Protein AF-A0A661UZ99-F1 (afdb_monomer_lite)

Secondary structure (DSSP, 8-state):
-HHHHHHHHHHTT-S-HHHHHHHHH-HHHHHHHHHHHTSTTHHHHHHHHHH-HHHHHHHHHHHH-HHHHHHHHHHHHHHHHHHHHHTTSS-HHHHHHGGG-HHHHHHHHHHTTS-HHHHHHHH-HHHHHHHHHHHHHHHHHHHH-HHHHHHHHHHHHHHHHHTTSS-HHHHHHHHHHTT-HHHHHHHHHHHHHHHHTTHHHHHHHHHHHHHHHH-TTS-HHHHHHHHHHHHHHHHH-SS-HHHHHHHHHHHHHHHHHT-STTTHHHHHHTT-TTTTTSHHHHHHHHH-HHHHHHHHHHHHHHHHHHSTT--STT-HHHHHHHIIIIIHHHHHHHHHHHHHHHHHTSPB--THHHHHHHHHHHHHHHHHHHHHHHHSS---TTTTHHHHHHHHHHHHHHHHHH-BT--HHHHHHHHHHHHHHHHHHHHHHHHHTT--S-HHHHHHHHHHHHHHHHHHHHHHHHHHSPPGGG--

Foldseek 3Di:
DLLVVLVVCVVVVLADPVLSVVCVVDVVVSVVLVVLCVPPPRSSVVSSCVGPPVVVVLVVCLVPPVVSVLVVLLVVQLVVLVVLVVLVQDDPVLSVVRSVDSVSSVVLVVLVVAARQVSNCVHPPVSVVVLVCCLQVVLVCLLPDLVSVLVVVVVLLVVCVVVVVADPVLSVVCNVCSPPPVVSVLSNLLSLLSVLLCVQVVVLQVVLVCQLVVCPVDDNVVSNVVSVVSNVVSVPDQFGPSLVVQLVVLVVVCVVVVDCPLCVQQNVLSRGNPCNSCSSLVSCCVVSVSVSSSCLSSCLQCVLVSPSRHPDGPDPVSVVSCCVNPVVVVVLVVLLVLVLVQLQVWDFDPVCLVVLLVVLLCVLLVVQVVCCVVPVDGDDCVVVVVSLQPSLLVSLQVLLVPRRSDDLVVSLVSSLVSQLSSLVSSLVSVVVSDDDDDSVVVSVVSSVSSSVSSNVSNVVNSSPPDDPVVPD

pLDDT: mean 79.58, std 12.26, range [35.31, 94.94]

Structure (mmCIF, N/CA/C/O backbone):
data_AF-A0A661UZ99-F1
#
_entry.id   AF-A0A661UZ99-F1
#
loop_
_atom_site.group_PDB
_atom_site.id
_atom_site.type_symbol
_atom_site.label_atom_id
_atom_site.label_alt_id
_atom_site.label_comp_id
_atom_site.label_asym_id
_atom_site.label_entity_id
_atom_site.label_seq_id
_atom_site.pdbx_PDB_ins_code
_atom_site.Cartn_x
_atom_site.Cartn_y
_atom_site.Cartn_z
_atom_site.occupancy
_atom_site.B_iso_or_equiv
_atom_site.auth_seq_id
_atom_site.auth_comp_id
_atom_site.auth_asym_id
_atom_site.auth_atom_id
_atom_site.pdbx_PDB_model_num
ATOM 1 N N . MET A 1 1 ? 0.084 38.543 28.902 1.00 70.50 1 MET A N 1
ATOM 2 C CA . MET A 1 1 ? 0.290 37.122 28.524 1.00 70.50 1 MET A CA 1
ATOM 3 C C . MET A 1 1 ? -0.061 36.143 29.649 1.00 70.50 1 MET A C 1
ATOM 5 O O . MET A 1 1 ? -0.971 35.350 29.453 1.00 70.50 1 MET A O 1
ATOM 9 N N . LEU A 1 2 ? 0.569 36.207 30.832 1.00 81.00 2 LEU A N 1
ATOM 10 C CA . LEU A 1 2 ? 0.333 35.236 31.923 1.00 81.00 2 LEU A CA 1
ATOM 11 C C . LEU A 1 2 ? -1.114 35.201 32.457 1.00 81.00 2 LEU A C 1
ATOM 13 O O . LEU A 1 2 ? -1.660 34.124 32.670 1.00 81.00 2 LEU A O 1
ATOM 17 N N . SER A 1 3 ? -1.768 36.355 32.613 1.00 81.56 3 SER A N 1
ATOM 18 C CA . SER A 1 3 ? -3.185 36.430 33.014 1.00 81.56 3 SER A CA 1
ATOM 19 C C . SER A 1 3 ? -4.114 35.747 32.004 1.00 81.56 3 SER A C 1
ATOM 21 O O . SER A 1 3 ? -4.977 34.965 32.389 1.00 81.56 3 SER A O 1
ATOM 23 N N . SER A 1 4 ? -3.876 35.968 30.707 1.00 86.00 4 SER A N 1
ATOM 24 C CA . SER A 1 4 ? -4.612 35.315 29.618 1.00 86.00 4 SER A CA 1
ATOM 25 C C . SER A 1 4 ? -4.428 33.795 29.618 1.00 86.00 4 SER A C 1
ATOM 27 O O . SER A 1 4 ? -5.379 33.071 29.326 1.00 86.00 4 SER A O 1
ATOM 29 N N . ALA A 1 5 ? -3.233 33.297 29.960 1.00 85.31 5 ALA A N 1
ATOM 30 C CA . ALA A 1 5 ? -2.976 31.862 30.072 1.00 85.31 5 ALA A CA 1
ATOM 31 C C . ALA A 1 5 ? -3.784 31.230 31.217 1.00 85.31 5 ALA A C 1
ATOM 33 O O . ALA A 1 5 ? -4.422 30.199 31.016 1.00 85.31 5 ALA A O 1
ATOM 34 N N . VAL A 1 6 ? -3.838 31.887 32.383 1.00 86.81 6 VAL A N 1
ATOM 35 C CA . VAL A 1 6 ? -4.644 31.434 33.532 1.00 86.81 6 VAL A CA 1
ATOM 36 C C . VAL A 1 6 ? -6.132 31.381 33.177 1.00 86.81 6 VAL A C 1
ATOM 38 O O . VAL A 1 6 ? -6.788 30.372 33.448 1.00 86.81 6 VAL A O 1
ATOM 41 N N . THR A 1 7 ? -6.660 32.409 32.504 1.00 87.38 7 THR A N 1
ATOM 42 C CA . THR A 1 7 ? -8.048 32.406 32.014 1.00 87.38 7 THR A CA 1
ATOM 43 C C . THR A 1 7 ? -8.284 31.265 31.021 1.00 87.38 7 THR A C 1
ATOM 45 O O . THR A 1 7 ? -9.257 30.520 31.152 1.00 87.38 7 THR A O 1
ATOM 48 N N . GLY A 1 8 ? -7.360 31.044 30.081 1.00 88.06 8 GLY A N 1
ATOM 49 C CA . GLY A 1 8 ? -7.425 29.924 29.139 1.00 88.06 8 GLY A CA 1
ATOM 50 C C . GLY A 1 8 ? -7.423 28.552 29.825 1.00 88.06 8 GLY A C 1
ATOM 51 O O . GLY A 1 8 ? -8.161 27.650 29.419 1.00 88.06 8 GLY A O 1
ATOM 52 N N . TRP A 1 9 ? -6.650 28.383 30.901 1.00 90.81 9 TRP A N 1
ATOM 53 C CA . TRP A 1 9 ? -6.647 27.152 31.694 1.00 90.81 9 TRP A CA 1
ATOM 54 C C . TRP A 1 9 ? -7.968 26.921 32.428 1.00 90.81 9 TRP A C 1
ATOM 56 O O . TRP A 1 9 ? -8.408 25.774 32.521 1.00 90.81 9 TRP A O 1
ATOM 66 N N . LYS A 1 10 ? -8.627 27.977 32.916 1.00 90.00 10 LYS A N 1
ATOM 67 C CA . LYS A 1 10 ? -9.955 27.874 33.539 1.00 90.00 10 LYS A CA 1
ATOM 68 C C . LYS A 1 10 ? -11.018 27.461 32.526 1.00 90.00 10 LYS A C 1
ATOM 70 O O . LYS A 1 10 ? -11.754 26.515 32.785 1.00 90.00 10 LYS A O 1
ATOM 75 N N . VAL A 1 11 ? -11.063 28.119 31.364 1.00 89.44 11 VAL A N 1
ATOM 76 C CA . VAL A 1 11 ? -12.037 27.812 30.297 1.00 89.44 11 VAL A CA 1
ATOM 77 C C . VAL A 1 11 ? -11.906 26.356 29.838 1.00 89.44 11 VAL A C 1
ATOM 79 O O . VAL A 1 11 ? -12.902 25.674 29.632 1.00 89.44 11 VAL A O 1
ATOM 82 N N . ARG A 1 12 ? -10.676 25.831 29.771 1.00 86.44 12 ARG A N 1
ATOM 83 C CA . ARG A 1 12 ? -10.394 24.421 29.442 1.00 86.44 12 ARG A CA 1
ATOM 84 C C . ARG A 1 12 ? -10.560 23.450 30.623 1.00 86.44 12 ARG A C 1
ATOM 86 O O . ARG A 1 12 ? -10.171 22.288 30.514 1.00 86.44 12 ARG A O 1
ATOM 93 N N . ASN A 1 13 ? -11.095 23.913 31.754 1.00 88.81 13 ASN A N 1
ATOM 94 C CA . ASN A 1 13 ? -11.312 23.141 32.981 1.00 88.81 13 ASN A CA 1
ATOM 95 C C . ASN A 1 13 ? -10.037 22.453 33.529 1.00 88.81 13 ASN A C 1
ATOM 97 O O . ASN A 1 13 ? -10.071 21.344 34.077 1.00 88.81 13 ASN A O 1
ATOM 101 N N . LEU A 1 14 ? -8.878 23.100 33.358 1.00 87.62 14 LEU A N 1
ATOM 102 C CA . LEU A 1 14 ? -7.594 22.632 33.889 1.00 87.62 14 LEU A CA 1
ATOM 103 C C . LEU A 1 14 ? -7.368 23.108 35.328 1.00 87.62 14 LEU A C 1
ATOM 105 O O . LEU A 1 14 ? -6.741 22.406 36.108 1.00 87.62 14 LEU A O 1
ATOM 109 N N . ILE A 1 15 ? -7.895 24.267 35.718 1.00 90.62 15 ILE A N 1
ATOM 110 C CA . ILE A 1 15 ? -7.717 24.814 37.071 1.00 90.62 15 ILE A CA 1
ATOM 111 C C . ILE A 1 15 ? -9.062 25.107 37.736 1.00 90.62 15 ILE A C 1
ATOM 113 O O . ILE A 1 15 ? -10.038 25.431 37.067 1.00 90.62 15 ILE A O 1
ATOM 117 N N . SER A 1 16 ? -9.115 25.000 39.066 1.00 87.81 16 SER A N 1
ATOM 118 C CA . SER A 1 16 ? -10.299 25.387 39.844 1.00 87.81 16 SER A CA 1
ATOM 119 C C . SER A 1 16 ? -10.378 26.903 40.043 1.00 87.81 16 SER A C 1
ATOM 121 O O . SER A 1 16 ? -9.349 27.579 40.050 1.00 87.81 16 SER A O 1
ATOM 123 N N . GLN A 1 17 ? -11.573 27.433 40.312 1.00 86.81 17 GLN A N 1
ATOM 124 C CA . GLN A 1 17 ? -11.784 28.866 40.564 1.00 86.81 17 GLN A CA 1
ATOM 125 C C . GLN A 1 17 ? -10.959 29.395 41.752 1.00 86.81 17 GLN A C 1
ATOM 127 O O . GLN A 1 17 ? -10.409 30.489 41.703 1.00 86.81 17 GLN A O 1
ATOM 132 N N . LYS A 1 18 ? -10.770 28.588 42.806 1.00 86.75 18 LYS A N 1
ATOM 133 C CA . LYS A 1 18 ? -9.888 28.952 43.933 1.00 86.75 18 LYS A CA 1
ATOM 134 C C . LYS A 1 18 ? -8.410 29.008 43.527 1.00 86.75 18 LYS A C 1
ATOM 136 O O . LYS A 1 18 ? -7.648 29.793 44.085 1.00 86.75 18 LYS A O 1
ATOM 141 N N . THR A 1 19 ? -7.995 28.168 42.580 1.00 86.31 19 THR A N 1
ATOM 142 C CA . THR A 1 19 ? -6.617 28.140 42.071 1.00 86.31 19 THR A CA 1
ATOM 143 C C . THR A 1 19 ? -6.353 29.300 41.117 1.00 86.31 19 THR A C 1
ATOM 145 O O . THR A 1 19 ? -5.281 29.888 41.177 1.00 86.31 19 THR A O 1
ATOM 148 N N . GLU A 1 20 ? -7.327 29.665 40.284 1.00 88.38 20 GLU A N 1
ATOM 149 C CA . GLU A 1 20 ? -7.264 30.843 39.412 1.00 88.38 20 GLU A CA 1
ATOM 150 C C . GLU A 1 20 ? -6.910 32.102 40.210 1.00 88.38 20 GLU A C 1
ATOM 152 O O . GLU A 1 20 ? -5.924 32.761 39.895 1.00 88.38 20 GLU A O 1
ATOM 157 N N . VAL A 1 21 ? -7.636 32.372 41.301 1.00 87.75 21 VAL A N 1
ATOM 158 C CA . VAL A 1 21 ? -7.382 33.540 42.162 1.00 87.75 21 VAL A CA 1
ATOM 159 C C . VAL A 1 21 ? -5.967 33.508 42.759 1.00 87.75 21 VAL A C 1
ATOM 161 O O . VAL A 1 21 ? -5.315 34.544 42.874 1.00 87.75 21 VAL A O 1
ATOM 164 N N . LYS A 1 22 ? -5.445 32.323 43.109 1.00 87.00 22 LYS A N 1
ATOM 165 C CA . LYS A 1 22 ? -4.069 32.171 43.618 1.00 87.00 22 LYS A CA 1
ATOM 166 C C . LYS A 1 22 ? -3.010 32.409 42.536 1.00 87.00 22 LYS A C 1
ATOM 168 O O . LYS A 1 22 ? -2.012 33.069 42.808 1.00 87.00 22 LYS A O 1
ATOM 173 N N . LEU A 1 23 ? -3.228 31.903 41.323 1.00 87.19 23 LEU A N 1
ATOM 174 C CA . LEU A 1 23 ? -2.311 32.060 40.188 1.00 87.19 23 LEU A CA 1
ATOM 175 C C . LEU A 1 23 ? -2.316 33.491 39.634 1.00 87.19 23 LEU A C 1
ATOM 177 O O . LEU A 1 23 ? -1.277 34.001 39.222 1.00 87.19 23 LEU A O 1
ATOM 181 N N . GLN A 1 24 ? -3.451 34.186 39.699 1.00 86.31 24 GLN A N 1
ATOM 182 C CA . GLN A 1 24 ? -3.521 35.611 39.370 1.00 86.31 24 GLN A CA 1
ATOM 183 C C . GLN A 1 24 ? -2.713 36.472 40.353 1.00 86.31 24 GLN A C 1
ATOM 185 O O . GLN A 1 24 ? -2.106 37.457 39.936 1.00 86.31 24 GLN A O 1
ATOM 190 N N . LYS A 1 25 ? -2.652 36.082 41.635 1.00 87.94 25 LYS A N 1
ATOM 191 C CA . LYS A 1 25 ? -1.857 36.776 42.662 1.00 87.94 25 LYS A CA 1
ATOM 192 C C . LYS A 1 25 ? -0.364 36.434 42.610 1.00 87.94 25 LYS A C 1
ATOM 194 O O . LYS A 1 25 ? 0.459 37.305 42.866 1.00 87.94 25 LYS A O 1
ATOM 199 N N . ASN A 1 26 ? 0.006 35.197 42.270 1.00 87.31 26 ASN A N 1
ATOM 200 C CA . ASN A 1 26 ? 1.404 34.757 42.254 1.00 87.31 26 ASN A CA 1
ATOM 201 C C . ASN A 1 26 ? 1.951 34.615 40.823 1.00 87.31 26 ASN A C 1
ATOM 203 O O . ASN A 1 26 ? 1.807 33.573 40.179 1.00 87.31 26 ASN A O 1
ATOM 207 N N . ARG A 1 27 ? 2.621 35.669 40.336 1.00 85.19 27 ARG A N 1
ATOM 208 C CA . ARG A 1 27 ? 3.176 35.719 38.971 1.00 85.19 27 ARG A CA 1
ATOM 209 C C . ARG A 1 27 ? 4.301 34.709 38.728 1.00 85.19 27 ARG A C 1
ATOM 211 O O . ARG A 1 27 ? 4.412 34.211 37.612 1.00 85.19 27 ARG A O 1
ATOM 218 N N . PHE A 1 28 ? 5.083 34.375 39.754 1.00 88.75 28 PHE A N 1
ATOM 219 C CA . PHE A 1 28 ? 6.212 33.450 39.633 1.00 88.75 28 PHE A CA 1
ATOM 220 C C . PHE A 1 28 ? 5.746 32.014 39.357 1.00 88.75 28 PHE A C 1
ATOM 222 O O . PHE A 1 28 ? 6.180 31.390 38.393 1.00 88.75 28 PHE A O 1
ATOM 229 N N . ILE A 1 29 ? 4.785 31.509 40.139 1.00 85.12 29 ILE A N 1
ATOM 230 C CA . ILE A 1 29 ? 4.219 30.161 39.934 1.00 85.12 29 ILE A CA 1
ATOM 231 C C . ILE A 1 29 ? 3.503 30.070 38.580 1.00 85.12 29 ILE A C 1
ATOM 233 O O . ILE A 1 29 ? 3.612 29.069 37.872 1.00 85.12 29 ILE A O 1
ATOM 237 N N . THR A 1 30 ? 2.791 31.129 38.197 1.00 87.50 30 THR A N 1
ATOM 238 C CA . THR A 1 30 ? 2.090 31.192 36.910 1.00 87.50 30 THR A CA 1
ATOM 239 C C . THR A 1 30 ? 3.050 31.157 35.726 1.00 87.50 30 THR A C 1
ATOM 241 O O . THR A 1 30 ? 2.741 30.514 34.726 1.00 87.50 30 THR A O 1
ATOM 244 N N . PHE A 1 31 ? 4.222 31.784 35.841 1.00 90.44 31 PHE A N 1
ATOM 245 C CA . PHE A 1 31 ? 5.262 31.720 34.816 1.00 90.44 31 PHE A CA 1
ATOM 246 C C . PHE A 1 31 ? 5.809 30.295 34.634 1.00 90.44 31 PHE A C 1
ATOM 248 O O . PHE A 1 31 ? 5.882 29.806 33.510 1.00 90.44 31 PHE A O 1
ATOM 255 N N . TRP A 1 32 ? 6.081 29.572 35.723 1.00 89.31 32 TRP A N 1
ATOM 256 C CA . TRP A 1 32 ? 6.526 28.175 35.636 1.00 89.31 32 TRP A CA 1
ATOM 257 C C . TRP A 1 32 ? 5.472 27.240 35.039 1.00 89.31 32 TRP A C 1
ATOM 259 O O . TRP A 1 32 ? 5.778 26.435 34.160 1.00 89.31 32 TRP A O 1
ATOM 269 N N . LEU A 1 33 ? 4.209 27.371 35.455 1.00 86.69 33 LEU A N 1
ATOM 270 C CA . LEU A 1 33 ? 3.113 26.601 34.854 1.00 86.69 33 LEU A CA 1
ATOM 271 C C . LEU A 1 33 ? 2.898 26.962 33.381 1.00 86.69 33 LEU A C 1
ATOM 273 O O . LEU A 1 33 ? 2.509 26.102 32.591 1.00 86.69 33 LEU A O 1
ATOM 277 N N . PHE A 1 34 ? 3.181 28.208 32.997 1.00 87.81 34 PHE A N 1
ATOM 278 C CA . PHE A 1 34 ? 3.159 28.635 31.606 1.00 87.81 34 PHE A CA 1
ATOM 279 C C . PHE A 1 34 ? 4.234 27.926 30.781 1.00 87.81 34 PHE A C 1
ATOM 281 O O . PHE A 1 34 ? 3.893 27.369 29.739 1.00 87.81 34 PHE A O 1
ATOM 288 N N . LEU A 1 35 ? 5.472 27.830 31.272 1.00 88.75 35 LEU A N 1
ATOM 289 C CA . LEU A 1 35 ? 6.529 27.062 30.602 1.00 88.75 35 LEU A CA 1
ATOM 290 C C . LEU A 1 35 ? 6.157 25.580 30.455 1.00 88.75 35 LEU A C 1
ATOM 292 O O . LEU A 1 35 ? 6.279 25.013 29.372 1.00 88.75 35 LEU A O 1
ATOM 296 N N . ILE A 1 36 ? 5.604 24.969 31.506 1.00 86.81 36 ILE A N 1
ATOM 297 C CA . ILE A 1 36 ? 5.134 23.575 31.465 1.00 86.81 36 ILE A CA 1
ATOM 298 C C . ILE A 1 36 ? 3.998 23.397 30.446 1.00 86.81 36 ILE A C 1
ATOM 300 O O . ILE A 1 36 ? 3.910 22.357 29.795 1.00 86.81 36 ILE A O 1
ATOM 304 N N . SER A 1 37 ? 3.141 24.408 30.264 1.00 84.56 37 SER A N 1
ATOM 305 C CA . SER A 1 37 ? 2.013 24.356 29.323 1.00 84.56 37 SER A CA 1
ATOM 306 C C . SER A 1 37 ? 2.428 24.240 27.854 1.00 84.56 37 SER A C 1
ATOM 308 O O . SER A 1 37 ? 1.618 23.790 27.041 1.00 84.56 37 SER A O 1
ATOM 310 N N . ILE A 1 38 ? 3.670 24.620 27.529 1.00 86.50 38 ILE A N 1
ATOM 311 C CA . ILE A 1 38 ? 4.230 24.565 26.173 1.00 86.50 38 ILE A CA 1
ATOM 312 C C . ILE A 1 38 ? 4.495 23.112 25.755 1.00 86.50 38 ILE A C 1
ATOM 314 O O . ILE A 1 38 ? 4.394 22.795 24.572 1.00 86.50 38 ILE A O 1
ATOM 318 N N . ILE A 1 39 ? 4.759 22.210 26.709 1.00 85.81 39 ILE A N 1
ATOM 319 C CA . ILE A 1 39 ? 5.004 20.794 26.421 1.00 85.81 39 ILE A CA 1
ATOM 320 C C . ILE A 1 39 ? 3.706 20.154 25.896 1.00 85.81 39 ILE A C 1
ATOM 322 O O . ILE A 1 39 ? 2.719 20.062 26.645 1.00 85.81 39 ILE A O 1
ATOM 326 N N . PRO A 1 40 ? 3.678 19.675 24.635 1.00 75.69 40 PRO A N 1
ATOM 327 C CA . PRO A 1 40 ? 2.490 19.070 24.052 1.00 75.69 40 PRO A CA 1
ATOM 328 C C . PRO A 1 40 ? 2.015 17.876 24.881 1.00 75.69 40 PRO A C 1
ATOM 330 O O . PRO A 1 40 ? 2.817 17.082 25.365 1.00 75.69 40 PRO A O 1
ATOM 333 N N . ILE A 1 41 ? 0.691 17.737 25.018 1.00 77.00 41 ILE A N 1
ATOM 334 C CA . ILE A 1 41 ? 0.004 16.635 25.717 1.00 77.00 41 ILE A CA 1
ATOM 335 C C . ILE A 1 41 ? 0.243 16.651 27.238 1.00 77.00 41 ILE A C 1
ATOM 337 O O . ILE A 1 41 ? -0.703 16.891 27.988 1.00 77.00 41 ILE A O 1
ATOM 341 N N . ILE A 1 42 ? 1.483 16.476 27.698 1.00 84.06 42 ILE A N 1
ATOM 342 C CA . ILE A 1 42 ? 1.864 16.314 29.110 1.00 84.06 42 ILE A CA 1
ATOM 343 C C . ILE A 1 42 ? 1.619 17.592 29.918 1.00 84.06 42 ILE A C 1
ATOM 345 O O . ILE A 1 42 ? 1.075 17.527 31.024 1.00 84.06 42 ILE A O 1
ATOM 349 N N . GLY A 1 43 ? 1.936 18.762 29.353 1.00 85.19 43 GLY A N 1
ATOM 350 C CA . GLY A 1 43 ? 1.809 20.042 30.052 1.00 85.19 43 GLY A CA 1
ATOM 351 C C . GLY A 1 43 ? 0.398 20.294 30.587 1.00 85.19 43 GLY A C 1
ATOM 352 O O . GLY A 1 43 ? 0.212 20.721 31.728 1.00 85.19 43 GLY A O 1
ATOM 353 N N . LYS A 1 44 ? -0.625 19.927 29.803 1.00 86.19 44 LYS A N 1
ATOM 354 C CA . LYS A 1 44 ? -2.040 20.066 30.188 1.00 86.19 44 LYS A CA 1
ATOM 355 C C . LYS A 1 44 ? -2.399 19.188 31.389 1.00 86.19 44 LYS A C 1
ATOM 357 O O . LYS A 1 44 ? -3.145 19.638 32.258 1.00 86.19 44 LYS A O 1
ATOM 362 N N . TYR A 1 45 ? -1.875 17.963 31.456 1.00 86.69 45 TYR A N 1
ATOM 363 C CA . TYR A 1 45 ? -2.131 17.050 32.573 1.00 86.69 45 TYR A CA 1
ATOM 364 C C . TYR A 1 45 ? -1.442 17.510 33.854 1.00 86.69 45 TYR A C 1
ATOM 366 O O . TYR A 1 45 ? -2.070 17.463 34.908 1.00 86.69 45 TYR A O 1
ATOM 374 N N . ILE A 1 46 ? -0.211 18.027 33.773 1.00 86.12 46 ILE A N 1
ATOM 375 C CA . ILE A 1 46 ? 0.504 18.564 34.942 1.00 86.12 46 ILE A CA 1
ATOM 376 C C . ILE A 1 46 ? -0.242 19.771 35.519 1.00 86.12 46 ILE A C 1
ATOM 378 O O . ILE A 1 46 ? -0.499 19.829 36.721 1.00 86.12 46 ILE A O 1
ATOM 382 N N . ILE A 1 47 ? -0.680 20.705 34.667 1.00 88.06 47 ILE A N 1
ATOM 383 C CA . ILE A 1 47 ? -1.469 21.866 35.109 1.00 88.06 47 ILE A CA 1
ATOM 384 C C . ILE A 1 47 ? -2.785 21.412 35.738 1.00 88.06 47 ILE A C 1
ATOM 386 O O . ILE A 1 47 ? -3.176 21.935 36.783 1.00 88.06 47 ILE A O 1
ATOM 390 N N . LYS A 1 48 ? -3.447 20.409 35.147 1.00 89.12 48 LYS A N 1
ATOM 391 C CA . LYS A 1 48 ? -4.693 19.855 35.684 1.00 89.12 48 LYS A CA 1
ATOM 392 C C . LYS A 1 48 ? -4.498 19.167 37.030 1.00 89.12 48 LYS A C 1
ATOM 394 O O . LYS A 1 48 ? -5.296 19.382 37.944 1.00 89.12 48 LYS A O 1
ATOM 399 N N . PHE A 1 49 ? -3.415 18.410 37.177 1.00 86.75 49 PHE A N 1
ATOM 400 C CA . PHE A 1 49 ? -3.019 17.788 38.433 1.00 86.75 49 PHE A CA 1
ATOM 401 C C . PHE A 1 49 ? -2.777 18.858 39.503 1.00 86.75 49 PHE A C 1
ATOM 403 O O . PHE A 1 49 ? -3.424 18.849 40.545 1.00 86.75 49 PHE A O 1
ATOM 410 N N . CYS A 1 50 ? -1.930 19.853 39.246 1.00 85.00 50 CYS A N 1
ATOM 411 C CA . CYS A 1 50 ? -1.612 20.888 40.232 1.00 85.00 50 CYS A CA 1
ATOM 412 C C . CYS A 1 50 ? -2.817 21.790 40.554 1.00 85.00 50 CYS A C 1
ATOM 414 O O . CYS A 1 50 ? -3.040 22.167 41.710 1.00 85.00 50 CYS A O 1
ATOM 416 N N . GLY A 1 51 ? -3.616 22.129 39.541 1.00 83.94 51 GLY A N 1
ATOM 417 C CA . GLY A 1 51 ? -4.583 23.213 39.622 1.00 83.94 51 GLY A CA 1
ATOM 418 C C . GLY A 1 51 ? -6.034 22.814 39.872 1.00 83.94 51 GLY A C 1
ATOM 419 O O . GLY A 1 51 ? -6.810 23.659 40.334 1.00 83.94 51 GLY A O 1
ATOM 420 N N . ASN A 1 52 ? -6.421 21.557 39.645 1.00 90.06 52 ASN A N 1
ATOM 421 C CA . ASN A 1 52 ? -7.788 21.086 39.856 1.00 90.06 52 ASN A CA 1
ATOM 422 C C . ASN A 1 52 ? -7.858 20.120 41.051 1.00 90.06 52 ASN A C 1
ATOM 424 O O . ASN A 1 52 ? -7.480 18.950 40.977 1.00 90.06 52 ASN A O 1
ATOM 428 N N . ARG A 1 53 ? -8.348 20.627 42.192 1.00 86.94 53 ARG A N 1
ATOM 429 C CA . ARG A 1 53 ? -8.483 19.833 43.424 1.00 86.94 53 ARG A CA 1
ATOM 430 C C . ARG A 1 53 ? -9.466 18.677 43.246 1.00 86.94 53 ARG A C 1
ATOM 432 O O . ARG A 1 53 ? -9.144 17.565 43.643 1.00 86.94 53 ARG A O 1
ATOM 439 N N . SER A 1 54 ? -10.619 18.926 42.626 1.00 87.00 54 SER A N 1
ATOM 440 C CA . SER A 1 54 ? -11.645 17.904 42.396 1.00 87.00 54 SER A CA 1
ATOM 441 C C . SER A 1 54 ? -11.113 16.764 41.533 1.00 87.00 54 SER A C 1
ATOM 443 O O . SER A 1 54 ? -11.334 15.600 41.855 1.00 87.00 54 SER A O 1
ATOM 445 N N . TRP A 1 55 ? -10.343 17.096 40.492 1.00 87.81 55 TRP A N 1
ATOM 446 C CA . TRP A 1 55 ? -9.683 16.112 39.636 1.00 87.81 55 TRP A CA 1
ATOM 447 C C . TRP A 1 55 ? -8.694 15.260 40.441 1.00 87.81 55 TRP A C 1
ATOM 449 O O . TRP A 1 55 ? -8.832 14.043 40.467 1.00 87.81 55 TRP A O 1
ATOM 459 N N . ARG A 1 56 ? -7.774 15.864 41.207 1.00 89.88 56 ARG A N 1
ATOM 460 C CA . ARG A 1 56 ? -6.857 15.097 42.075 1.00 89.88 56 ARG A CA 1
ATOM 461 C C . ARG A 1 56 ? -7.596 14.183 43.039 1.00 89.88 56 ARG A C 1
ATOM 463 O O . ARG A 1 56 ? -7.274 13.007 43.137 1.00 89.88 56 ARG A O 1
ATOM 470 N N . THR A 1 57 ? -8.592 14.711 43.746 1.00 88.25 57 THR A N 1
ATOM 471 C CA . THR A 1 57 ? -9.368 13.925 44.707 1.00 88.25 57 THR A CA 1
ATOM 472 C C . THR A 1 57 ? -10.083 12.755 44.032 1.00 88.25 57 THR A C 1
ATOM 474 O O . THR A 1 57 ? -10.141 11.686 44.627 1.00 88.25 57 THR A O 1
ATOM 477 N N . HIS A 1 58 ? -10.581 12.921 42.803 1.00 89.19 58 HIS A N 1
ATOM 478 C CA . HIS A 1 58 ? -11.185 11.839 42.026 1.00 89.19 58 HIS A CA 1
ATOM 479 C C . HIS A 1 58 ? -10.182 10.711 41.731 1.00 89.19 58 HIS A C 1
ATOM 481 O O . HIS A 1 58 ? -10.445 9.566 42.095 1.00 89.19 58 HIS A O 1
ATOM 487 N N . TYR A 1 59 ? -9.014 11.029 41.162 1.00 88.25 59 TYR A N 1
ATOM 488 C CA . TYR A 1 59 ? -8.005 10.016 40.822 1.00 88.25 59 TYR A CA 1
ATOM 489 C C . TYR A 1 59 ? -7.365 9.381 42.059 1.00 88.25 59 TYR A C 1
ATOM 491 O O . TYR A 1 59 ? -7.188 8.169 42.091 1.00 88.25 59 TYR A O 1
ATOM 499 N N . PHE A 1 60 ? -7.092 10.150 43.118 1.00 90.38 60 PHE A N 1
ATOM 500 C CA . PHE A 1 60 ? -6.615 9.567 44.373 1.00 90.38 60 PHE A CA 1
ATOM 501 C C . PHE A 1 60 ? -7.662 8.627 44.981 1.00 90.38 60 PHE A C 1
ATOM 503 O O . PHE A 1 60 ? -7.309 7.518 45.363 1.00 90.38 60 PHE A O 1
ATOM 510 N N . LYS A 1 61 ? -8.952 9.004 45.003 1.00 91.75 61 LYS A N 1
ATOM 511 C CA . LYS A 1 61 ? -10.037 8.124 45.486 1.00 91.75 61 LYS A CA 1
ATOM 512 C C . LYS A 1 61 ? -10.117 6.803 44.728 1.00 91.75 61 LYS A C 1
ATOM 514 O O . LYS A 1 61 ? -10.460 5.795 45.335 1.00 91.75 61 LYS A O 1
ATOM 519 N N . MET A 1 62 ? -9.802 6.792 43.434 1.00 90.44 62 MET A N 1
ATOM 520 C CA . MET A 1 62 ? -9.747 5.558 42.648 1.00 90.44 62 MET A CA 1
ATOM 521 C C . MET A 1 62 ? -8.638 4.601 43.105 1.00 90.44 62 MET A C 1
ATOM 523 O O . MET A 1 62 ? -8.815 3.398 42.969 1.00 90.44 62 MET A O 1
ATOM 527 N N . LEU A 1 63 ? -7.529 5.107 43.655 1.00 90.25 63 LEU A N 1
ATOM 528 C CA . LEU A 1 63 ? -6.399 4.273 44.080 1.00 90.25 63 LEU A CA 1
ATOM 529 C C . LEU A 1 63 ? -6.652 3.550 45.408 1.00 90.25 63 LEU A C 1
ATOM 531 O O . LEU A 1 63 ? -6.214 2.418 45.567 1.00 90.25 63 LEU A O 1
ATOM 535 N N . TYR A 1 64 ? -7.350 4.183 46.358 1.00 91.81 64 TYR A N 1
ATOM 536 C CA . TYR A 1 64 ? -7.536 3.619 47.704 1.00 91.81 64 TYR A CA 1
ATOM 537 C C . TYR A 1 64 ? -8.958 3.127 48.010 1.00 91.81 64 TYR A C 1
ATOM 539 O O . TYR A 1 64 ? -9.155 2.429 48.999 1.00 91.81 64 TYR A O 1
ATOM 547 N N . ASN A 1 65 ? -9.973 3.475 47.207 1.00 94.06 65 ASN A N 1
ATOM 548 C CA . ASN A 1 65 ? -11.351 3.026 47.425 1.00 94.06 65 ASN A CA 1
ATOM 549 C C . ASN A 1 65 ? -11.847 2.163 46.258 1.00 94.06 65 ASN A C 1
ATOM 551 O O . ASN A 1 65 ? -12.336 2.670 45.247 1.00 94.06 65 ASN A O 1
ATOM 555 N N . TRP A 1 66 ? -11.806 0.843 46.451 1.00 90.12 66 TRP A N 1
ATOM 556 C CA . TRP A 1 66 ? -12.250 -0.149 45.468 1.00 90.12 66 TRP A CA 1
ATOM 557 C C . TRP A 1 66 ? -13.702 0.031 45.010 1.00 90.12 66 TRP A C 1
ATOM 559 O O . TRP A 1 66 ? -13.991 -0.082 43.819 1.00 90.12 66 TRP A O 1
ATOM 569 N N . LYS A 1 67 ? -14.625 0.377 45.919 1.00 93.06 67 LYS A N 1
ATOM 570 C CA . LYS A 1 67 ? -16.033 0.633 45.559 1.00 93.06 67 LYS A CA 1
ATOM 571 C C . LYS A 1 67 ? -16.156 1.861 44.656 1.00 93.06 67 LYS A C 1
ATOM 573 O O . LYS A 1 67 ? -16.962 1.872 43.727 1.00 93.06 67 LYS A O 1
ATOM 578 N N . TYR A 1 68 ? -15.353 2.894 44.916 1.00 91.94 68 TYR A N 1
ATOM 579 C CA . TYR A 1 68 ? -15.306 4.091 44.079 1.00 91.94 68 TYR A CA 1
ATOM 580 C C . TYR A 1 68 ? -14.691 3.798 42.708 1.00 91.94 68 TYR A C 1
ATOM 582 O O . TYR A 1 68 ? -15.249 4.214 41.695 1.00 91.94 68 TYR A O 1
ATOM 590 N N . LEU A 1 69 ? -13.595 3.035 42.664 1.00 91.06 69 LEU A N 1
ATOM 591 C CA . LEU A 1 69 ? -12.972 2.585 41.420 1.00 91.06 69 LEU A CA 1
ATOM 592 C C . LEU A 1 69 ? -13.964 1.804 40.549 1.00 91.06 69 LEU A C 1
ATOM 594 O O . LEU A 1 69 ? -14.156 2.157 39.389 1.00 91.06 69 LEU A O 1
ATOM 598 N N . ALA A 1 70 ? -14.655 0.811 41.118 1.00 89.44 70 ALA A N 1
ATOM 599 C CA . ALA A 1 70 ? -15.640 0.005 40.400 1.00 89.44 70 ALA A CA 1
ATOM 600 C C . ALA A 1 70 ? -16.782 0.859 39.818 1.00 89.44 70 ALA A C 1
ATOM 602 O O . ALA A 1 70 ? -17.169 0.682 38.662 1.00 89.44 70 ALA A O 1
ATOM 603 N N . ARG A 1 71 ? -17.289 1.838 40.582 1.00 91.31 71 ARG A N 1
ATOM 604 C CA . ARG A 1 71 ? -18.307 2.786 40.097 1.00 91.31 71 ARG A CA 1
ATOM 605 C C . ARG A 1 71 ? -17.791 3.662 38.957 1.00 91.31 71 ARG A C 1
ATOM 607 O O . ARG A 1 71 ? -18.515 3.863 37.986 1.00 91.31 71 ARG A O 1
ATOM 614 N N . THR A 1 72 ? -16.562 4.163 39.063 1.00 92.06 72 THR A N 1
ATOM 615 C CA . THR A 1 72 ? -15.945 5.000 38.025 1.00 92.06 72 THR A CA 1
ATOM 616 C C . THR A 1 72 ? -15.685 4.208 36.747 1.00 92.06 72 THR A C 1
ATOM 618 O O . THR A 1 72 ? -16.005 4.690 35.664 1.00 92.06 72 THR A O 1
ATOM 621 N N . ILE A 1 73 ? -15.180 2.975 36.855 1.00 90.81 73 ILE A N 1
ATOM 622 C CA . ILE A 1 73 ? -15.000 2.073 35.710 1.00 90.81 73 ILE A CA 1
ATOM 623 C C . ILE A 1 73 ? -16.348 1.798 35.041 1.00 90.81 73 ILE A C 1
ATOM 625 O O . ILE A 1 73 ? -16.457 1.933 33.827 1.00 90.81 73 ILE A O 1
ATOM 629 N N . LYS A 1 74 ? -17.395 1.495 35.819 1.00 92.44 74 LYS A N 1
ATOM 630 C CA . LYS A 1 74 ? -18.746 1.277 35.286 1.00 92.44 74 LYS A CA 1
ATOM 631 C C . LYS A 1 74 ? -19.271 2.509 34.541 1.00 92.44 74 LYS A C 1
ATOM 633 O O . LYS A 1 74 ? -19.756 2.381 33.421 1.00 92.44 74 LYS A O 1
ATOM 638 N N . ALA A 1 75 ? -19.114 3.704 35.109 1.00 92.19 75 ALA A N 1
ATOM 639 C CA . ALA A 1 75 ? -19.508 4.949 34.449 1.00 92.19 75 ALA A CA 1
ATOM 640 C C . ALA A 1 75 ? -18.718 5.195 33.150 1.00 92.19 75 ALA A C 1
ATOM 642 O O . ALA A 1 75 ? -19.314 5.458 32.109 1.00 92.19 75 ALA A O 1
ATOM 643 N N . SER A 1 76 ? -17.393 5.028 33.184 1.00 91.56 76 SER A N 1
ATOM 644 C CA . SER A 1 76 ? -16.530 5.195 32.009 1.00 91.56 76 SER A CA 1
ATOM 645 C C . SER A 1 76 ? -16.833 4.167 30.915 1.00 91.56 76 SER A C 1
ATOM 647 O O . SER A 1 76 ? -16.830 4.503 29.731 1.00 91.56 76 SER A O 1
ATOM 649 N N . SER A 1 77 ? -17.155 2.928 31.298 1.00 93.94 77 SER A N 1
ATOM 650 C CA . SER A 1 77 ? -17.559 1.883 30.357 1.00 93.94 77 SER A CA 1
ATOM 651 C C . SER A 1 77 ? -18.886 2.200 29.665 1.00 93.94 77 SER A C 1
ATOM 653 O O . SER A 1 77 ? -18.988 1.997 28.459 1.00 93.94 77 SER A O 1
ATOM 655 N N . ALA A 1 78 ? -19.861 2.775 30.380 1.00 93.75 78 ALA A N 1
ATOM 656 C CA . ALA A 1 78 ? -21.120 3.239 29.799 1.00 93.75 78 ALA A CA 1
ATOM 657 C C . ALA A 1 78 ? -20.909 4.407 28.828 1.00 93.75 78 ALA A C 1
ATOM 659 O O . ALA A 1 78 ? -21.412 4.373 27.708 1.00 93.75 78 ALA A O 1
ATOM 660 N N . GLU A 1 79 ? -20.110 5.403 29.214 1.00 94.62 79 GLU A N 1
ATOM 661 C CA . GLU A 1 79 ? -19.783 6.541 28.349 1.00 94.62 79 GLU A CA 1
ATOM 662 C C . GLU A 1 79 ? -19.078 6.092 27.059 1.00 94.62 79 GLU A C 1
ATOM 664 O O . GLU A 1 79 ? -19.457 6.495 25.957 1.00 94.62 79 GLU A O 1
ATOM 669 N N . LYS A 1 80 ? -18.080 5.205 27.172 1.00 93.25 80 LYS A N 1
ATOM 670 C CA . LYS A 1 80 ? -17.386 4.656 26.001 1.00 93.25 80 LYS A CA 1
ATOM 671 C C . LYS A 1 80 ? -18.294 3.794 25.135 1.00 93.25 80 LYS A C 1
ATOM 673 O O . LYS A 1 80 ? -18.220 3.928 23.919 1.00 93.25 80 LYS A O 1
ATOM 678 N N . ALA A 1 81 ? -19.157 2.968 25.725 1.00 93.25 81 ALA A N 1
ATOM 679 C CA . ALA A 1 81 ? -20.126 2.177 24.973 1.00 93.25 81 ALA A CA 1
ATOM 680 C C . ALA A 1 81 ? -21.060 3.072 24.141 1.00 93.25 81 ALA A C 1
ATOM 682 O O . ALA A 1 81 ? -21.245 2.811 22.957 1.00 93.25 81 ALA A O 1
ATOM 683 N N . ILE A 1 82 ? -21.557 4.180 24.705 1.00 93.19 82 ILE A N 1
ATOM 684 C CA . ILE A 1 82 ? -22.374 5.160 23.968 1.00 93.19 82 ILE A CA 1
ATOM 685 C C . ILE A 1 82 ? -21.585 5.769 22.802 1.00 93.19 82 ILE A C 1
ATOM 687 O O . ILE A 1 82 ? -22.098 5.866 21.688 1.00 93.19 82 ILE A O 1
ATOM 691 N N . ASN A 1 83 ? -20.330 6.164 23.031 1.00 91.88 83 ASN A N 1
ATOM 692 C CA . ASN A 1 83 ? -19.490 6.732 21.975 1.00 91.88 83 ASN A CA 1
ATOM 693 C C . ASN A 1 83 ? -19.189 5.717 20.864 1.00 91.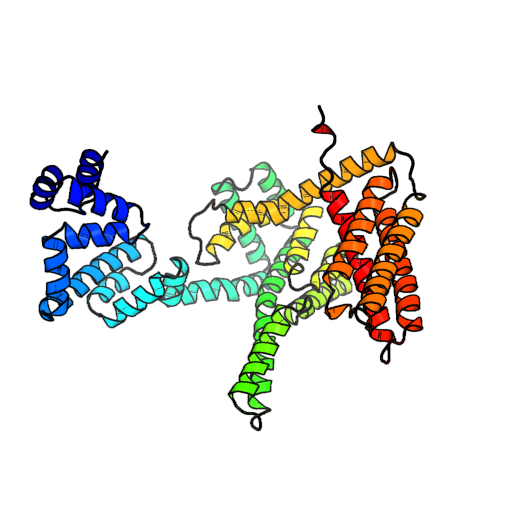88 83 ASN A C 1
ATOM 695 O O . ASN A 1 83 ? -19.227 6.068 19.689 1.00 91.88 83 ASN A O 1
ATOM 699 N N . TRP A 1 84 ? -18.919 4.461 21.219 1.00 91.69 84 TRP A N 1
ATOM 700 C CA . TRP A 1 84 ? -18.704 3.389 20.251 1.00 91.69 84 TRP A CA 1
ATOM 701 C C . TRP A 1 84 ? -19.965 3.071 19.453 1.00 91.69 84 TRP A C 1
ATOM 703 O O . TRP A 1 84 ? -19.860 2.847 18.251 1.00 91.69 84 TRP A O 1
ATOM 713 N N . LEU A 1 85 ? -21.139 3.107 20.084 1.00 90.62 85 LEU A N 1
ATOM 714 C CA . LEU A 1 85 ? -22.412 2.925 19.395 1.00 90.62 85 LEU A CA 1
ATOM 715 C C . LEU A 1 85 ? -22.662 4.050 18.381 1.00 90.62 85 LEU A C 1
ATOM 717 O O . LEU A 1 85 ? -22.971 3.784 17.226 1.00 90.62 85 LEU A O 1
ATOM 721 N N . ARG A 1 86 ? -22.433 5.310 18.776 1.00 88.19 86 ARG A N 1
ATOM 722 C CA . ARG A 1 86 ? -22.561 6.477 17.881 1.00 88.19 86 ARG A CA 1
ATOM 723 C C . ARG A 1 86 ? -21.607 6.438 16.687 1.00 88.19 86 ARG A C 1
ATOM 725 O O . ARG A 1 86 ? -21.922 6.992 15.644 1.00 88.19 86 ARG A O 1
ATOM 732 N N . GLN A 1 87 ? -20.446 5.811 16.850 1.00 83.94 87 GLN A N 1
ATOM 733 C CA . GLN A 1 87 ? -19.451 5.618 15.790 1.00 83.94 87 GLN A CA 1
ATOM 734 C C . GLN A 1 87 ? -19.698 4.348 14.957 1.00 83.94 87 GLN A C 1
ATOM 736 O O . GLN A 1 87 ? -18.814 3.942 14.208 1.00 83.94 87 GLN A O 1
ATOM 741 N N . ASP A 1 88 ? -20.846 3.688 15.138 1.00 85.44 88 ASP A N 1
ATOM 742 C CA . ASP A 1 88 ? -21.200 2.412 14.511 1.00 85.44 88 ASP A CA 1
ATOM 743 C C . ASP A 1 88 ? -20.133 1.312 14.702 1.00 85.44 88 ASP A C 1
ATOM 745 O O . ASP A 1 88 ? -19.883 0.489 13.827 1.00 85.44 88 ASP A O 1
ATOM 749 N N . ARG A 1 89 ? -19.456 1.283 15.858 1.00 85.75 89 ARG A N 1
ATOM 750 C CA . ARG A 1 89 ? -18.409 0.284 16.161 1.00 85.75 89 ARG A CA 1
ATOM 751 C C . ARG A 1 89 ? -18.955 -1.000 16.771 1.00 85.75 89 ARG A C 1
ATOM 753 O O . ARG A 1 89 ? -18.333 -2.052 16.656 1.00 85.75 89 ARG A O 1
ATOM 760 N N . ILE A 1 90 ? -20.072 -0.899 17.481 1.00 90.12 90 ILE A N 1
ATOM 761 C CA . ILE A 1 90 ? -20.688 -1.982 18.255 1.00 90.12 90 ILE A CA 1
ATOM 762 C C . ILE A 1 90 ? -22.196 -2.007 17.995 1.00 90.12 90 ILE A C 1
ATOM 764 O O . ILE A 1 90 ? -22.748 -1.003 17.556 1.00 90.12 90 ILE A O 1
ATOM 768 N N . SER A 1 91 ? -22.859 -3.138 18.252 1.00 88.06 91 SER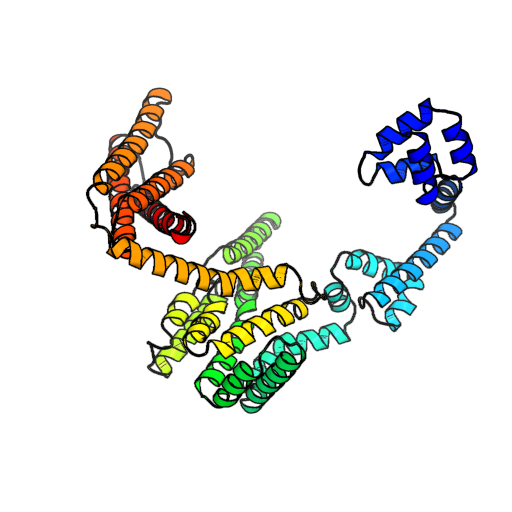 A N 1
ATOM 769 C CA . SER A 1 91 ? -24.324 -3.228 18.160 1.00 88.06 91 SER A CA 1
ATOM 770 C C . SER A 1 91 ? -25.017 -2.703 19.421 1.00 88.06 91 SER A C 1
ATOM 772 O O . SER A 1 91 ? -24.382 -2.550 20.470 1.00 88.06 91 SER A O 1
ATOM 774 N N . ASP A 1 92 ? -26.329 -2.478 19.329 1.00 89.62 92 ASP A N 1
ATOM 775 C CA . ASP A 1 92 ? -27.164 -2.041 20.452 1.00 89.62 92 ASP A CA 1
ATOM 776 C C . ASP A 1 92 ? -27.091 -3.020 21.635 1.00 89.62 92 ASP A C 1
ATOM 778 O O . ASP A 1 92 ? -26.940 -2.610 22.790 1.00 89.62 92 ASP A O 1
ATOM 782 N N . GLU A 1 93 ? -27.095 -4.331 21.367 1.00 89.06 93 GLU A N 1
ATOM 783 C CA . GLU A 1 93 ? -27.003 -5.354 22.415 1.00 89.06 93 GLU A CA 1
ATOM 784 C C . GLU A 1 93 ? -25.641 -5.309 23.120 1.00 89.06 93 GLU A C 1
ATOM 786 O O . GLU A 1 93 ? -25.558 -5.400 24.349 1.00 89.06 93 GLU A O 1
ATOM 791 N N . ALA A 1 94 ? -24.563 -5.115 22.352 1.00 87.25 94 ALA A N 1
ATOM 792 C CA . ALA A 1 94 ? -23.215 -4.982 22.892 1.00 87.25 94 ALA A CA 1
ATOM 793 C C . ALA A 1 94 ? -23.073 -3.706 23.737 1.00 87.25 94 ALA A C 1
ATOM 795 O O . ALA A 1 94 ? -22.458 -3.744 24.805 1.00 87.25 94 ALA A O 1
ATOM 796 N N . ALA A 1 95 ? -23.692 -2.595 23.325 1.00 91.06 95 ALA A N 1
ATOM 797 C CA . ALA A 1 95 ? -23.679 -1.345 24.082 1.00 91.06 95 ALA A CA 1
ATOM 798 C C . ALA A 1 95 ? -24.330 -1.487 25.470 1.00 91.06 95 ALA A C 1
ATOM 800 O O . ALA A 1 95 ? -23.849 -0.896 26.438 1.00 91.06 95 ALA A O 1
ATOM 801 N N . LEU A 1 96 ? -25.369 -2.322 25.598 1.00 92.44 96 LEU A N 1
ATOM 802 C CA . LEU A 1 96 ? -26.012 -2.636 26.881 1.00 92.44 96 LEU A CA 1
ATOM 803 C C . LEU A 1 96 ? -25.223 -3.650 27.728 1.00 92.44 96 LEU A C 1
ATOM 805 O O . LEU A 1 96 ? -25.334 -3.645 28.960 1.00 92.44 96 LEU A O 1
ATOM 809 N N . ALA A 1 97 ? -24.444 -4.531 27.095 1.00 91.44 97 ALA A N 1
ATOM 810 C CA . ALA A 1 97 ? -23.667 -5.573 27.766 1.00 91.44 97 ALA A CA 1
ATOM 811 C C . ALA A 1 97 ? -22.314 -5.073 28.308 1.00 91.44 97 ALA A C 1
ATOM 813 O O . ALA A 1 97 ? -21.921 -5.449 29.416 1.00 91.44 97 ALA A O 1
ATOM 814 N N . ILE A 1 98 ? -21.619 -4.195 27.574 1.00 92.44 98 ILE A N 1
ATOM 815 C CA . ILE A 1 98 ? -20.285 -3.668 27.929 1.00 92.44 98 ILE A CA 1
ATOM 816 C C . ILE A 1 98 ? -20.231 -3.073 29.343 1.00 92.44 98 ILE A C 1
ATOM 818 O O . ILE A 1 98 ? -19.331 -3.444 30.097 1.00 92.44 98 ILE A O 1
ATOM 822 N N . PRO A 1 99 ? -21.186 -2.236 29.786 1.00 92.00 99 PRO A N 1
ATOM 823 C CA . PRO A 1 99 ? -21.107 -1.632 31.114 1.00 92.00 99 PRO A CA 1
ATOM 824 C C . PRO A 1 99 ? -21.373 -2.607 32.266 1.00 92.00 99 PRO A C 1
ATOM 826 O O . PRO A 1 99 ? -21.179 -2.264 33.434 1.00 92.00 99 PRO A O 1
ATOM 829 N N . LYS A 1 100 ? -21.855 -3.818 31.958 1.00 91.19 100 LYS A N 1
ATOM 830 C CA . LYS A 1 100 ? -22.138 -4.871 32.940 1.00 91.19 100 LYS A CA 1
ATOM 831 C C . LYS A 1 100 ? -20.925 -5.769 33.197 1.00 91.19 100 LYS A C 1
ATOM 833 O O . LYS A 1 100 ? -20.876 -6.398 34.248 1.00 91.19 100 LYS A O 1
ATOM 838 N N . SER A 1 101 ? -19.949 -5.813 32.283 1.00 90.69 101 SER A N 1
ATOM 839 C CA . SER A 1 101 ? -18.775 -6.689 32.376 1.00 90.69 101 SER A CA 1
ATOM 840 C C . SER A 1 101 ? -17.474 -5.928 32.136 1.00 90.69 101 SER A C 1
ATOM 842 O O . SER A 1 101 ? -17.219 -5.416 31.046 1.00 90.69 101 SER A O 1
ATOM 844 N N . PHE A 1 102 ? -16.602 -5.916 33.147 1.00 88.12 102 PHE A N 1
ATOM 845 C CA . PHE A 1 102 ? -15.281 -5.294 33.046 1.00 88.12 102 PHE A CA 1
ATOM 846 C C . PHE A 1 102 ? -14.412 -5.931 31.954 1.00 88.12 102 PHE A C 1
ATOM 848 O O . PHE A 1 102 ? -13.745 -5.221 31.204 1.00 88.12 102 PHE A O 1
ATOM 855 N N . PHE A 1 103 ? -14.452 -7.260 31.827 1.00 89.81 103 PHE A N 1
ATOM 856 C CA . PHE A 1 103 ? -13.684 -7.980 30.811 1.00 89.81 103 PHE A CA 1
ATOM 857 C C . PHE A 1 103 ? -14.146 -7.630 29.397 1.00 89.81 103 PHE A C 1
ATOM 859 O O . PHE A 1 103 ? -13.315 -7.361 28.532 1.00 89.81 103 PHE A O 1
ATOM 866 N N . LEU A 1 104 ? -15.464 -7.557 29.174 1.00 88.44 104 LEU A N 1
ATOM 867 C CA . LEU A 1 104 ? -16.012 -7.159 27.877 1.00 88.44 104 LEU A CA 1
ATOM 868 C C . LEU A 1 104 ? -15.590 -5.722 27.536 1.00 88.44 104 LEU A C 1
ATOM 870 O O . LEU A 1 104 ? -15.127 -5.451 26.430 1.00 88.44 104 LEU A O 1
ATOM 874 N N . PHE A 1 105 ? -15.665 -4.813 28.513 1.00 92.25 105 PHE A N 1
ATOM 875 C CA . PHE A 1 105 ? -15.172 -3.449 28.355 1.00 92.25 105 PHE A CA 1
ATOM 876 C C . PHE A 1 105 ? -13.686 -3.395 27.977 1.00 92.25 105 PHE A C 1
ATOM 878 O O . PHE A 1 105 ? -13.330 -2.654 27.063 1.00 92.25 105 PHE A O 1
ATOM 885 N N . LEU A 1 106 ? -12.829 -4.188 28.626 1.00 90.94 106 LEU A N 1
ATOM 886 C CA . LEU A 1 106 ? -11.393 -4.211 28.343 1.00 90.94 106 LEU A CA 1
ATOM 887 C C . LEU A 1 106 ? -11.092 -4.705 26.920 1.00 90.94 106 LEU A C 1
ATOM 889 O O . LEU A 1 106 ? -10.289 -4.088 26.222 1.00 90.94 106 LEU A O 1
ATOM 893 N N . ILE A 1 107 ? -11.775 -5.761 26.465 1.00 90.56 107 ILE A N 1
ATOM 894 C CA . ILE A 1 107 ? -11.637 -6.282 25.096 1.00 90.56 107 ILE A CA 1
ATOM 895 C C . ILE A 1 107 ? -12.003 -5.195 24.079 1.00 90.56 107 ILE A C 1
ATOM 897 O O . ILE A 1 107 ? -11.208 -4.883 23.192 1.00 90.56 107 ILE A O 1
ATOM 901 N N . HIS A 1 108 ? -13.167 -4.555 24.233 1.00 91.56 108 HIS A N 1
ATOM 902 C CA . HIS A 1 108 ? -13.571 -3.473 23.331 1.00 91.56 108 HIS A CA 1
ATOM 903 C C . HIS A 1 108 ? -12.662 -2.243 23.439 1.00 91.56 108 HIS A C 1
ATOM 905 O O . HIS A 1 108 ? -12.465 -1.553 22.443 1.00 91.56 108 HIS A O 1
ATOM 911 N N . LEU A 1 109 ? -12.076 -1.975 24.610 1.00 91.94 109 LEU A N 1
ATOM 912 C CA . LEU A 1 109 ? -11.129 -0.881 24.801 1.00 91.94 109 LEU A CA 1
ATOM 913 C C . LEU A 1 109 ? -9.832 -1.119 24.022 1.00 91.94 109 LEU A C 1
ATOM 915 O O . LEU A 1 109 ? -9.378 -0.208 23.335 1.00 91.94 109 LEU A O 1
ATOM 919 N N . ILE A 1 110 ? -9.272 -2.328 24.077 1.00 90.00 110 ILE A N 1
ATOM 920 C CA . ILE A 1 110 ? -8.080 -2.698 23.300 1.00 90.00 110 ILE A CA 1
ATOM 921 C C . ILE A 1 110 ? -8.397 -2.631 21.801 1.00 90.00 110 ILE A C 1
ATOM 923 O O . ILE A 1 110 ? -7.670 -2.000 21.036 1.00 90.00 110 ILE A O 1
ATOM 927 N N . LEU A 1 111 ? -9.536 -3.192 21.388 1.00 88.00 111 LEU A N 1
ATOM 928 C CA . LEU A 1 111 ? -9.980 -3.160 19.995 1.00 88.00 111 LEU A CA 1
ATOM 929 C C . LEU A 1 111 ? -10.369 -1.755 19.515 1.00 88.00 111 LEU A C 1
ATOM 931 O O . LEU A 1 111 ? -10.405 -1.527 18.313 1.00 88.00 111 LEU A O 1
ATOM 935 N N . SER A 1 112 ? -10.605 -0.788 20.409 1.00 86.19 112 SER A N 1
ATOM 936 C CA . SER A 1 112 ? -10.953 0.583 20.011 1.00 86.19 112 SER A CA 1
ATOM 937 C C . SER A 1 112 ? -9.804 1.355 19.355 1.00 86.19 112 SER A C 1
ATOM 939 O O . SER A 1 112 ? -10.052 2.378 18.715 1.00 86.19 112 SER A O 1
ATOM 941 N N . ILE A 1 113 ? -8.568 0.852 19.468 1.00 86.06 113 ILE A N 1
ATOM 942 C CA . ILE A 1 113 ? -7.417 1.328 18.686 1.00 86.06 113 ILE A CA 1
ATOM 943 C C . ILE A 1 113 ? -7.650 1.061 17.197 1.00 86.06 113 ILE A C 1
ATOM 945 O O . ILE A 1 113 ? -7.209 1.836 16.348 1.00 86.06 113 ILE A O 1
ATOM 949 N N . LEU A 1 114 ? -8.371 -0.018 16.877 1.00 80.50 114 LEU A N 1
ATOM 950 C CA . LEU A 1 114 ? -8.738 -0.309 15.510 1.00 80.50 114 LEU A CA 1
ATOM 951 C C . LEU A 1 114 ? -9.749 0.733 15.000 1.00 80.50 114 LEU A C 1
ATOM 953 O O . LEU A 1 114 ? -10.595 1.242 15.748 1.00 80.50 114 LEU A O 1
ATOM 957 N N . PRO A 1 115 ? -9.694 1.017 13.698 1.00 79.25 115 PRO A N 1
ATOM 958 C CA . PRO A 1 115 ? -10.732 1.730 12.974 1.00 79.25 115 PRO A CA 1
ATOM 959 C C . PRO A 1 115 ? -12.128 1.129 13.172 1.00 79.25 115 PRO A C 1
ATOM 961 O O . PRO A 1 115 ? -12.273 -0.066 13.440 1.00 79.25 115 PRO A O 1
ATOM 964 N N . ALA A 1 116 ? -13.166 1.953 13.011 1.00 78.44 116 ALA A N 1
ATOM 965 C CA . ALA A 1 116 ? -14.520 1.612 13.439 1.00 78.44 116 ALA A CA 1
ATOM 966 C C . ALA A 1 116 ? -15.079 0.332 12.798 1.00 78.44 116 ALA A C 1
ATOM 968 O O . ALA A 1 116 ? -15.607 -0.535 13.497 1.00 78.44 116 ALA A O 1
ATOM 969 N N . GLY A 1 117 ? -14.893 0.160 11.489 1.00 74.69 117 GLY A N 1
ATOM 970 C CA . GLY A 1 117 ? -15.358 -1.035 10.798 1.00 74.69 117 GLY A CA 1
ATOM 971 C C . GLY A 1 117 ? -14.570 -2.290 11.179 1.00 74.69 117 GLY A C 1
ATOM 972 O O . GLY A 1 117 ? -15.163 -3.365 11.222 1.00 74.69 117 GLY A O 1
ATOM 973 N N . LEU A 1 118 ? -13.267 -2.189 11.484 1.00 76.56 118 LEU A N 1
ATOM 974 C CA . LEU A 1 118 ? -12.457 -3.341 11.914 1.00 76.56 118 LEU A CA 1
ATOM 975 C C . LEU A 1 118 ? -12.843 -3.765 13.326 1.00 76.56 118 LEU A C 1
ATOM 977 O O . LEU A 1 118 ? -12.965 -4.956 13.610 1.00 76.56 118 LEU A O 1
ATOM 981 N N . HIS A 1 119 ? -13.105 -2.785 14.190 1.00 82.62 119 HIS A N 1
ATOM 982 C CA . HIS A 1 119 ? -13.648 -3.035 15.517 1.00 82.62 119 HIS A CA 1
ATOM 983 C C . HIS A 1 119 ? -14.984 -3.786 15.419 1.00 82.62 119 HIS A C 1
ATOM 985 O O . HIS A 1 119 ? -15.133 -4.837 16.046 1.00 82.62 119 HIS A O 1
ATOM 991 N N . LYS A 1 120 ? -15.909 -3.336 14.560 1.00 83.56 120 LYS A N 1
ATOM 992 C CA . LYS A 1 120 ? -17.193 -4.017 14.308 1.00 83.56 120 LYS A CA 1
ATOM 993 C C . LYS A 1 120 ? -17.018 -5.403 13.682 1.00 83.56 120 LYS A C 1
ATOM 995 O O . LYS A 1 120 ? -17.722 -6.337 14.051 1.00 83.56 120 LYS A O 1
ATOM 1000 N N . PHE A 1 121 ? -16.063 -5.552 12.766 1.00 80.94 121 PHE A N 1
ATOM 1001 C CA . PHE A 1 121 ? -15.757 -6.812 12.085 1.00 80.94 121 PHE A CA 1
ATOM 1002 C C . PHE A 1 121 ? -15.295 -7.907 13.043 1.00 80.94 121 PHE A C 1
ATOM 1004 O O . PHE A 1 121 ? -15.733 -9.043 12.915 1.00 80.94 121 PHE A O 1
ATOM 1011 N N . VAL A 1 122 ? -14.454 -7.570 14.021 1.00 83.00 122 VAL A N 1
ATOM 1012 C CA . VAL A 1 122 ? -13.961 -8.545 15.005 1.00 83.00 122 VAL A CA 1
ATOM 1013 C C . VAL A 1 122 ? -14.995 -8.820 16.100 1.00 83.00 122 VAL A C 1
ATOM 1015 O O . VAL A 1 122 ? -15.064 -9.930 16.618 1.00 83.00 122 VAL A O 1
ATOM 1018 N N . THR A 1 123 ? -15.807 -7.824 16.465 1.00 83.81 123 THR A N 1
ATOM 1019 C CA . THR A 1 123 ? -16.704 -7.929 17.629 1.00 83.81 123 THR A CA 1
ATOM 1020 C C . THR A 1 123 ? -18.105 -8.439 17.305 1.00 83.81 123 THR A C 1
ATOM 1022 O O . THR A 1 123 ? -18.736 -9.041 18.170 1.00 83.81 123 THR A O 1
ATOM 1025 N N . ASN A 1 124 ? -18.606 -8.241 16.083 1.00 84.44 124 ASN A N 1
ATOM 1026 C CA . ASN A 1 124 ? -19.943 -8.676 15.687 1.00 84.44 124 ASN A CA 1
ATOM 1027 C C . ASN A 1 124 ? -19.874 -9.838 14.688 1.00 84.44 124 ASN A C 1
ATOM 1029 O O . ASN A 1 124 ? -19.594 -9.652 13.503 1.00 84.44 124 ASN A O 1
ATOM 1033 N N . PHE A 1 125 ? -20.211 -11.042 15.156 1.00 79.12 125 PHE A N 1
ATOM 1034 C CA . PHE A 1 125 ? -20.166 -12.263 14.347 1.00 79.12 125 PHE A CA 1
ATOM 1035 C C . PHE A 1 125 ? -21.136 -12.254 13.152 1.00 79.12 125 PHE A C 1
ATOM 1037 O O . PHE A 1 125 ? -20.810 -12.762 12.079 1.00 79.12 125 PHE A O 1
ATOM 1044 N N . SER A 1 126 ? -22.320 -11.650 13.297 1.00 82.19 126 SER A N 1
ATOM 1045 C CA . SER A 1 126 ? -23.288 -11.537 12.194 1.00 82.19 126 SER A CA 1
ATOM 1046 C C . SER A 1 126 ? -22.743 -10.637 11.083 1.00 82.19 126 SER A C 1
ATOM 1048 O O . SER A 1 126 ? -22.802 -10.983 9.900 1.00 82.19 126 SER A O 1
ATOM 1050 N N . TYR A 1 127 ? -22.129 -9.514 11.465 1.00 78.81 127 TYR A N 1
ATOM 1051 C CA . TYR A 1 127 ? -21.456 -8.614 10.533 1.00 78.81 127 TYR A CA 1
ATOM 1052 C C . TYR A 1 127 ? -20.233 -9.277 9.882 1.00 78.81 127 TYR A C 1
ATOM 1054 O O . TYR A 1 127 ? -20.088 -9.213 8.660 1.00 78.81 127 TYR A O 1
ATOM 1062 N N . PHE A 1 128 ? -19.414 -9.987 10.664 1.00 78.62 128 PHE A N 1
ATOM 1063 C CA . PHE A 1 128 ? -18.291 -10.791 10.177 1.00 78.62 128 PHE A CA 1
ATOM 1064 C C . PHE A 1 128 ? -18.734 -11.787 9.101 1.00 78.62 128 PHE A C 1
ATOM 1066 O O . PHE A 1 128 ? -18.221 -11.753 7.984 1.00 78.62 128 PHE A O 1
ATOM 1073 N N . LYS A 1 129 ? -19.745 -12.621 9.389 1.00 79.06 129 LYS A N 1
ATOM 1074 C CA . LYS A 1 129 ? -20.250 -13.640 8.457 1.00 79.06 129 LYS A CA 1
ATOM 1075 C C . LYS A 1 129 ? -20.788 -13.018 7.170 1.00 79.06 129 LYS A C 1
ATOM 1077 O O . LYS A 1 129 ? -20.465 -13.504 6.090 1.00 79.06 129 LYS A O 1
ATOM 1082 N N . LYS A 1 130 ? -21.569 -11.934 7.264 1.00 79.00 130 LYS A N 1
ATOM 1083 C CA . LYS A 1 130 ? -22.099 -11.217 6.089 1.00 79.00 130 LYS A CA 1
ATOM 1084 C C . LYS A 1 130 ? -20.979 -10.655 5.213 1.00 79.00 130 LYS A C 1
ATOM 1086 O O . LYS A 1 130 ? -21.019 -10.816 3.997 1.00 79.00 130 LYS A O 1
ATOM 1091 N N . ARG A 1 131 ? -19.965 -10.028 5.817 1.00 71.62 131 ARG A N 1
ATOM 1092 C CA . ARG A 1 131 ? -18.819 -9.469 5.083 1.00 71.62 131 ARG A CA 1
ATOM 1093 C C . ARG A 1 131 ? -17.940 -10.556 4.473 1.00 71.62 131 ARG A C 1
ATOM 1095 O O . ARG A 1 131 ? -17.532 -10.417 3.328 1.00 71.62 131 ARG A O 1
ATOM 1102 N N . LEU A 1 132 ? -17.700 -11.651 5.188 1.00 70.75 132 LEU A N 1
ATOM 1103 C CA . LEU A 1 132 ? -16.916 -12.778 4.686 1.00 70.75 132 LEU A CA 1
ATOM 1104 C C . LEU A 1 132 ? -17.638 -13.474 3.523 1.00 70.75 132 LEU A C 1
ATOM 1106 O O . LEU A 1 132 ? -17.035 -13.728 2.485 1.00 70.75 132 LEU A O 1
ATOM 1110 N N . TRP A 1 133 ? -18.953 -13.676 3.639 1.00 72.19 133 TRP A N 1
ATOM 1111 C CA . TRP A 1 133 ? -19.786 -14.156 2.536 1.00 72.19 133 TRP A CA 1
ATOM 1112 C C . TRP A 1 133 ? -19.693 -13.226 1.318 1.00 72.19 133 TRP A C 1
ATOM 1114 O O . TRP A 1 133 ? -19.429 -13.677 0.209 1.00 72.19 133 TRP A O 1
ATOM 1124 N N . PHE A 1 134 ? -19.807 -11.914 1.525 1.00 67.56 134 PHE A N 1
ATOM 1125 C CA . PHE A 1 134 ? -19.690 -10.933 0.447 1.00 67.56 134 PHE A CA 1
ATOM 1126 C C . PHE A 1 134 ? -18.313 -10.946 -0.237 1.00 67.56 134 PHE A C 1
ATOM 1128 O O . PHE A 1 134 ? -18.243 -10.875 -1.459 1.00 67.56 134 PHE A O 1
ATOM 1135 N N . ILE A 1 135 ? -17.222 -11.058 0.526 1.00 63.22 135 ILE A N 1
ATOM 1136 C CA . ILE A 1 135 ? -15.851 -11.041 -0.009 1.00 63.22 135 ILE A CA 1
ATOM 1137 C C . ILE A 1 135 ? -15.520 -12.337 -0.759 1.00 63.22 135 ILE A C 1
ATOM 1139 O O . ILE A 1 135 ? -14.870 -12.278 -1.797 1.00 63.22 135 ILE A O 1
ATOM 1143 N N . PHE A 1 136 ? -15.951 -13.500 -0.260 1.00 60.50 136 PHE A N 1
ATOM 1144 C CA . PHE A 1 136 ? -15.531 -14.795 -0.811 1.00 60.50 136 PHE A CA 1
ATOM 1145 C C . PHE A 1 136 ? -16.549 -15.436 -1.760 1.00 60.50 136 PHE A C 1
ATOM 1147 O O . PHE A 1 136 ? -16.158 -16.025 -2.765 1.00 60.50 136 PHE A O 1
ATOM 1154 N N . ILE A 1 137 ? -17.849 -15.324 -1.478 1.00 64.69 137 ILE A N 1
ATOM 1155 C CA . ILE A 1 137 ? -18.894 -16.034 -2.234 1.00 64.69 137 ILE A CA 1
ATOM 1156 C C . ILE A 1 137 ? -19.397 -15.195 -3.408 1.00 64.69 137 ILE A C 1
ATOM 1158 O O . ILE A 1 137 ? -19.636 -15.740 -4.485 1.00 64.69 137 ILE A O 1
ATOM 1162 N N . ARG A 1 138 ? -19.476 -13.868 -3.262 1.00 66.75 138 ARG A N 1
ATOM 1163 C CA . ARG A 1 138 ? -19.926 -12.989 -4.353 1.00 66.75 138 ARG A CA 1
ATOM 1164 C C . ARG A 1 138 ? -19.021 -13.063 -5.594 1.00 66.75 138 ARG A C 1
ATOM 1166 O O . ARG A 1 138 ? -19.573 -13.209 -6.682 1.00 66.75 138 ARG A O 1
ATOM 1173 N N . PRO A 1 139 ? -17.671 -13.041 -5.500 1.00 63.03 139 PRO A N 1
ATOM 1174 C CA . PRO A 1 139 ? -16.815 -13.208 -6.680 1.00 63.03 139 PRO A CA 1
ATOM 1175 C C . PRO A 1 139 ? -16.985 -14.573 -7.351 1.00 63.03 139 PRO A C 1
ATOM 1177 O O . PRO A 1 139 ? -16.940 -14.667 -8.574 1.00 63.03 139 PRO A O 1
ATOM 1180 N N . PHE A 1 140 ? -17.224 -15.626 -6.564 1.00 65.25 140 PHE A N 1
ATOM 1181 C CA . PHE A 1 140 ? -17.498 -16.959 -7.092 1.00 65.25 140 PHE A CA 1
ATOM 1182 C C . PHE A 1 140 ? -18.817 -16.982 -7.877 1.00 65.25 140 PHE A C 1
ATOM 1184 O O . PHE A 1 140 ? -18.838 -17.410 -9.025 1.00 65.25 140 PHE A O 1
ATOM 1191 N N . GLN A 1 141 ? -19.900 -16.433 -7.320 1.00 68.31 141 GLN A N 1
ATOM 1192 C CA . GLN A 1 141 ? -21.188 -16.313 -8.017 1.00 68.31 141 GLN A CA 1
ATOM 1193 C C . GLN A 1 141 ? -21.075 -15.461 -9.288 1.00 68.31 141 GLN A C 1
ATOM 1195 O O . GLN A 1 141 ? -21.542 -15.872 -10.347 1.00 68.31 141 GLN A O 1
ATOM 1200 N N . LEU A 1 142 ? -20.365 -14.330 -9.213 1.00 66.62 142 LEU A N 1
ATOM 1201 C CA . LEU A 1 142 ? -20.072 -13.477 -10.365 1.00 66.62 142 LEU A CA 1
ATOM 1202 C C . LEU A 1 142 ? -19.273 -14.214 -11.448 1.00 66.62 142 LEU A C 1
ATOM 1204 O O . LEU A 1 142 ? -19.442 -13.927 -12.627 1.00 66.62 142 LEU A O 1
ATOM 1208 N N . TYR A 1 143 ? -18.416 -15.176 -11.107 1.00 64.31 143 TYR A N 1
ATOM 1209 C CA . TYR A 1 143 ? -17.685 -15.955 -12.110 1.00 64.31 143 TYR A CA 1
ATOM 1210 C C . TYR A 1 143 ? -18.603 -16.899 -12.910 1.00 64.31 143 TYR A C 1
ATOM 1212 O O . TYR A 1 143 ? -18.428 -17.033 -14.126 1.00 64.31 143 TYR A O 1
ATOM 1220 N N . PHE A 1 144 ? -19.584 -17.528 -12.255 1.00 67.25 144 PHE A N 1
ATOM 1221 C CA . PHE A 1 144 ? -20.443 -18.548 -12.871 1.00 67.25 144 PHE A CA 1
ATOM 1222 C C . PHE A 1 144 ? -21.724 -17.991 -13.506 1.00 67.25 144 PHE A C 1
ATOM 1224 O O . PHE A 1 144 ? -22.129 -18.494 -14.550 1.00 67.25 144 PHE A O 1
ATOM 1231 N N . ASP A 1 145 ? -22.316 -16.930 -12.957 1.00 73.81 145 ASP A N 1
ATOM 1232 C CA . ASP A 1 145 ? -23.611 -16.408 -13.407 1.00 73.81 145 ASP A CA 1
ATOM 1233 C C . ASP A 1 145 ? -23.456 -15.132 -14.258 1.00 73.81 145 ASP A C 1
ATOM 1235 O O . ASP A 1 145 ? -22.982 -14.093 -13.793 1.00 73.81 145 ASP A O 1
ATOM 1239 N N . SER A 1 146 ? -23.833 -15.211 -15.539 1.00 72.81 146 SER A N 1
ATOM 1240 C CA . SER A 1 146 ? -23.790 -14.073 -16.468 1.00 72.81 146 SER A CA 1
ATOM 1241 C C . SER A 1 146 ? -24.862 -13.026 -16.222 1.00 72.81 146 SER A C 1
ATOM 1243 O O . SER A 1 146 ? -24.598 -11.843 -16.443 1.00 72.81 146 SER A O 1
ATOM 1245 N N . GLN A 1 147 ? -26.043 -13.444 -15.777 1.00 77.25 147 GLN A N 1
ATOM 1246 C CA . GLN A 1 147 ? -27.145 -12.533 -15.514 1.00 77.25 147 GLN A CA 1
ATOM 1247 C C . GLN A 1 147 ? -26.841 -11.720 -14.256 1.00 77.25 147 GLN A C 1
ATOM 1249 O O . GLN A 1 147 ? -26.874 -10.494 -14.293 1.00 77.25 147 GLN A O 1
ATOM 1254 N N . LEU A 1 148 ? -26.357 -12.385 -13.205 1.00 75.38 148 LEU A N 1
ATOM 1255 C CA . LEU A 1 148 ? -25.942 -11.738 -11.961 1.00 75.38 148 LEU A CA 1
ATOM 1256 C C . LEU A 1 148 ? -24.787 -10.744 -12.164 1.00 75.38 148 LEU A C 1
ATOM 1258 O O . LEU A 1 148 ? -24.760 -9.708 -11.508 1.00 75.38 148 LEU A O 1
ATOM 1262 N N . ARG A 1 149 ? -23.855 -10.990 -13.099 1.00 73.88 149 ARG A N 1
ATOM 1263 C CA . ARG A 1 149 ? -22.826 -9.996 -13.476 1.00 73.88 149 ARG A CA 1
ATOM 1264 C C . ARG A 1 149 ? -23.413 -8.750 -14.123 1.00 73.88 149 ARG A C 1
ATOM 1266 O O . ARG A 1 149 ? -22.952 -7.646 -13.839 1.00 73.88 149 ARG A O 1
ATOM 1273 N N . LYS A 1 150 ? -24.370 -8.937 -15.032 1.00 75.75 150 LYS A N 1
ATOM 1274 C CA . LYS A 1 150 ? -25.025 -7.837 -15.738 1.00 75.75 150 LYS A CA 1
ATOM 1275 C C . LYS A 1 150 ? -25.847 -7.000 -14.765 1.00 75.75 150 LYS A C 1
ATOM 1277 O O . LYS A 1 150 ? -25.678 -5.786 -14.736 1.00 75.75 150 LYS A O 1
ATOM 1282 N N . ASP A 1 151 ? -26.649 -7.655 -13.935 1.00 79.19 151 ASP A N 1
ATOM 1283 C CA . ASP A 1 151 ? -27.475 -7.002 -12.921 1.00 79.19 151 ASP A CA 1
ATOM 1284 C C . ASP A 1 151 ? -26.599 -6.286 -11.890 1.00 79.19 151 ASP A C 1
ATOM 1286 O O . ASP A 1 151 ? -26.850 -5.132 -11.558 1.00 79.19 151 ASP A O 1
ATOM 1290 N N . TRP A 1 152 ? -25.488 -6.906 -11.480 1.00 75.06 152 TRP A N 1
ATOM 1291 C CA . TRP A 1 152 ? -24.519 -6.263 -10.599 1.00 75.06 152 TRP A CA 1
ATOM 1292 C C . TRP A 1 152 ? -23.919 -4.990 -11.205 1.00 75.06 152 TRP A C 1
ATOM 1294 O O . TRP A 1 152 ? -23.829 -3.977 -10.515 1.00 75.06 152 TRP A O 1
ATOM 1304 N N . LEU A 1 153 ? -23.526 -5.016 -12.482 1.00 75.69 153 LEU A N 1
ATOM 1305 C CA . LEU A 1 153 ? -22.984 -3.840 -13.164 1.00 75.69 153 LEU A CA 1
ATOM 1306 C C . LEU A 1 153 ? -24.059 -2.757 -13.366 1.00 75.69 153 LEU A C 1
ATOM 1308 O O . LEU A 1 153 ? -23.762 -1.579 -13.202 1.00 75.69 153 LEU A O 1
ATOM 1312 N N . LEU A 1 154 ? -25.307 -3.137 -13.648 1.00 81.06 154 LEU A N 1
ATOM 1313 C CA . LEU A 1 154 ? -26.442 -2.211 -13.737 1.00 81.06 154 LEU A CA 1
ATOM 1314 C C . LEU A 1 154 ? -26.745 -1.532 -12.398 1.00 81.06 154 LEU A C 1
ATOM 1316 O O . LEU A 1 154 ? -26.947 -0.320 -12.355 1.00 81.06 154 LEU A O 1
ATOM 1320 N N . ASP A 1 155 ? -26.745 -2.287 -11.303 1.00 80.50 155 ASP A N 1
ATOM 1321 C CA . ASP A 1 155 ? -26.926 -1.735 -9.960 1.00 80.50 155 ASP A CA 1
ATOM 1322 C C . ASP A 1 155 ? -25.789 -0.781 -9.600 1.00 80.50 155 ASP A C 1
ATOM 1324 O O . ASP A 1 155 ? -26.022 0.298 -9.054 1.00 80.50 155 ASP A O 1
ATOM 1328 N N . MET A 1 156 ? -24.566 -1.135 -9.995 1.00 75.19 156 MET A N 1
ATOM 1329 C CA . MET A 1 156 ? -23.399 -0.286 -9.829 1.00 75.19 156 MET A CA 1
ATOM 1330 C C . MET A 1 156 ? -23.559 1.035 -10.586 1.00 75.19 156 MET A C 1
ATOM 1332 O O . MET A 1 156 ? -23.331 2.095 -10.011 1.00 75.19 156 MET A O 1
ATOM 1336 N N . LEU A 1 157 ? -24.002 0.994 -11.848 1.00 80.69 157 LEU A N 1
ATOM 1337 C CA . LEU A 1 157 ? -24.260 2.189 -12.659 1.00 80.69 157 LEU A CA 1
ATOM 1338 C C . LEU A 1 157 ? -25.348 3.072 -12.040 1.00 80.69 157 LEU A C 1
ATOM 1340 O O . LEU A 1 157 ? -25.160 4.283 -11.945 1.00 80.69 157 LEU A O 1
ATOM 1344 N N . LYS A 1 158 ? -26.448 2.483 -11.551 1.00 82.81 158 LYS A N 1
ATOM 1345 C CA . LYS A 1 158 ? -27.510 3.219 -10.840 1.00 82.81 158 LYS A CA 1
ATOM 1346 C C . LYS A 1 158 ? -26.974 3.917 -9.592 1.00 82.81 158 LYS A C 1
ATOM 1348 O O . LYS A 1 158 ? -27.288 5.080 -9.344 1.00 82.81 158 LYS A O 1
ATOM 1353 N N . GLU A 1 159 ? -26.155 3.222 -8.809 1.00 76.81 159 GLU A N 1
ATOM 1354 C CA . GLU A 1 159 ? -25.517 3.794 -7.627 1.00 76.81 159 GLU A CA 1
ATOM 1355 C C . GLU A 1 159 ? -24.508 4.892 -7.998 1.00 76.81 159 GLU A C 1
ATOM 1357 O O . GLU A 1 159 ? -24.474 5.939 -7.355 1.00 76.81 159 GLU A O 1
ATOM 1362 N N . GLY A 1 160 ? -23.744 4.694 -9.074 1.00 75.62 160 GLY A N 1
ATOM 1363 C CA . GLY A 1 160 ? -22.819 5.671 -9.644 1.00 75.62 160 GLY A CA 1
ATOM 1364 C C . GLY A 1 160 ? -23.502 6.964 -10.084 1.00 75.62 160 GLY A C 1
ATOM 1365 O O . GLY A 1 160 ? -23.022 8.043 -9.731 1.00 75.62 160 GLY A O 1
ATOM 1366 N N . LYS A 1 161 ? -24.649 6.855 -10.772 1.00 79.88 161 LYS A N 1
ATOM 1367 C CA . LYS A 1 161 ? -25.517 7.992 -11.129 1.00 79.88 161 LYS A CA 1
ATOM 1368 C C . LYS A 1 161 ? -26.001 8.719 -9.873 1.00 79.88 161 LYS A C 1
ATOM 1370 O O . LYS A 1 161 ? -25.834 9.928 -9.752 1.00 79.88 161 LYS A O 1
ATOM 1375 N N . LYS A 1 162 ? -26.517 7.978 -8.883 1.00 80.75 162 LYS A N 1
ATOM 1376 C CA . LYS A 1 162 ? -27.008 8.548 -7.613 1.00 80.75 162 LYS A CA 1
ATOM 1377 C C . LYS A 1 162 ? -25.917 9.281 -6.823 1.00 80.75 162 LYS A C 1
ATOM 1379 O O . LYS A 1 162 ? -26.208 10.270 -6.159 1.00 80.75 162 LYS A O 1
ATOM 1384 N N . LYS A 1 163 ? -24.679 8.785 -6.863 1.00 72.88 163 LYS A N 1
ATOM 1385 C CA . LYS A 1 163 ? -23.520 9.382 -6.180 1.00 72.88 163 LYS A CA 1
ATOM 1386 C C . LYS A 1 163 ? -22.819 10.469 -7.012 1.00 72.88 163 LYS A C 1
ATOM 1388 O O . LYS A 1 163 ? -21.794 10.971 -6.567 1.00 72.88 163 LYS A O 1
ATOM 1393 N N . HIS A 1 164 ? -23.333 10.823 -8.196 1.00 72.81 164 HIS A N 1
ATOM 1394 C CA . HIS A 1 164 ? -22.703 11.759 -9.140 1.00 72.81 164 HIS A CA 1
ATOM 1395 C C . HIS A 1 164 ? -21.244 11.405 -9.502 1.00 72.81 164 HIS A C 1
ATOM 1397 O O . HIS A 1 164 ? -20.442 12.277 -9.825 1.00 72.81 164 HIS A O 1
ATOM 1403 N N . ILE A 1 165 ? -20.895 10.113 -9.458 1.00 70.69 165 ILE A N 1
ATOM 1404 C CA . ILE A 1 165 ? -19.577 9.591 -9.870 1.00 70.69 165 ILE A CA 1
ATOM 1405 C C . ILE A 1 165 ? -19.527 9.412 -11.397 1.00 70.69 165 ILE A C 1
ATOM 1407 O O . ILE A 1 165 ? -18.453 9.382 -11.995 1.00 70.69 165 ILE A O 1
ATOM 1411 N N . LEU A 1 166 ? -20.696 9.282 -12.026 1.00 75.62 166 LEU A N 1
ATOM 1412 C CA . LEU A 1 166 ? -20.875 8.988 -13.441 1.00 75.62 166 LEU A CA 1
ATOM 1413 C C . LEU A 1 166 ? -21.803 10.033 -14.071 1.00 75.62 166 LEU A C 1
ATOM 1415 O O . LEU A 1 166 ? -22.860 10.310 -13.503 1.00 75.62 166 LEU A O 1
ATOM 1419 N N . SER A 1 167 ? -21.416 10.606 -15.217 1.00 79.62 167 SER A N 1
ATOM 1420 C CA . SER A 1 167 ? -22.313 11.453 -16.011 1.00 79.62 167 SER A CA 1
ATOM 1421 C C . SER A 1 167 ? -23.361 10.603 -16.724 1.00 79.62 167 SER A C 1
ATOM 1423 O O . SER A 1 167 ? -23.118 9.429 -17.016 1.00 79.62 167 SER A O 1
ATOM 1425 N N . ASP A 1 168 ? -24.515 11.194 -17.027 1.00 80.25 168 ASP A N 1
ATOM 1426 C CA . ASP A 1 168 ? -25.586 10.485 -17.731 1.00 80.25 168 ASP A CA 1
ATOM 1427 C C . ASP A 1 168 ? -25.117 9.991 -19.114 1.00 80.25 168 ASP A C 1
ATOM 1429 O O . ASP A 1 168 ? -25.336 8.825 -19.443 1.00 80.25 168 ASP A O 1
ATOM 1433 N N . ASP A 1 169 ? -24.327 10.799 -19.832 1.00 80.56 169 ASP A N 1
ATOM 1434 C CA . ASP A 1 169 ? -23.716 10.430 -21.119 1.00 80.56 169 ASP A CA 1
ATOM 1435 C C . ASP A 1 169 ? -22.769 9.217 -21.009 1.00 80.56 169 ASP A C 1
ATOM 1437 O O . ASP A 1 169 ? -22.865 8.266 -21.788 1.00 80.56 169 ASP A O 1
ATOM 1441 N N . ASP A 1 170 ? -21.849 9.210 -20.029 1.00 80.69 170 ASP A N 1
ATOM 1442 C CA . ASP A 1 170 ? -20.923 8.083 -19.833 1.00 80.69 170 ASP A CA 1
ATOM 1443 C C . ASP A 1 170 ? -21.702 6.822 -19.408 1.00 80.69 170 ASP A C 1
ATOM 1445 O O . ASP A 1 170 ? -21.307 5.703 -19.743 1.00 80.69 170 ASP A O 1
ATOM 1449 N N . ALA A 1 171 ? -22.823 6.977 -18.699 1.00 81.06 171 ALA A N 1
ATOM 1450 C CA . ALA A 1 171 ? -23.656 5.857 -18.297 1.00 81.06 171 ALA A CA 1
ATOM 1451 C C . ALA A 1 171 ? -24.424 5.225 -19.460 1.00 81.06 171 ALA A C 1
ATOM 1453 O O . ALA A 1 171 ? -24.453 3.999 -19.548 1.00 81.06 171 ALA A O 1
ATOM 1454 N N . GLU A 1 172 ? -24.997 6.022 -20.363 1.00 83.12 172 GLU A N 1
ATOM 1455 C CA . GLU A 1 172 ? -25.657 5.517 -21.573 1.00 83.12 172 GLU A CA 1
ATOM 1456 C C . GLU A 1 172 ? -24.671 4.768 -22.478 1.00 83.12 172 GLU A C 1
ATOM 1458 O O . GLU A 1 172 ? -24.975 3.682 -22.983 1.00 83.12 172 GLU A O 1
ATOM 1463 N N . ILE A 1 173 ? -23.441 5.281 -22.607 1.00 83.06 173 ILE A N 1
ATOM 1464 C CA . ILE A 1 173 ? -22.364 4.601 -23.338 1.00 83.06 173 ILE A CA 1
ATOM 1465 C C . ILE A 1 173 ? -22.075 3.232 -22.713 1.00 83.06 173 ILE A C 1
ATOM 1467 O O . ILE A 1 173 ? -22.023 2.231 -23.431 1.00 83.06 173 ILE A O 1
ATOM 1471 N N . ILE A 1 174 ? -21.922 3.152 -21.388 1.00 81.12 174 ILE A N 1
ATOM 1472 C CA . ILE A 1 174 ? -21.657 1.875 -20.713 1.00 81.12 174 ILE A CA 1
ATOM 1473 C C . ILE A 1 174 ? -22.859 0.929 -20.840 1.00 81.12 174 ILE A C 1
ATOM 1475 O O . ILE A 1 174 ? -22.669 -0.260 -21.106 1.00 81.12 174 ILE A O 1
ATOM 1479 N N . GLU A 1 175 ? -24.084 1.436 -20.686 1.00 82.19 175 GLU A N 1
ATOM 1480 C CA . GLU A 1 175 ? -25.311 0.645 -20.800 1.00 82.19 175 GLU A CA 1
ATOM 1481 C C . GLU A 1 175 ? -25.465 0.029 -22.198 1.00 82.19 175 GLU A C 1
ATOM 1483 O O . GLU A 1 175 ? -25.770 -1.160 -22.316 1.00 82.19 175 GLU A O 1
ATOM 1488 N N . SER A 1 176 ? -25.156 0.790 -23.253 1.00 82.81 176 SER A N 1
ATOM 1489 C CA . SER A 1 176 ? -25.194 0.303 -24.639 1.00 82.81 176 SER A CA 1
ATOM 1490 C C . SER A 1 176 ? -24.185 -0.824 -24.916 1.00 82.81 176 SER A C 1
ATOM 1492 O O . SER A 1 176 ? -24.433 -1.696 -25.750 1.00 82.81 176 SER A O 1
ATOM 1494 N N . GLN A 1 177 ? -23.077 -0.861 -24.169 1.00 81.81 177 GLN A N 1
ATOM 1495 C CA . GLN A 1 177 ? -21.978 -1.817 -24.343 1.00 81.81 177 GLN A CA 1
ATOM 1496 C C . GLN A 1 177 ? -22.072 -3.029 -23.397 1.00 81.81 177 GLN A C 1
ATOM 1498 O O . GLN A 1 177 ? -21.311 -3.984 -23.537 1.00 81.81 177 GLN A O 1
ATOM 1503 N N . LEU A 1 178 ? -23.022 -3.060 -22.454 1.00 73.75 178 LEU A N 1
ATOM 1504 C CA . LEU A 1 178 ? -23.150 -4.104 -21.418 1.00 73.75 178 LEU A CA 1
ATOM 1505 C C . LEU A 1 178 ? -23.224 -5.543 -21.946 1.00 73.75 178 LEU A C 1
ATOM 1507 O O . LEU A 1 178 ? -22.772 -6.483 -21.281 1.00 73.75 178 LEU A O 1
ATOM 1511 N N . ASN A 1 179 ? -23.830 -5.720 -23.120 1.00 70.69 179 ASN A N 1
ATOM 1512 C CA . ASN A 1 179 ? -23.998 -7.028 -23.749 1.00 70.69 179 ASN A CA 1
ATOM 1513 C C . ASN A 1 179 ? -22.756 -7.464 -24.540 1.00 70.69 179 ASN A C 1
ATOM 1515 O O . ASN A 1 179 ? -22.725 -8.584 -25.051 1.00 70.69 179 ASN A O 1
ATOM 1519 N N . GLU A 1 180 ? -21.726 -6.619 -24.647 1.00 78.19 180 GLU A N 1
ATOM 1520 C CA . GLU A 1 180 ? -20.518 -6.988 -25.365 1.00 78.19 180 GLU A CA 1
ATOM 1521 C C . GLU A 1 180 ? -19.785 -8.141 -24.656 1.00 78.19 180 GLU A C 1
ATOM 1523 O O . GLU A 1 180 ? -19.481 -8.061 -23.456 1.00 78.19 180 GLU A O 1
ATOM 1528 N N . PRO A 1 181 ? -19.405 -9.205 -25.393 1.00 75.38 181 PRO A N 1
ATOM 1529 C CA . PRO A 1 181 ? -18.732 -10.369 -24.818 1.00 75.38 181 PRO A CA 1
ATOM 1530 C C . PRO A 1 181 ? -17.458 -10.022 -24.041 1.00 75.38 181 PRO A C 1
ATOM 1532 O O . PRO A 1 181 ? -17.081 -10.723 -23.103 1.00 75.38 181 PRO A O 1
ATOM 1535 N N . PHE A 1 182 ? -16.778 -8.937 -24.414 1.00 71.62 182 PHE A N 1
ATOM 1536 C CA . PHE A 1 182 ? -15.535 -8.521 -23.776 1.00 71.62 182 PHE A CA 1
ATOM 1537 C C . PHE A 1 182 ? -15.737 -7.974 -22.353 1.00 71.62 182 PHE A C 1
ATOM 1539 O O . PHE A 1 182 ? -14.913 -8.253 -21.482 1.00 71.62 182 PHE A O 1
ATOM 1546 N N . ILE A 1 183 ? -16.842 -7.274 -22.076 1.00 71.88 183 ILE A N 1
ATOM 1547 C CA . ILE A 1 183 ? -17.149 -6.765 -20.728 1.00 71.88 183 ILE A CA 1
ATOM 1548 C C . ILE A 1 183 ? -17.445 -7.930 -19.778 1.00 71.88 183 ILE A C 1
ATOM 1550 O O . ILE A 1 183 ? -16.924 -7.984 -18.663 1.00 71.88 183 ILE A O 1
ATOM 1554 N N . GLN A 1 184 ? -18.181 -8.937 -20.249 1.00 72.94 184 GLN A N 1
ATOM 1555 C CA . GLN A 1 184 ? -18.438 -10.158 -19.482 1.00 72.94 184 GLN A CA 1
ATOM 1556 C C . GLN A 1 184 ? -17.143 -10.919 -19.154 1.00 72.94 184 GLN A C 1
ATOM 1558 O O . GLN A 1 184 ? -16.962 -11.397 -18.030 1.00 72.94 184 GLN A O 1
ATOM 1563 N N . LYS A 1 185 ? -16.204 -10.986 -20.107 1.00 75.12 185 LYS A N 1
ATOM 1564 C CA . LYS A 1 185 ? -14.867 -11.563 -19.888 1.00 75.12 185 LYS A CA 1
ATOM 1565 C C . LYS A 1 185 ? -14.060 -10.771 -18.864 1.00 75.12 185 LYS A C 1
ATOM 1567 O O . LYS A 1 185 ? -13.400 -11.377 -18.021 1.00 75.12 185 LYS A O 1
ATOM 1572 N N . TYR A 1 186 ? -14.121 -9.442 -18.917 1.00 72.75 186 TYR A N 1
ATOM 1573 C CA . TYR A 1 186 ? -13.446 -8.577 -17.955 1.00 72.75 186 TYR A CA 1
ATOM 1574 C C . TYR A 1 186 ? -13.938 -8.834 -16.529 1.00 72.75 186 TYR A C 1
ATOM 1576 O O . TYR A 1 186 ? -13.125 -9.122 -15.655 1.00 72.75 186 TYR A O 1
ATOM 1584 N N . LEU A 1 187 ? -15.255 -8.826 -16.309 1.00 69.94 187 LEU A N 1
ATOM 1585 C CA . LEU A 1 187 ? -15.849 -9.083 -14.992 1.00 69.94 187 LEU A CA 1
ATOM 1586 C C . LEU A 1 187 ? -15.482 -10.478 -14.458 1.00 69.94 187 LEU A C 1
ATOM 1588 O O . LEU A 1 187 ? -15.149 -10.635 -13.283 1.00 69.94 187 LEU A O 1
ATOM 1592 N N . LYS A 1 188 ? -15.459 -11.488 -15.336 1.00 72.38 188 LYS A N 1
ATOM 1593 C CA . LYS A 1 188 ? -15.006 -12.843 -14.998 1.00 72.38 188 LYS A CA 1
ATOM 1594 C C . LYS A 1 188 ? -13.528 -12.873 -14.601 1.00 72.38 188 LYS A C 1
ATOM 1596 O O . LYS A 1 188 ? -13.163 -13.505 -13.613 1.00 72.38 188 LYS A O 1
ATOM 1601 N N . SER A 1 189 ? -12.676 -12.190 -15.363 1.00 71.44 189 SER A N 1
ATOM 1602 C CA . SER A 1 189 ? -11.248 -12.093 -15.067 1.00 71.44 189 SER A CA 1
ATOM 1603 C C . SER A 1 189 ? -11.012 -11.380 -13.738 1.00 71.44 189 SER A C 1
ATOM 1605 O O . SER A 1 189 ? -10.278 -11.889 -12.897 1.00 71.44 189 SER A O 1
ATOM 1607 N N . LEU A 1 190 ? -11.706 -10.269 -13.490 1.00 70.12 190 LEU A N 1
ATOM 1608 C CA . LEU A 1 190 ? -11.647 -9.511 -12.243 1.00 70.12 190 LEU A CA 1
ATOM 1609 C C . LEU A 1 190 ? -11.953 -10.392 -11.022 1.00 70.12 190 LEU A C 1
ATOM 1611 O O . LEU A 1 190 ? -11.199 -10.374 -10.051 1.00 70.12 190 LEU A O 1
ATOM 1615 N N . ALA A 1 191 ? -12.992 -11.230 -11.106 1.00 68.81 191 ALA A N 1
ATOM 1616 C CA . ALA A 1 191 ? -13.325 -12.196 -10.061 1.00 68.81 191 ALA A CA 1
ATOM 1617 C C . ALA A 1 191 ? -12.184 -13.198 -9.805 1.00 68.81 191 ALA A C 1
ATOM 1619 O O . ALA A 1 191 ? -11.784 -13.391 -8.658 1.00 68.81 191 ALA A O 1
ATOM 1620 N N . VAL A 1 192 ? -11.600 -13.781 -10.860 1.00 71.12 192 VAL A N 1
ATOM 1621 C CA . VAL A 1 192 ? -10.436 -14.680 -10.732 1.00 71.12 192 VAL A CA 1
ATOM 1622 C C . VAL A 1 192 ? -9.261 -13.962 -10.071 1.00 71.12 192 VAL A C 1
ATOM 1624 O O . VAL A 1 192 ? -8.623 -14.520 -9.183 1.00 71.12 192 VAL A O 1
ATOM 1627 N N . HIS A 1 193 ? -8.999 -12.707 -10.437 1.00 69.69 193 HIS A N 1
ATOM 1628 C CA . HIS A 1 193 ? -7.888 -11.938 -9.879 1.00 69.69 193 HIS A CA 1
ATOM 1629 C C . HIS A 1 193 ? -8.060 -11.714 -8.375 1.00 69.69 193 HIS A C 1
ATOM 1631 O O . HIS A 1 193 ? -7.112 -11.950 -7.626 1.00 69.69 193 HIS A O 1
ATOM 1637 N N . VAL A 1 194 ? -9.266 -11.355 -7.926 1.00 69.00 194 VAL A N 1
ATOM 1638 C CA . VAL A 1 194 ? -9.597 -11.234 -6.497 1.00 69.00 194 VAL A CA 1
ATOM 1639 C C . VAL A 1 194 ? -9.394 -12.568 -5.770 1.00 69.00 194 VAL A C 1
ATOM 1641 O O . VAL A 1 194 ? -8.768 -12.595 -4.711 1.00 69.00 194 VAL A O 1
ATOM 1644 N N . LEU A 1 195 ? -9.827 -13.684 -6.366 1.00 69.31 195 LEU A N 1
ATOM 1645 C CA . LEU A 1 195 ? -9.634 -15.026 -5.801 1.00 69.31 195 LEU A CA 1
ATOM 1646 C C . LEU A 1 195 ? -8.155 -15.448 -5.741 1.00 69.31 195 LEU A C 1
ATOM 1648 O O . LEU A 1 195 ? -7.780 -16.232 -4.871 1.00 69.31 195 LEU A O 1
ATOM 1652 N N . THR A 1 196 ? -7.297 -14.910 -6.615 1.00 74.12 196 THR A N 1
ATOM 1653 C CA . THR A 1 196 ? -5.850 -15.189 -6.586 1.00 74.12 196 THR A CA 1
ATOM 1654 C C . THR A 1 196 ? -5.052 -14.368 -5.570 1.00 74.12 196 THR A C 1
ATOM 1656 O O . THR A 1 196 ? -3.928 -14.753 -5.241 1.00 74.12 196 THR A O 1
ATOM 1659 N N . LEU A 1 197 ? -5.609 -13.277 -5.026 1.00 70.75 197 LEU A N 1
ATOM 1660 C CA . LEU A 1 197 ? -4.931 -12.431 -4.030 1.00 70.75 197 LEU A CA 1
ATOM 1661 C C . LEU A 1 197 ? -4.436 -13.206 -2.789 1.00 70.75 197 LEU A C 1
ATOM 1663 O O . LEU A 1 197 ? -3.265 -13.041 -2.430 1.00 70.75 197 LEU A O 1
ATOM 1667 N N . PRO A 1 198 ? -5.246 -14.068 -2.136 1.00 75.44 198 PRO A N 1
ATOM 1668 C CA . PRO A 1 198 ? -4.805 -14.788 -0.942 1.00 75.44 198 PRO A CA 1
ATOM 1669 C C . PRO A 1 198 ? -3.856 -15.960 -1.233 1.00 75.44 198 PRO A C 1
ATOM 1671 O O . PRO A 1 198 ? -3.186 -16.415 -0.310 1.00 75.44 198 PRO A O 1
ATOM 1674 N N . ILE A 1 199 ? -3.751 -16.437 -2.483 1.00 81.75 199 ILE A N 1
ATOM 1675 C CA . ILE A 1 199 ? -2.980 -17.649 -2.831 1.00 81.75 199 ILE A CA 1
ATOM 1676 C C . ILE A 1 199 ? -1.529 -17.538 -2.362 1.00 81.75 199 ILE A C 1
ATOM 1678 O O . ILE A 1 199 ? -1.003 -18.467 -1.760 1.00 81.75 199 ILE A O 1
ATOM 1682 N N . THR A 1 200 ? -0.888 -16.388 -2.583 1.00 81.06 200 THR A N 1
ATOM 1683 C CA . THR A 1 200 ? 0.505 -16.174 -2.164 1.00 81.06 200 THR A CA 1
ATOM 1684 C C . THR A 1 200 ? 0.675 -16.313 -0.655 1.00 81.06 200 THR A C 1
ATOM 1686 O O . THR A 1 200 ? 1.649 -16.919 -0.227 1.00 81.06 200 THR A O 1
ATOM 1689 N N . GLN A 1 201 ? -0.273 -15.797 0.136 1.00 81.31 201 GLN A N 1
ATOM 1690 C CA . GLN A 1 201 ? -0.206 -15.866 1.598 1.00 81.31 201 GLN A CA 1
ATOM 1691 C C . GLN A 1 201 ? -0.447 -17.292 2.094 1.00 81.31 201 GLN A C 1
ATOM 1693 O O . GLN A 1 201 ? 0.273 -17.774 2.964 1.00 81.31 201 GLN A O 1
ATOM 1698 N N . ILE A 1 202 ? -1.416 -17.991 1.496 1.00 85.44 202 ILE A N 1
ATOM 1699 C CA . ILE A 1 202 ? -1.709 -19.391 1.816 1.00 85.44 202 ILE A CA 1
ATOM 1700 C C . ILE A 1 202 ? -0.484 -20.259 1.522 1.00 85.44 202 ILE A C 1
ATOM 1702 O O . ILE A 1 202 ? -0.053 -21.015 2.386 1.00 85.44 202 ILE A O 1
ATOM 1706 N N . VAL A 1 203 ? 0.120 -20.112 0.339 1.00 85.94 203 VAL A N 1
ATOM 1707 C CA . VAL A 1 203 ? 1.301 -20.889 -0.056 1.00 85.94 203 VAL A CA 1
ATOM 1708 C C . VAL A 1 203 ? 2.513 -20.534 0.804 1.00 85.94 203 VAL A C 1
ATOM 1710 O O . VAL A 1 203 ? 3.193 -21.440 1.274 1.00 85.94 203 VAL A O 1
ATOM 1713 N N . SER A 1 204 ? 2.775 -19.250 1.076 1.00 86.19 204 SER A N 1
ATOM 1714 C CA . SER A 1 204 ? 3.925 -18.861 1.903 1.00 86.19 204 SER A CA 1
ATOM 1715 C C . SER A 1 204 ? 3.803 -19.370 3.338 1.00 86.19 204 SER A C 1
ATOM 1717 O O . SER A 1 204 ? 4.786 -19.848 3.897 1.00 86.19 204 SER A O 1
ATOM 1719 N N . VAL A 1 205 ? 2.602 -19.299 3.926 1.00 88.31 205 VAL A N 1
ATOM 1720 C CA . VAL A 1 205 ? 2.348 -19.810 5.279 1.00 88.31 205 VAL A CA 1
ATOM 1721 C C . VAL A 1 205 ? 2.414 -21.332 5.293 1.00 88.31 205 VAL A C 1
ATOM 1723 O O . VAL A 1 205 ? 3.044 -21.885 6.185 1.00 88.31 205 VAL A O 1
ATOM 1726 N N . ALA A 1 206 ? 1.838 -22.014 4.300 1.00 88.94 206 ALA A N 1
ATOM 1727 C CA . ALA A 1 206 ? 1.903 -23.468 4.202 1.00 88.94 206 ALA A CA 1
ATOM 1728 C C . ALA A 1 206 ? 3.350 -23.966 4.078 1.00 88.94 206 ALA A C 1
ATOM 1730 O O . ALA A 1 206 ? 3.738 -24.865 4.813 1.00 88.94 206 ALA A O 1
ATOM 1731 N N . ILE A 1 207 ? 4.171 -23.353 3.218 1.00 89.50 207 ILE A N 1
ATOM 1732 C CA . ILE A 1 207 ? 5.589 -23.718 3.067 1.00 89.50 207 ILE A CA 1
ATOM 1733 C C . ILE A 1 207 ? 6.362 -23.435 4.358 1.00 89.50 207 ILE A C 1
ATOM 1735 O O . ILE A 1 207 ? 7.117 -24.293 4.806 1.00 89.50 207 ILE A O 1
ATOM 1739 N N . ALA A 1 208 ? 6.161 -22.269 4.980 1.00 88.69 208 ALA A N 1
ATOM 1740 C CA . ALA A 1 208 ? 6.802 -21.946 6.254 1.00 88.69 208 ALA A CA 1
ATOM 1741 C C . ALA A 1 208 ? 6.407 -22.941 7.358 1.00 88.69 208 ALA A C 1
ATOM 1743 O O . ALA A 1 208 ? 7.252 -23.376 8.135 1.00 88.69 208 ALA A O 1
ATOM 1744 N N . TRP A 1 209 ? 5.136 -23.342 7.400 1.00 89.00 209 TRP A N 1
ATOM 1745 C CA . TRP A 1 209 ? 4.614 -24.303 8.367 1.00 89.00 209 TRP A CA 1
ATOM 1746 C C . TRP A 1 209 ? 5.160 -25.714 8.137 1.00 89.00 209 TRP A C 1
ATOM 1748 O O . TRP A 1 209 ? 5.615 -26.355 9.081 1.00 89.00 209 TRP A O 1
ATOM 1758 N N . ILE A 1 210 ? 5.171 -26.177 6.882 1.00 90.06 210 ILE A N 1
ATOM 1759 C CA . ILE A 1 210 ? 5.784 -27.451 6.491 1.00 90.06 210 ILE A CA 1
ATOM 1760 C C . ILE A 1 210 ? 7.258 -27.446 6.894 1.00 90.06 210 ILE A C 1
ATOM 1762 O O . ILE A 1 210 ? 7.690 -28.374 7.563 1.00 90.06 210 ILE A O 1
ATOM 1766 N N . PHE A 1 211 ? 7.996 -26.376 6.590 1.00 89.31 211 PHE A N 1
ATOM 1767 C CA . PHE A 1 211 ? 9.410 -26.256 6.938 1.00 89.31 211 PHE A CA 1
ATOM 1768 C C . PHE A 1 211 ? 9.663 -26.386 8.447 1.00 89.31 211 PHE A C 1
ATOM 1770 O O . PHE A 1 211 ? 10.574 -27.105 8.852 1.00 89.31 211 PHE A O 1
ATOM 1777 N N . VAL A 1 212 ? 8.854 -25.720 9.280 1.00 87.56 212 VAL A N 1
ATOM 1778 C CA . VAL A 1 212 ? 8.975 -25.790 10.747 1.00 87.56 212 VAL A CA 1
ATOM 1779 C C . VAL A 1 212 ? 8.671 -27.196 11.274 1.00 87.56 212 VAL A C 1
ATOM 1781 O O . VAL A 1 212 ? 9.307 -27.629 12.231 1.00 87.56 212 VAL A O 1
ATOM 1784 N N . ILE A 1 213 ? 7.723 -27.914 10.662 1.00 89.00 213 ILE A N 1
ATOM 1785 C CA . ILE A 1 213 ? 7.358 -29.280 11.068 1.00 89.00 213 ILE A CA 1
ATOM 1786 C C . ILE A 1 213 ? 8.384 -30.313 10.601 1.00 89.00 213 ILE A C 1
ATOM 1788 O O . ILE A 1 213 ? 8.671 -31.246 11.344 1.00 89.00 213 ILE A O 1
ATOM 1792 N N . THR A 1 214 ? 8.923 -30.178 9.388 1.00 88.06 214 THR A N 1
ATOM 1793 C CA . THR A 1 214 ? 9.835 -31.174 8.805 1.00 88.06 214 THR A CA 1
ATOM 1794 C C . THR A 1 214 ? 11.260 -31.084 9.337 1.00 88.06 214 THR A C 1
ATOM 1796 O O . THR A 1 214 ? 12.030 -31.992 9.054 1.00 88.06 214 THR A O 1
ATOM 1799 N N . HIS A 1 215 ? 11.600 -30.033 10.092 1.00 84.50 215 HIS A N 1
ATOM 1800 C CA . HIS A 1 215 ? 12.924 -29.857 10.702 1.00 84.50 215 HIS A CA 1
ATOM 1801 C C . HIS A 1 215 ? 12.862 -29.782 12.241 1.00 84.50 215 HIS A C 1
ATOM 1803 O O . HIS A 1 215 ? 13.207 -28.747 12.832 1.00 84.50 215 HIS A O 1
ATOM 1809 N N . PRO A 1 216 ? 12.379 -30.841 12.923 1.00 79.88 216 PRO A N 1
ATOM 1810 C CA . PRO A 1 216 ? 12.297 -30.886 14.383 1.00 79.88 216 PRO A CA 1
ATOM 1811 C C . PRO A 1 216 ? 13.670 -30.904 15.077 1.00 79.88 216 PRO A C 1
ATOM 1813 O O . PRO A 1 216 ? 13.754 -30.592 16.263 1.00 79.88 216 PRO A O 1
ATOM 1816 N N . GLU A 1 217 ? 14.735 -31.260 14.359 1.00 84.12 217 GLU A N 1
ATOM 1817 C CA . GLU A 1 217 ? 16.118 -31.318 14.840 1.00 84.12 217 GLU A CA 1
ATOM 1818 C C . GLU A 1 217 ? 16.739 -29.940 15.114 1.00 84.12 217 GLU A C 1
ATOM 1820 O O . GLU A 1 217 ? 17.725 -29.839 15.845 1.00 84.12 217 GLU A O 1
ATOM 1825 N N . MET A 1 218 ? 16.165 -28.864 14.565 1.00 83.31 218 MET A N 1
ATOM 1826 C CA . MET A 1 218 ? 16.650 -27.506 14.794 1.00 83.31 218 MET A CA 1
ATOM 1827 C C . MET A 1 218 ? 16.056 -26.880 16.068 1.00 83.31 218 MET A C 1
ATOM 1829 O O . MET A 1 218 ? 14.875 -27.076 16.376 1.00 83.31 218 MET A O 1
ATOM 1833 N N . PRO A 1 219 ? 16.815 -26.027 16.785 1.00 89.25 219 PRO A N 1
ATOM 1834 C CA . PRO A 1 219 ? 16.272 -25.233 17.881 1.00 89.25 219 PRO A CA 1
ATOM 1835 C C . PRO A 1 219 ? 15.043 -24.428 17.435 1.00 89.25 219 PRO A C 1
ATOM 1837 O O . PRO A 1 219 ? 15.084 -23.725 16.423 1.00 89.25 219 PRO A O 1
ATOM 1840 N N . LYS A 1 220 ? 13.957 -24.471 18.222 1.00 84.44 220 LYS A N 1
ATOM 1841 C CA . LYS A 1 220 ? 12.665 -23.843 17.868 1.00 84.44 220 LYS A CA 1
ATOM 1842 C C . LYS A 1 220 ? 12.788 -22.361 17.501 1.00 84.44 220 LYS A C 1
ATOM 1844 O O . LYS A 1 220 ? 12.096 -21.892 16.608 1.00 84.44 220 LYS A O 1
ATOM 1849 N N . ALA A 1 221 ? 13.678 -21.616 18.152 1.00 84.69 221 ALA A N 1
ATOM 1850 C CA . ALA A 1 221 ? 13.903 -20.210 17.816 1.00 84.69 221 ALA A CA 1
ATOM 1851 C C . ALA A 1 221 ? 14.445 -20.026 16.383 1.00 84.69 221 ALA A C 1
ATOM 1853 O O . ALA A 1 221 ? 14.042 -19.099 15.682 1.00 84.69 221 ALA A O 1
ATOM 1854 N N . GLN A 1 222 ? 15.316 -20.929 15.929 1.00 85.69 222 GLN A N 1
ATOM 1855 C CA . GLN A 1 222 ? 15.925 -20.881 14.604 1.00 85.69 222 GLN A CA 1
ATOM 1856 C C . GLN A 1 222 ? 14.954 -21.352 13.515 1.00 85.69 222 GLN A C 1
ATOM 1858 O O . GLN A 1 222 ? 14.837 -20.688 12.487 1.00 85.69 222 GLN A O 1
ATOM 1863 N N . SER A 1 223 ? 14.201 -22.434 13.746 1.00 83.31 223 SER A N 1
ATOM 1864 C CA . SER A 1 223 ? 13.220 -22.933 12.770 1.00 83.31 223 SER A CA 1
ATOM 1865 C C . SER A 1 223 ? 12.079 -21.939 12.536 1.00 83.31 223 SER A C 1
ATOM 1867 O O . SER A 1 223 ? 11.738 -21.651 11.388 1.00 83.31 223 SER A O 1
ATOM 1869 N N . TRP A 1 224 ? 11.552 -21.323 13.600 1.00 86.69 224 TRP A N 1
ATOM 1870 C CA . TRP A 1 224 ? 10.572 -20.239 13.483 1.00 86.69 224 TRP A CA 1
ATOM 1871 C C . TRP A 1 224 ? 11.165 -18.982 12.837 1.00 86.69 224 TRP A C 1
ATOM 1873 O O . TRP A 1 224 ? 10.487 -18.341 12.036 1.00 86.69 224 TRP A O 1
ATOM 1883 N N . GLY A 1 225 ? 12.431 -18.655 13.120 1.00 86.69 225 GLY A N 1
ATOM 1884 C CA . GLY A 1 225 ? 13.142 -17.555 12.463 1.00 86.69 225 GLY A CA 1
ATOM 1885 C C . GLY A 1 225 ? 13.235 -17.739 10.945 1.00 86.69 225 GLY A C 1
ATOM 1886 O O . GLY A 1 225 ? 12.921 -16.820 10.189 1.00 86.69 225 GLY A O 1
ATOM 1887 N N . ILE A 1 226 ? 13.576 -18.947 10.489 1.00 84.69 226 ILE A N 1
ATOM 1888 C CA . ILE A 1 226 ? 13.601 -19.287 9.060 1.00 84.69 226 ILE A CA 1
ATOM 1889 C C . ILE A 1 226 ? 12.182 -19.296 8.477 1.00 84.69 226 ILE A C 1
ATOM 1891 O O . ILE A 1 226 ? 11.977 -18.763 7.391 1.00 84.69 226 ILE A O 1
ATOM 1895 N N . GLY A 1 227 ? 11.183 -19.809 9.203 1.00 86.25 227 GLY A N 1
ATOM 1896 C CA . GLY A 1 227 ? 9.777 -19.761 8.784 1.00 86.25 227 GLY A CA 1
ATOM 1897 C C . GLY A 1 227 ? 9.277 -18.332 8.531 1.00 86.25 227 GLY A C 1
ATOM 1898 O O . GLY A 1 227 ? 8.662 -18.055 7.500 1.00 86.25 227 GLY A O 1
ATOM 1899 N N . VAL A 1 228 ? 9.611 -17.389 9.418 1.00 86.75 228 VAL A N 1
ATOM 1900 C CA . VAL A 1 228 ? 9.342 -15.955 9.210 1.00 86.75 228 VAL A CA 1
ATOM 1901 C C . VAL A 1 228 ? 10.133 -15.414 8.015 1.00 86.75 228 VAL A C 1
ATOM 1903 O O . VAL A 1 228 ? 9.581 -14.665 7.207 1.00 86.75 228 VAL A O 1
ATOM 1906 N N . GLY A 1 229 ? 11.392 -15.831 7.855 1.00 85.06 229 GLY A N 1
ATOM 1907 C CA . GLY A 1 229 ? 12.226 -15.498 6.699 1.00 85.06 229 GLY A CA 1
ATOM 1908 C C . GLY A 1 229 ? 11.620 -15.943 5.363 1.00 85.06 229 GLY A C 1
ATOM 1909 O O . GLY A 1 229 ? 11.616 -15.169 4.410 1.00 85.06 229 GLY A O 1
ATOM 1910 N N . ILE A 1 230 ? 11.025 -17.139 5.302 1.00 85.75 230 ILE A N 1
ATOM 1911 C CA . ILE A 1 230 ? 10.308 -17.652 4.125 1.00 85.75 230 ILE A CA 1
ATOM 1912 C C . ILE A 1 230 ? 9.114 -16.749 3.799 1.00 85.75 230 ILE A C 1
ATOM 1914 O O . ILE A 1 230 ? 8.952 -16.330 2.652 1.00 85.75 230 ILE A O 1
ATOM 1918 N N . ILE A 1 231 ? 8.298 -16.393 4.796 1.00 86.00 231 ILE A N 1
ATOM 1919 C CA . ILE A 1 231 ? 7.158 -15.486 4.591 1.00 86.00 231 ILE A CA 1
ATOM 1920 C C . ILE A 1 231 ? 7.643 -14.131 4.060 1.00 86.00 231 ILE A C 1
ATOM 1922 O O . ILE A 1 231 ? 7.077 -13.620 3.091 1.00 86.00 231 ILE A O 1
ATOM 1926 N N . ALA A 1 232 ? 8.701 -13.568 4.651 1.00 82.06 232 ALA A N 1
ATOM 1927 C CA . ALA A 1 232 ? 9.291 -12.304 4.219 1.00 82.06 232 ALA A CA 1
ATOM 1928 C C . ALA A 1 232 ? 9.840 -12.378 2.784 1.00 82.06 232 ALA A C 1
ATOM 1930 O O . ALA A 1 232 ? 9.602 -11.466 1.992 1.00 82.06 232 ALA A O 1
ATOM 1931 N N . LEU A 1 233 ? 10.492 -13.484 2.412 1.00 82.69 233 LEU A N 1
ATOM 1932 C CA . LEU A 1 233 ? 10.998 -13.715 1.059 1.00 82.69 233 LEU A CA 1
ATOM 1933 C C . LEU A 1 233 ? 9.862 -13.658 0.032 1.00 82.69 233 LEU A C 1
ATOM 1935 O O . LEU A 1 233 ? 9.921 -12.862 -0.903 1.00 82.69 233 LEU A O 1
ATOM 1939 N N . PHE A 1 234 ? 8.779 -14.408 0.259 1.00 80.75 234 PHE A N 1
ATOM 1940 C CA . PHE A 1 234 ? 7.584 -14.357 -0.591 1.00 80.75 234 PHE A CA 1
ATOM 1941 C C . PHE A 1 234 ? 6.912 -12.977 -0.598 1.00 80.75 234 PHE A C 1
ATOM 1943 O O . PHE A 1 234 ? 6.166 -12.661 -1.534 1.00 80.75 234 PHE A O 1
ATOM 1950 N N . GLN A 1 235 ? 7.148 -12.136 0.421 1.00 75.00 235 GLN A N 1
ATOM 1951 C CA . GLN A 1 235 ? 6.681 -10.755 0.400 1.00 75.00 235 GLN A CA 1
ATOM 1952 C C . GLN A 1 235 ? 7.453 -9.874 -0.568 1.00 75.00 235 GLN A C 1
ATOM 1954 O O . GLN A 1 235 ? 6.790 -9.091 -1.243 1.00 75.00 235 GLN A O 1
ATOM 1959 N N . VAL A 1 236 ? 8.774 -10.035 -0.660 1.00 73.50 236 VAL A N 1
ATOM 1960 C CA . VAL A 1 236 ? 9.680 -9.188 -1.454 1.00 73.50 236 VAL A CA 1
ATOM 1961 C C . VAL A 1 236 ? 9.815 -9.666 -2.904 1.00 73.50 236 VAL A C 1
ATOM 1963 O O . VAL A 1 236 ? 10.078 -8.861 -3.797 1.00 73.50 236 VAL A O 1
ATOM 1966 N N . THR A 1 237 ? 9.609 -10.958 -3.178 1.00 75.12 237 THR A N 1
ATOM 1967 C CA . THR A 1 237 ? 9.763 -11.497 -4.534 1.00 75.12 237 THR A CA 1
ATOM 1968 C C . THR A 1 237 ? 8.737 -10.896 -5.511 1.00 75.12 237 THR A C 1
ATOM 1970 O O . THR A 1 237 ? 7.528 -10.932 -5.246 1.00 75.12 237 THR A O 1
ATOM 1973 N N . PRO A 1 238 ? 9.179 -10.391 -6.682 1.00 69.25 238 PRO A N 1
ATOM 1974 C CA . PRO A 1 238 ? 8.295 -9.758 -7.665 1.00 69.25 238 PRO A CA 1
ATOM 1975 C C . PRO A 1 238 ? 7.358 -10.759 -8.354 1.00 69.25 238 PRO A C 1
ATOM 1977 O O . PRO A 1 238 ? 6.300 -10.370 -8.849 1.00 69.25 238 PRO A O 1
ATOM 1980 N N . ILE A 1 239 ? 7.727 -12.041 -8.360 1.00 76.62 239 ILE A N 1
ATOM 1981 C CA . ILE A 1 239 ? 6.919 -13.163 -8.836 1.00 76.62 239 ILE A CA 1
ATOM 1982 C C . ILE A 1 239 ? 6.518 -13.985 -7.610 1.00 76.62 239 ILE A C 1
ATOM 1984 O O . ILE A 1 239 ? 7.332 -14.240 -6.727 1.00 76.62 239 ILE A O 1
ATOM 1988 N N . SER A 1 240 ? 5.249 -14.368 -7.533 1.00 80.44 240 SER A N 1
ATOM 1989 C CA . SER A 1 240 ? 4.660 -15.090 -6.405 1.00 80.44 240 SER A CA 1
ATOM 1990 C C . SER A 1 240 ? 3.701 -16.174 -6.897 1.00 80.44 240 SER A C 1
ATOM 1992 O O . SER A 1 240 ? 3.221 -16.083 -8.027 1.00 80.44 240 SER A O 1
ATOM 1994 N N . PRO A 1 241 ? 3.348 -17.164 -6.062 1.00 80.69 241 PRO A N 1
ATOM 1995 C CA . PRO A 1 241 ? 2.399 -18.212 -6.437 1.00 80.69 241 PRO A CA 1
ATOM 1996 C C . PRO A 1 241 ? 1.063 -17.672 -6.967 1.00 80.69 241 PRO A C 1
ATOM 1998 O O . PRO A 1 241 ? 0.557 -18.154 -7.978 1.00 80.69 241 PRO A O 1
ATOM 2001 N N . GLY A 1 242 ? 0.521 -16.613 -6.353 1.00 77.75 242 GLY A N 1
ATOM 2002 C CA . GLY A 1 242 ? -0.695 -15.960 -6.842 1.00 77.75 242 GLY A CA 1
ATOM 2003 C C . GLY A 1 242 ? -0.503 -15.255 -8.189 1.00 77.75 242 GLY A C 1
ATOM 2004 O O . GLY A 1 242 ? -1.376 -15.334 -9.052 1.00 77.75 242 GLY A O 1
ATOM 2005 N N . SER A 1 243 ? 0.649 -14.609 -8.414 1.00 76.75 243 SER A N 1
ATOM 2006 C CA . SER A 1 243 ? 0.932 -13.963 -9.703 1.00 76.75 243 SER A CA 1
ATOM 2007 C C . SER A 1 243 ? 1.200 -14.970 -10.820 1.00 76.75 243 SER A C 1
ATOM 2009 O O . SER A 1 243 ? 0.817 -14.716 -11.957 1.00 76.75 243 SER A O 1
ATOM 2011 N N . LEU A 1 244 ? 1.768 -16.135 -10.499 1.00 83.94 244 LEU A N 1
ATOM 2012 C CA . LEU A 1 244 ? 1.892 -17.263 -11.421 1.00 83.94 244 LEU A CA 1
ATOM 2013 C C . LEU A 1 244 ? 0.521 -17.833 -11.792 1.00 83.94 244 LEU A C 1
ATOM 2015 O O . LEU A 1 244 ? 0.221 -17.933 -12.977 1.00 83.94 244 LEU A O 1
ATOM 2019 N N . ALA A 1 245 ? -0.335 -18.138 -10.810 1.00 82.06 245 ALA A N 1
ATOM 2020 C CA . ALA A 1 245 ? -1.681 -18.661 -11.061 1.00 82.06 245 ALA A CA 1
ATOM 2021 C C . ALA A 1 245 ? -2.499 -17.722 -11.963 1.00 82.06 245 ALA A C 1
ATOM 2023 O O . ALA A 1 245 ? -3.114 -18.150 -12.940 1.00 82.06 245 ALA A O 1
ATOM 2024 N N . ARG A 1 246 ? -2.441 -16.417 -11.681 1.00 80.19 246 ARG A N 1
ATOM 2025 C CA . ARG A 1 246 ? -3.065 -15.386 -12.509 1.00 80.19 246 ARG A CA 1
ATOM 2026 C C . ARG A 1 246 ? -2.438 -15.303 -13.903 1.00 80.19 246 ARG A C 1
ATOM 2028 O O . ARG A 1 246 ? -3.173 -15.320 -14.882 1.00 80.19 246 ARG A O 1
ATOM 2035 N N . GLY A 1 247 ? -1.112 -15.202 -14.013 1.00 81.94 247 GLY A N 1
ATOM 2036 C CA . GLY A 1 247 ? -0.416 -15.107 -15.301 1.00 81.94 247 GLY A CA 1
ATOM 2037 C C . GLY A 1 247 ? -0.703 -16.306 -16.208 1.00 81.94 247 GLY A C 1
ATOM 2038 O O . GLY A 1 247 ? -1.013 -16.130 -17.384 1.00 81.94 247 GLY A O 1
ATOM 2039 N N . LEU A 1 248 ? -0.721 -17.516 -15.640 1.00 85.50 248 LEU A N 1
ATOM 2040 C CA . LEU A 1 248 ? -1.109 -18.745 -16.335 1.00 85.50 248 LEU A CA 1
ATOM 2041 C C . LEU A 1 248 ? -2.578 -18.731 -16.769 1.00 85.50 248 LEU A C 1
ATOM 2043 O O . LEU A 1 248 ? -2.884 -19.170 -17.874 1.00 85.50 248 LEU A O 1
ATOM 2047 N N . TYR A 1 249 ? -3.484 -18.187 -15.953 1.00 84.50 249 TYR A N 1
ATOM 2048 C CA . TYR A 1 249 ? -4.882 -18.006 -16.349 1.00 84.50 249 TYR A CA 1
ATOM 2049 C C . TYR A 1 249 ? -5.024 -17.053 -17.546 1.00 84.50 249 TYR A C 1
ATOM 2051 O O . TYR A 1 249 ? -5.765 -17.350 -18.483 1.00 84.50 249 TYR A O 1
ATOM 2059 N N . VAL A 1 250 ? -4.286 -15.937 -17.562 1.00 81.31 250 VAL A N 1
ATOM 2060 C CA . VAL A 1 250 ? -4.271 -15.026 -18.721 1.00 81.31 250 VAL A CA 1
ATOM 2061 C C . VAL A 1 250 ? -3.712 -15.721 -19.951 1.00 81.31 250 VAL A C 1
ATOM 2063 O O . VAL A 1 250 ? -4.313 -15.640 -21.017 1.00 81.31 250 VAL A O 1
ATOM 2066 N N . LEU A 1 251 ? -2.601 -16.442 -19.801 1.00 84.75 251 LEU A N 1
ATOM 2067 C CA . LEU A 1 251 ? -1.994 -17.198 -20.891 1.00 84.75 251 LEU A CA 1
ATOM 2068 C C . LEU A 1 251 ? -2.965 -18.245 -21.459 1.00 84.75 251 LEU A C 1
ATOM 2070 O O . LEU A 1 251 ? -3.104 -18.355 -22.674 1.00 84.75 251 LEU A O 1
ATOM 2074 N N . TYR A 1 252 ? -3.695 -18.952 -20.593 1.00 86.19 252 TYR A N 1
ATOM 2075 C CA . TYR A 1 252 ? -4.761 -19.869 -20.996 1.00 86.19 252 TYR A CA 1
ATOM 2076 C C . TYR A 1 252 ? -5.845 -19.162 -21.819 1.00 86.19 252 TYR A C 1
ATOM 2078 O O . TYR A 1 252 ? -6.250 -19.689 -22.854 1.00 86.19 252 TYR A O 1
ATOM 2086 N N . LEU A 1 253 ? -6.292 -17.968 -21.407 1.00 82.88 253 LEU A N 1
ATOM 2087 C CA . LEU A 1 253 ? -7.266 -17.188 -22.177 1.00 82.88 253 LEU A CA 1
ATOM 2088 C C . LEU A 1 253 ? -6.719 -16.802 -23.556 1.00 82.88 253 LEU A C 1
ATOM 2090 O O . LEU A 1 253 ? -7.419 -16.979 -24.548 1.00 82.88 253 LEU A O 1
ATOM 2094 N N . VAL A 1 254 ? -5.464 -16.356 -23.637 1.00 83.75 254 VAL A N 1
ATOM 2095 C CA . VAL A 1 254 ? -4.818 -16.004 -24.914 1.00 83.75 254 VAL A CA 1
ATOM 2096 C C . VAL A 1 254 ? -4.757 -17.199 -25.860 1.00 83.75 254 VAL A C 1
ATOM 2098 O O . VAL A 1 254 ? -5.100 -17.073 -27.035 1.00 83.75 254 VAL A O 1
ATOM 2101 N N . ILE A 1 255 ? -4.353 -18.365 -25.351 1.00 85.31 255 ILE A N 1
ATOM 2102 C CA . ILE A 1 255 ? -4.244 -19.595 -26.145 1.00 85.31 255 ILE A CA 1
ATOM 2103 C C . ILE A 1 255 ? -5.628 -20.063 -26.602 1.00 85.31 255 ILE A C 1
ATOM 2105 O O . ILE A 1 255 ? -5.820 -20.379 -27.776 1.00 85.31 255 ILE A O 1
ATOM 2109 N N . LYS A 1 256 ? -6.604 -20.085 -25.689 1.00 85.00 256 LYS A N 1
ATOM 2110 C CA . LYS A 1 256 ? -7.968 -20.535 -25.978 1.00 85.00 256 LYS A CA 1
ATOM 2111 C C . LYS A 1 256 ? -8.670 -19.640 -26.996 1.00 85.00 256 LYS A C 1
ATOM 2113 O O . LYS A 1 256 ? -9.382 -20.146 -27.856 1.00 85.00 256 LYS A O 1
ATOM 2118 N N . GLU A 1 257 ? -8.495 -18.329 -26.882 1.00 79.62 257 GLU A N 1
ATOM 2119 C CA . GLU A 1 257 ? -9.182 -17.351 -27.730 1.00 79.62 257 GLU A CA 1
ATOM 2120 C C . GLU A 1 257 ? -8.409 -17.015 -29.010 1.00 79.62 257 GLU A C 1
ATOM 2122 O O . GLU A 1 257 ? -8.962 -16.372 -29.898 1.00 79.62 257 GLU A O 1
ATOM 2127 N N . ARG A 1 258 ? -7.152 -17.468 -29.127 1.00 79.50 258 ARG A N 1
ATOM 2128 C CA . ARG A 1 258 ? -6.247 -17.165 -30.250 1.00 79.50 258 ARG A CA 1
ATOM 2129 C C . ARG A 1 258 ? -6.105 -15.660 -30.517 1.00 79.50 258 ARG A C 1
ATOM 2131 O O . ARG A 1 258 ? -5.897 -15.240 -31.652 1.00 79.50 258 ARG A O 1
ATOM 2138 N N . ASP A 1 259 ? -6.182 -14.851 -29.463 1.00 76.31 259 ASP A N 1
ATOM 2139 C CA . ASP A 1 259 ? -6.136 -13.393 -29.540 1.00 76.31 259 ASP A CA 1
ATOM 2140 C C . ASP A 1 259 ? -5.000 -12.853 -28.670 1.00 76.31 259 ASP A C 1
ATOM 2142 O O . ASP A 1 259 ? -5.135 -12.658 -27.467 1.00 76.31 259 ASP A O 1
ATOM 2146 N N . PHE A 1 260 ? -3.840 -12.618 -29.278 1.00 74.38 260 PHE A N 1
ATOM 2147 C CA . PHE A 1 260 ? -2.703 -12.029 -28.569 1.00 74.38 260 PHE A CA 1
ATOM 2148 C C . PHE A 1 260 ? -2.808 -10.501 -28.477 1.00 74.38 260 PHE A C 1
ATOM 2150 O O . PHE A 1 260 ? -2.346 -9.890 -27.513 1.00 74.38 260 PHE A O 1
ATOM 2157 N N . LYS A 1 261 ? -3.429 -9.863 -29.477 1.00 72.75 261 LYS A N 1
ATOM 2158 C CA . LYS A 1 261 ? -3.451 -8.401 -29.608 1.00 72.75 261 LYS A CA 1
ATOM 2159 C C . LYS A 1 261 ? -4.235 -7.766 -28.469 1.00 72.75 261 LYS A C 1
ATOM 2161 O O . LYS A 1 261 ? -3.783 -6.771 -27.908 1.00 72.75 261 LYS A O 1
ATOM 2166 N N . ASN A 1 262 ? -5.363 -8.368 -28.101 1.00 68.38 262 ASN A N 1
ATOM 2167 C CA . ASN A 1 262 ? -6.179 -7.840 -27.023 1.00 68.38 262 ASN A CA 1
ATOM 2168 C C . ASN A 1 262 ? -5.607 -8.140 -25.636 1.00 68.38 262 ASN A C 1
ATOM 2170 O O . ASN A 1 262 ? -5.955 -7.405 -24.729 1.00 68.38 262 ASN A O 1
ATOM 2174 N N . TYR A 1 263 ? -4.707 -9.114 -25.456 1.00 71.62 263 TYR A N 1
ATOM 2175 C CA . TYR A 1 263 ? -4.187 -9.525 -24.139 1.00 71.62 263 TYR A CA 1
ATOM 2176 C C . TYR A 1 263 ? -2.695 -9.250 -23.909 1.00 71.62 263 TYR A C 1
ATOM 2178 O O . TYR A 1 263 ? -2.180 -9.583 -22.845 1.00 71.62 263 TYR A O 1
ATOM 2186 N N . ASN A 1 264 ? -1.996 -8.630 -24.864 1.00 77.06 264 ASN A N 1
ATOM 2187 C CA . ASN A 1 264 ? -0.552 -8.378 -24.807 1.00 77.06 264 ASN A CA 1
ATOM 2188 C C . ASN A 1 264 ? -0.112 -7.793 -23.447 1.00 77.06 264 ASN A C 1
ATOM 2190 O O . ASN A 1 264 ? 0.709 -8.381 -22.746 1.00 77.06 264 ASN A O 1
ATOM 2194 N N . ILE A 1 265 ? -0.744 -6.697 -23.015 1.00 69.81 265 ILE A N 1
ATOM 2195 C CA . ILE A 1 265 ? -0.427 -6.041 -21.737 1.00 69.81 265 ILE A CA 1
ATOM 2196 C C . ILE A 1 265 ? -0.680 -6.986 -20.548 1.00 69.81 265 ILE A C 1
ATOM 2198 O O . ILE A 1 265 ? 0.140 -7.060 -19.630 1.00 69.81 265 ILE A O 1
ATOM 2202 N N . ALA A 1 266 ? -1.786 -7.739 -20.571 1.00 73.06 266 ALA A N 1
ATOM 2203 C CA . ALA A 1 266 ? -2.149 -8.653 -19.494 1.00 73.06 266 ALA A CA 1
ATOM 2204 C C . ALA A 1 266 ? -1.237 -9.877 -19.379 1.00 73.06 266 ALA A C 1
ATOM 2206 O O . ALA A 1 266 ? -0.977 -10.321 -18.261 1.00 73.06 266 ALA A O 1
ATOM 2207 N N . VAL A 1 267 ? -0.713 -10.392 -20.493 1.00 78.56 267 VAL A N 1
ATOM 2208 C CA . VAL A 1 267 ? 0.227 -11.523 -20.494 1.00 78.56 267 VAL A CA 1
ATOM 2209 C C . VAL A 1 267 ? 1.528 -11.143 -19.795 1.00 78.56 267 VAL A C 1
ATOM 2211 O O . VAL A 1 267 ? 2.013 -11.906 -18.967 1.00 78.56 267 VAL A O 1
ATOM 2214 N N . PHE A 1 268 ? 2.070 -9.953 -20.062 1.00 76.94 268 PHE A N 1
ATOM 2215 C CA . PHE A 1 268 ? 3.330 -9.526 -19.450 1.00 76.94 268 PHE A CA 1
ATOM 2216 C C . PHE A 1 268 ? 3.152 -9.050 -18.006 1.00 76.94 268 PHE A C 1
ATOM 2218 O O . PHE A 1 268 ? 3.908 -9.453 -17.123 1.00 76.94 268 PHE A O 1
ATOM 2225 N N . LEU A 1 269 ? 2.133 -8.231 -17.729 1.00 77.19 269 LEU A N 1
ATOM 2226 C CA . LEU A 1 269 ? 1.900 -7.715 -16.377 1.00 77.19 269 LEU A CA 1
ATOM 2227 C C . LEU A 1 269 ? 1.334 -8.780 -15.427 1.00 77.19 269 LEU A C 1
ATOM 2229 O O . LEU A 1 269 ? 1.580 -8.711 -14.222 1.00 77.19 269 LEU A O 1
ATOM 2233 N N . GLY A 1 270 ? 0.625 -9.788 -15.944 1.00 73.69 270 GLY A N 1
ATOM 2234 C CA . GLY A 1 270 ? -0.029 -10.839 -15.163 1.00 73.69 270 GLY A CA 1
ATOM 2235 C C . GLY A 1 270 ? 0.913 -11.623 -14.245 1.00 73.69 270 GLY A C 1
ATOM 2236 O O . GLY A 1 270 ? 0.481 -12.056 -13.179 1.00 73.69 270 GLY A O 1
ATOM 2237 N N . PHE A 1 271 ? 2.204 -11.723 -14.563 1.00 78.44 271 PHE A N 1
ATOM 2238 C CA . PHE A 1 271 ? 3.191 -12.424 -13.729 1.00 78.44 271 PHE A CA 1
ATOM 2239 C C . PHE A 1 271 ? 3.762 -11.584 -12.576 1.00 78.44 271 PHE A C 1
ATOM 2241 O O . PHE A 1 271 ? 4.317 -12.147 -11.630 1.00 78.44 271 PHE A O 1
ATOM 2248 N N . PHE A 1 272 ? 3.569 -10.260 -12.580 1.00 74.94 272 PHE A N 1
ATOM 2249 C CA . PHE A 1 272 ? 4.102 -9.365 -11.548 1.00 74.94 272 PHE A CA 1
ATOM 2250 C C . PHE A 1 272 ? 3.158 -9.243 -10.353 1.00 74.94 272 PHE A C 1
ATOM 2252 O O . PHE A 1 272 ? 2.034 -8.756 -10.481 1.00 74.94 272 PHE A O 1
ATOM 2259 N N . LYS A 1 273 ? 3.613 -9.626 -9.158 1.00 67.62 273 LYS A N 1
ATOM 2260 C CA . LYS A 1 273 ? 2.838 -9.617 -7.907 1.00 67.62 273 LYS A CA 1
ATOM 2261 C C . LYS A 1 273 ? 2.119 -8.287 -7.646 1.00 67.62 273 LYS A C 1
ATOM 2263 O O . LYS A 1 273 ? 0.909 -8.288 -7.434 1.00 67.62 273 LYS A O 1
ATOM 2268 N N . TYR A 1 274 ? 2.843 -7.170 -7.720 1.00 61.53 274 TYR A N 1
ATOM 2269 C CA . TYR A 1 274 ? 2.350 -5.855 -7.285 1.00 61.53 274 TYR A CA 1
ATOM 2270 C C . TYR A 1 274 ? 1.538 -5.073 -8.313 1.00 61.53 274 TYR A C 1
ATOM 2272 O O . TYR A 1 274 ? 0.830 -4.152 -7.931 1.00 61.53 274 TYR A O 1
ATOM 2280 N N . ILE A 1 275 ? 1.662 -5.385 -9.603 1.00 63.12 275 ILE A N 1
ATOM 2281 C CA . ILE A 1 275 ? 1.033 -4.584 -10.670 1.00 63.12 275 ILE A CA 1
ATOM 2282 C C . ILE A 1 275 ? 0.077 -5.441 -11.501 1.00 63.12 275 ILE A C 1
ATOM 2284 O O . ILE A 1 275 ? -0.879 -4.930 -12.073 1.00 63.12 275 ILE A O 1
ATOM 2288 N N . GLY A 1 276 ? 0.246 -6.764 -11.524 1.00 60.72 276 GLY A N 1
ATOM 2289 C CA . GLY A 1 276 ? -0.531 -7.616 -12.417 1.00 60.72 276 GLY A CA 1
ATOM 2290 C C . GLY A 1 276 ? -2.028 -7.699 -12.120 1.00 60.72 276 GLY A C 1
ATOM 2291 O O . GLY A 1 276 ? -2.769 -8.182 -12.966 1.00 60.72 276 GLY A O 1
ATOM 2292 N N . TYR A 1 277 ? -2.513 -7.225 -10.963 1.00 65.56 277 TYR A N 1
ATOM 2293 C CA . TYR A 1 277 ? -3.959 -7.140 -10.709 1.00 65.56 277 TYR A CA 1
ATOM 2294 C C . TYR A 1 277 ? -4.590 -5.973 -11.474 1.00 65.56 277 TYR A C 1
ATOM 2296 O O . TYR A 1 277 ? -5.766 -6.024 -11.819 1.00 65.56 277 TYR A O 1
ATOM 2304 N N . LEU A 1 278 ? -3.780 -4.965 -11.808 1.00 66.00 278 LEU A N 1
ATOM 2305 C CA . LEU A 1 278 ? -4.165 -3.832 -12.640 1.00 66.00 278 LEU A CA 1
ATOM 2306 C C . LEU A 1 278 ? -4.073 -4.149 -14.126 1.00 66.00 278 LEU A C 1
ATOM 2308 O O . LEU A 1 278 ? -4.522 -3.348 -14.931 1.00 66.00 278 LEU A O 1
ATOM 2312 N N . ALA A 1 279 ? -3.537 -5.305 -14.513 1.00 67.12 279 ALA A N 1
ATOM 2313 C CA . ALA A 1 279 ? -3.292 -5.614 -15.912 1.00 67.12 279 ALA A CA 1
ATOM 2314 C C . ALA A 1 279 ? -4.577 -5.592 -16.764 1.00 67.12 279 ALA A C 1
ATOM 2316 O O . ALA A 1 279 ? -4.596 -4.987 -17.833 1.00 67.12 279 ALA A O 1
ATOM 2317 N N . PHE A 1 280 ? -5.676 -6.161 -16.253 1.00 66.38 280 PHE A N 1
ATOM 2318 C CA . PHE A 1 280 ? -6.988 -6.093 -16.906 1.00 66.38 280 PHE A CA 1
ATOM 2319 C C . PHE A 1 280 ? -7.622 -4.696 -16.850 1.00 66.38 280 PHE A C 1
ATOM 2321 O O . PHE A 1 280 ? -8.063 -4.232 -17.897 1.00 66.38 280 PHE A O 1
ATOM 2328 N N . PRO A 1 281 ? -7.667 -3.992 -15.701 1.00 66.94 281 PRO A N 1
ATOM 2329 C CA . PRO A 1 281 ? -8.099 -2.591 -15.656 1.00 66.94 281 PRO A CA 1
ATOM 2330 C C . PRO A 1 281 ? -7.337 -1.664 -16.619 1.00 66.94 281 PRO A C 1
ATOM 2332 O O . PRO A 1 281 ? -7.960 -0.906 -17.356 1.00 66.94 281 PRO A O 1
ATOM 2335 N N . ILE A 1 282 ? -6.006 -1.776 -16.680 1.00 66.38 282 ILE A N 1
ATOM 2336 C CA . ILE A 1 282 ? -5.145 -1.006 -17.592 1.00 66.38 282 ILE A CA 1
ATOM 2337 C C . ILE A 1 282 ? -5.482 -1.342 -19.048 1.00 66.38 282 ILE A C 1
ATOM 2339 O O . ILE A 1 282 ? -5.591 -0.457 -19.893 1.00 66.38 282 ILE A O 1
ATOM 2343 N N . GLN A 1 283 ? -5.698 -2.616 -19.365 1.00 69.62 283 GLN A N 1
ATOM 2344 C CA . GLN A 1 283 ? -6.138 -3.022 -20.697 1.00 69.62 283 GLN A CA 1
ATOM 2345 C C . GLN A 1 283 ? -7.529 -2.456 -21.038 1.00 69.62 283 GLN A C 1
ATOM 2347 O O . GLN A 1 283 ? -7.745 -1.982 -22.154 1.00 69.62 283 GLN A O 1
ATOM 2352 N N . MET A 1 284 ? -8.454 -2.434 -20.074 1.00 71.31 284 MET A N 1
ATOM 2353 C CA . MET A 1 284 ? -9.792 -1.858 -20.243 1.00 71.31 284 MET A CA 1
ATOM 2354 C C . MET A 1 284 ? -9.756 -0.358 -20.500 1.00 71.31 284 MET A C 1
ATOM 2356 O O . MET A 1 284 ? -10.528 0.105 -21.333 1.00 71.31 284 MET A O 1
ATOM 2360 N N . THR A 1 285 ? -8.845 0.399 -19.878 1.00 68.88 285 THR A N 1
ATOM 2361 C CA . THR A 1 285 ? -8.716 1.839 -20.164 1.00 68.88 285 THR A CA 1
ATOM 2362 C C . THR A 1 285 ? -8.442 2.141 -21.639 1.00 68.88 285 THR A C 1
ATOM 2364 O O . THR A 1 285 ? -8.809 3.216 -22.103 1.00 68.88 285 THR A O 1
ATOM 2367 N N . TYR A 1 286 ? -7.852 1.210 -22.398 1.00 68.56 286 TYR A N 1
ATOM 2368 C CA . TYR A 1 286 ? -7.622 1.396 -23.835 1.00 68.56 286 TYR A CA 1
ATOM 2369 C C . TYR A 1 286 ? -8.849 1.103 -24.703 1.00 68.56 286 TYR A C 1
ATOM 2371 O O . TYR A 1 286 ? -8.985 1.717 -25.757 1.00 68.56 286 TYR A O 1
ATOM 2379 N N . LYS A 1 287 ? -9.715 0.166 -24.297 1.00 71.00 287 LYS A N 1
ATOM 2380 C CA . LYS A 1 287 ? -10.838 -0.312 -25.125 1.00 71.00 287 LYS A CA 1
ATOM 2381 C C . LYS A 1 287 ? -12.197 0.249 -24.690 1.00 71.00 287 LYS A C 1
ATOM 2383 O O . LYS A 1 287 ? -13.024 0.537 -25.543 1.00 71.00 287 LYS A O 1
ATOM 2388 N N . TYR A 1 288 ? -12.395 0.453 -23.388 1.00 76.12 288 TYR A N 1
ATOM 2389 C CA . TYR A 1 288 ? -13.623 0.979 -22.778 1.00 76.12 288 TYR A CA 1
ATOM 2390 C C . TYR A 1 288 ? -13.275 2.043 -21.723 1.00 76.12 288 TYR A C 1
ATOM 2392 O O . TYR A 1 288 ? -13.359 1.785 -20.518 1.00 76.12 288 TYR A O 1
ATOM 2400 N N . PRO A 1 289 ? -12.851 3.248 -22.145 1.00 73.31 289 PRO A N 1
ATOM 2401 C CA . PRO A 1 289 ? -12.361 4.277 -21.230 1.00 73.31 289 PRO A CA 1
ATOM 2402 C C . PRO A 1 289 ? -13.437 4.796 -20.265 1.00 73.31 289 PRO A C 1
ATOM 2404 O O . PRO A 1 289 ? -13.104 5.138 -19.134 1.00 73.31 289 PRO A O 1
ATOM 2407 N N . ALA A 1 290 ? -14.713 4.846 -20.668 1.00 75.50 290 ALA A N 1
ATOM 2408 C CA . ALA A 1 290 ? -15.823 5.237 -19.788 1.00 75.50 290 ALA A CA 1
ATOM 2409 C C . ALA A 1 290 ? -16.044 4.206 -18.670 1.00 75.50 290 ALA A C 1
ATOM 2411 O O . ALA A 1 290 ? -15.966 4.546 -17.491 1.00 75.50 290 ALA A O 1
ATOM 2412 N N . LEU A 1 291 ? -16.184 2.924 -19.028 1.00 77.25 291 LEU A N 1
ATOM 2413 C CA . LEU A 1 291 ? -16.331 1.839 -18.055 1.00 77.25 291 LEU A CA 1
ATOM 2414 C C . LEU A 1 291 ? -15.118 1.736 -17.126 1.00 77.25 291 LEU A C 1
ATOM 2416 O O . LEU A 1 291 ? -15.284 1.547 -15.928 1.00 77.25 291 LEU A O 1
ATOM 2420 N N . ALA A 1 292 ? -13.897 1.876 -17.644 1.00 73.19 292 ALA A N 1
ATOM 2421 C CA . ALA A 1 292 ? -12.696 1.788 -16.821 1.00 73.19 292 ALA A CA 1
ATOM 2422 C C . ALA A 1 292 ? -12.595 2.945 -15.813 1.00 73.19 292 ALA A C 1
ATOM 2424 O O . ALA A 1 292 ? -12.292 2.696 -14.649 1.00 73.19 292 ALA A O 1
ATOM 2425 N N . ARG A 1 293 ? -12.905 4.187 -16.226 1.00 73.25 293 ARG A N 1
ATOM 2426 C CA . ARG A 1 293 ? -12.983 5.356 -15.328 1.00 73.25 293 ARG A CA 1
ATOM 2427 C C . ARG A 1 293 ? -14.083 5.189 -14.280 1.00 73.25 293 ARG A C 1
ATOM 2429 O O . ARG A 1 293 ? -13.864 5.506 -13.116 1.00 73.25 293 ARG A O 1
ATOM 2436 N N . PHE A 1 294 ? -15.231 4.645 -14.672 1.00 75.75 294 PHE A N 1
ATOM 2437 C CA . PHE A 1 294 ? -16.325 4.365 -13.752 1.00 75.75 294 PHE A CA 1
ATOM 2438 C C . PHE A 1 294 ? -15.972 3.272 -12.736 1.00 75.75 294 PHE A C 1
ATOM 2440 O O . PHE A 1 294 ? -16.117 3.487 -11.538 1.00 75.75 294 PHE A O 1
ATOM 2447 N N . MET A 1 295 ? -15.457 2.126 -13.193 1.00 72.25 295 MET A N 1
ATOM 2448 C CA . MET A 1 295 ? -14.996 1.025 -12.338 1.00 72.25 295 MET A CA 1
ATOM 2449 C C . MET A 1 295 ? -13.925 1.501 -11.363 1.00 72.25 295 MET A C 1
ATOM 2451 O O . MET A 1 295 ? -13.963 1.141 -10.193 1.00 72.25 295 MET A O 1
ATOM 2455 N N . ALA A 1 296 ? -12.991 2.324 -11.839 1.00 65.38 296 ALA A N 1
ATOM 2456 C CA . ALA A 1 296 ? -11.990 2.982 -11.018 1.00 65.38 296 ALA A CA 1
ATOM 2457 C C . ALA A 1 296 ? -12.626 3.848 -9.935 1.00 65.38 296 ALA A C 1
ATOM 2459 O O . ALA A 1 296 ? -12.288 3.676 -8.769 1.00 65.38 296 ALA A O 1
ATOM 2460 N N . GLY A 1 297 ? -13.544 4.741 -10.335 1.00 63.47 297 GLY A N 1
ATOM 2461 C CA . GLY A 1 297 ? -14.343 5.631 -9.483 1.00 63.47 297 GLY A CA 1
ATOM 2462 C C . GLY A 1 297 ? -15.016 4.850 -8.381 1.00 63.47 297 GLY A C 1
ATOM 2463 O O . GLY A 1 297 ? -14.691 4.968 -7.206 1.00 63.47 297 GLY A O 1
ATOM 2464 N N . HIS A 1 298 ? -15.888 3.953 -8.811 1.00 66.75 298 HIS A N 1
ATOM 2465 C CA . HIS A 1 298 ? -16.692 3.124 -7.949 1.00 66.75 298 HIS A CA 1
ATOM 2466 C C . HIS A 1 298 ? -15.845 2.231 -7.035 1.00 66.75 298 HIS A C 1
ATOM 2468 O O . HIS A 1 298 ? -16.151 2.134 -5.857 1.00 66.75 298 HIS A O 1
ATOM 2474 N N . TRP A 1 299 ? -14.759 1.609 -7.512 1.00 61.81 299 TRP A N 1
ATOM 2475 C CA . TRP A 1 299 ? -13.882 0.806 -6.651 1.00 61.81 299 TRP A CA 1
ATOM 2476 C C . TRP A 1 299 ? -13.018 1.648 -5.724 1.00 61.81 299 TRP A C 1
ATOM 2478 O O . TRP A 1 299 ? -12.728 1.189 -4.631 1.00 61.81 299 TRP A O 1
ATOM 2488 N N . ALA A 1 300 ? -12.592 2.850 -6.102 1.00 54.00 300 ALA A N 1
ATOM 2489 C CA . ALA A 1 300 ? -11.881 3.728 -5.181 1.00 54.00 300 ALA A CA 1
ATOM 2490 C C . ALA A 1 300 ? -12.805 4.154 -4.032 1.00 54.00 300 ALA A C 1
ATOM 2492 O O . ALA A 1 300 ? -12.399 4.077 -2.876 1.00 54.00 300 ALA A O 1
ATOM 2493 N N . THR A 1 301 ? -14.064 4.478 -4.332 1.00 55.91 301 THR A N 1
ATOM 2494 C CA . THR A 1 301 ? -15.070 4.835 -3.326 1.00 55.91 301 THR A CA 1
ATOM 2495 C C . THR A 1 301 ? -15.532 3.616 -2.504 1.00 55.91 301 THR A C 1
ATOM 2497 O O . THR A 1 301 ? -15.623 3.689 -1.283 1.00 55.91 301 THR A O 1
ATOM 2500 N N . GLU A 1 302 ? -15.759 2.451 -3.125 1.00 52.19 302 GLU A N 1
ATOM 2501 C CA . GLU A 1 302 ? -16.255 1.238 -2.448 1.00 52.19 302 GLU A CA 1
ATOM 2502 C C . GLU A 1 302 ? -15.161 0.370 -1.811 1.00 52.19 302 GLU A C 1
ATOM 2504 O O . GLU A 1 302 ? -15.403 -0.244 -0.777 1.00 52.19 302 GLU A O 1
ATOM 2509 N N . ALA A 1 303 ? -13.943 0.284 -2.359 1.00 43.97 303 ALA A N 1
ATOM 2510 C CA . ALA A 1 303 ? -12.854 -0.479 -1.730 1.00 43.97 303 ALA A CA 1
ATOM 2511 C C . ALA A 1 303 ? -12.413 0.161 -0.408 1.00 43.97 303 ALA A C 1
ATOM 2513 O O . ALA A 1 303 ? -12.032 -0.550 0.525 1.00 43.97 303 ALA A O 1
ATOM 2514 N N . VAL A 1 304 ? -12.549 1.485 -0.306 1.00 39.97 304 VAL A N 1
ATOM 2515 C CA . VAL A 1 304 ? -12.442 2.247 0.943 1.00 39.97 304 VAL A CA 1
ATOM 2516 C C . VAL A 1 304 ? -13.507 1.785 1.952 1.00 39.97 304 VAL A C 1
ATOM 2518 O O . VAL A 1 304 ? -13.200 1.676 3.133 1.00 39.97 304 VAL A O 1
ATOM 2521 N N . HIS A 1 305 ? -14.693 1.362 1.496 1.00 43.00 305 HIS A N 1
ATOM 2522 C CA . HIS A 1 305 ? -15.742 0.756 2.330 1.00 43.00 305 HIS A CA 1
ATOM 2523 C C . HIS A 1 305 ? -15.604 -0.769 2.556 1.00 43.00 305 HIS A C 1
ATOM 2525 O O . HIS A 1 305 ? -16.141 -1.294 3.537 1.00 43.00 305 HIS A O 1
ATOM 2531 N N . ILE A 1 306 ? -14.893 -1.502 1.685 1.00 41.84 306 ILE A N 1
ATOM 2532 C CA . ILE A 1 306 ? -14.580 -2.938 1.845 1.00 41.84 306 ILE A CA 1
ATOM 2533 C C . ILE A 1 306 ? -13.487 -3.135 2.898 1.00 41.84 306 ILE A C 1
ATOM 2535 O O . ILE A 1 306 ? -13.583 -4.052 3.717 1.00 41.84 306 ILE A O 1
ATOM 2539 N N . VAL A 1 307 ? -12.462 -2.277 2.898 1.00 38.06 307 VAL A N 1
ATOM 2540 C CA . VAL A 1 307 ? -11.466 -2.231 3.969 1.00 38.06 307 VAL A CA 1
ATOM 2541 C C . VAL A 1 307 ? -12.109 -1.496 5.144 1.00 38.06 307 VAL A C 1
ATOM 2543 O O . VAL A 1 307 ? -12.307 -0.289 5.056 1.00 38.06 307 VAL A O 1
ATOM 2546 N N . PRO A 1 308 ? -12.409 -2.157 6.278 1.00 39.97 308 PRO A N 1
ATOM 2547 C CA . PRO A 1 308 ? -13.234 -1.586 7.352 1.00 39.97 308 PRO A CA 1
ATOM 2548 C C . PRO A 1 308 ? -12.564 -0.432 8.130 1.00 39.97 308 PRO A C 1
ATOM 2550 O O . PRO A 1 308 ? -12.963 -0.091 9.244 1.00 39.97 308 PRO A O 1
ATOM 2553 N N . VAL A 1 309 ? -11.491 0.129 7.578 1.00 44.06 309 VAL A N 1
ATOM 2554 C CA . VAL A 1 309 ? -10.680 1.191 8.150 1.00 44.06 309 VAL A CA 1
ATOM 2555 C C . VAL A 1 309 ? -11.201 2.583 7.809 1.00 44.06 309 VAL A C 1
ATOM 2557 O O . VAL A 1 309 ? -11.016 3.501 8.604 1.00 44.06 309 VAL A O 1
ATOM 2560 N N . PHE A 1 310 ? -11.900 2.742 6.685 1.00 41.22 310 PHE A N 1
ATOM 2561 C CA . PHE A 1 310 ? -12.170 4.059 6.123 1.00 41.22 310 PHE A CA 1
ATOM 2562 C C . PHE A 1 310 ? -13.659 4.200 5.768 1.00 41.22 310 PHE A C 1
ATOM 2564 O O . PHE A 1 310 ? -14.119 3.887 4.680 1.00 41.22 310 PHE A O 1
ATOM 2571 N N . GLY A 1 311 ? -14.455 4.624 6.749 1.00 37.75 311 GLY A N 1
ATOM 2572 C CA . GLY A 1 311 ? -15.906 4.800 6.605 1.00 37.75 311 GLY A CA 1
ATOM 2573 C C . GLY A 1 311 ? -16.348 6.173 6.089 1.00 37.75 311 GLY A C 1
ATOM 2574 O O . GLY A 1 311 ? -17.547 6.414 6.022 1.00 37.75 311 GLY A O 1
ATOM 2575 N N . GLU A 1 312 ? -15.427 7.077 5.751 1.00 44.81 312 GLU A N 1
ATOM 2576 C CA . GLU A 1 312 ? -15.761 8.440 5.318 1.00 44.81 312 GLU A CA 1
ATOM 2577 C C . GLU A 1 312 ? -15.459 8.596 3.822 1.00 44.81 312 GLU A C 1
ATOM 2579 O O . GLU A 1 312 ? -14.315 8.437 3.395 1.00 44.81 312 GLU A O 1
ATOM 2584 N N . GLY A 1 313 ? -16.499 8.851 3.020 1.00 40.00 313 GLY A N 1
ATOM 2585 C CA . GLY A 1 313 ? -16.367 9.103 1.581 1.00 40.00 313 GLY A CA 1
ATOM 2586 C C . GLY A 1 313 ? -15.638 10.420 1.298 1.00 40.00 313 GLY A C 1
ATOM 2587 O O . GLY A 1 313 ? -15.832 11.396 2.024 1.00 40.00 313 GLY A O 1
ATOM 2588 N N . GLY A 1 314 ? -14.802 10.452 0.252 1.00 50.62 314 GLY A N 1
ATOM 2589 C CA . GLY A 1 314 ? -14.076 11.654 -0.179 1.00 50.62 314 GLY A CA 1
ATOM 2590 C C . GLY A 1 314 ? -12.705 11.870 0.477 1.00 50.62 314 GLY A C 1
ATOM 2591 O O . GLY A 1 314 ? -12.196 12.992 0.494 1.00 50.62 314 GLY A O 1
ATOM 2592 N N . ALA A 1 315 ? -12.083 10.832 1.044 1.00 54.16 315 ALA A N 1
ATOM 2593 C CA . ALA A 1 315 ? -10.797 10.962 1.731 1.00 54.16 315 ALA A CA 1
ATOM 2594 C C . ALA A 1 315 ? -9.626 11.260 0.766 1.00 54.16 315 ALA A C 1
ATOM 2596 O O . ALA A 1 315 ? -9.570 10.755 -0.352 1.00 54.16 315 ALA A O 1
ATOM 2597 N N . LEU A 1 316 ? -8.607 11.994 1.237 1.00 49.69 316 LEU A N 1
ATOM 2598 C CA . LEU A 1 316 ? -7.341 12.270 0.521 1.00 49.69 316 LEU A CA 1
ATOM 2599 C C . LEU A 1 316 ? -6.682 11.018 -0.091 1.00 49.69 316 LEU A C 1
ATOM 2601 O O . LEU A 1 316 ? -5.998 11.117 -1.106 1.00 49.69 316 LEU A O 1
ATOM 2605 N N . LEU 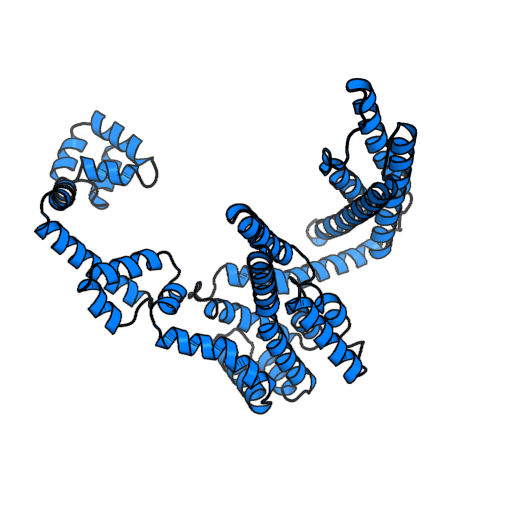A 1 317 ? -6.893 9.843 0.513 1.00 46.59 317 LEU A N 1
ATOM 2606 C CA . LEU A 1 317 ? -6.411 8.557 0.008 1.00 46.59 317 LEU A CA 1
ATOM 2607 C C . LEU A 1 317 ? -7.135 8.129 -1.279 1.00 46.59 317 LEU A C 1
ATOM 2609 O O . LEU A 1 317 ? -6.492 7.603 -2.178 1.00 46.59 317 LEU A O 1
ATOM 2613 N N . GLU A 1 318 ? -8.441 8.377 -1.385 1.00 50.91 318 GLU A N 1
ATOM 2614 C CA . GLU A 1 318 ? -9.241 8.110 -2.586 1.00 50.91 318 GLU A CA 1
ATOM 2615 C C . GLU A 1 318 ? -8.704 8.942 -3.754 1.00 50.91 318 GLU A C 1
ATOM 2617 O O . GLU A 1 318 ? -8.338 8.387 -4.788 1.00 50.91 318 GLU A O 1
ATOM 2622 N N . HIS A 1 319 ? -8.504 10.247 -3.532 1.00 56.44 319 HIS A N 1
ATOM 2623 C CA . HIS A 1 319 ? -7.844 11.138 -4.488 1.00 56.44 319 HIS A CA 1
ATOM 2624 C C . HIS A 1 319 ? -6.404 10.723 -4.808 1.00 56.44 319 HIS A C 1
ATOM 2626 O O . HIS A 1 319 ? -5.986 10.831 -5.959 1.00 56.44 319 HIS A O 1
ATOM 2632 N N . TRP A 1 320 ? -5.641 10.244 -3.824 1.00 52.06 320 TRP A N 1
ATOM 2633 C CA . TRP A 1 320 ? -4.263 9.801 -4.034 1.00 52.06 320 TRP A CA 1
ATOM 2634 C C . TRP A 1 320 ? -4.192 8.518 -4.871 1.00 52.06 320 TRP A C 1
ATOM 2636 O O . TRP A 1 320 ? -3.401 8.451 -5.808 1.00 52.06 320 TRP A O 1
ATOM 2646 N N . ILE A 1 321 ? -5.052 7.531 -4.597 1.00 47.84 321 ILE A N 1
ATOM 2647 C CA . ILE A 1 321 ? -5.162 6.285 -5.372 1.00 47.84 321 ILE A CA 1
ATOM 2648 C C . ILE A 1 321 ? -5.636 6.598 -6.797 1.00 47.84 321 ILE A C 1
ATOM 2650 O O . ILE A 1 321 ? -5.039 6.112 -7.760 1.00 47.84 321 ILE A O 1
ATOM 2654 N N . PHE A 1 322 ? -6.652 7.455 -6.953 1.00 52.72 322 PHE A N 1
ATOM 2655 C CA . PHE A 1 322 ? -7.111 7.909 -8.270 1.00 52.72 322 PHE A CA 1
ATOM 2656 C C . PHE A 1 322 ? -6.015 8.633 -9.044 1.00 52.72 322 PHE A C 1
ATOM 2658 O O . PHE A 1 322 ? -5.775 8.366 -10.225 1.00 52.72 322 PHE A O 1
ATOM 2665 N N . GLY A 1 323 ? -5.332 9.536 -8.342 1.00 56.88 323 GLY A N 1
ATOM 2666 C CA . GLY A 1 323 ? -4.188 10.280 -8.825 1.00 56.88 323 GLY A CA 1
ATOM 2667 C C . GLY A 1 323 ? -3.123 9.339 -9.363 1.00 56.88 323 GLY A C 1
ATOM 2668 O O . GLY A 1 323 ? -2.766 9.440 -10.528 1.00 56.88 323 GLY A O 1
ATOM 2669 N N . LEU A 1 324 ? -2.670 8.389 -8.548 1.00 53.34 324 LEU A N 1
ATOM 2670 C CA . LEU A 1 324 ? -1.562 7.493 -8.865 1.00 53.34 324 LEU A CA 1
ATOM 2671 C C . LEU A 1 324 ? -1.856 6.547 -10.038 1.00 53.34 324 LEU A C 1
ATOM 2673 O O . LEU A 1 324 ? -0.984 6.343 -10.880 1.00 53.34 324 LEU A O 1
ATOM 2677 N N . PHE A 1 325 ? -3.053 5.957 -10.096 1.00 48.12 325 PHE A N 1
ATOM 2678 C CA . PHE A 1 325 ? -3.345 4.886 -11.058 1.00 48.12 325 PHE A CA 1
ATOM 2679 C C . PHE A 1 325 ? -4.036 5.343 -12.341 1.00 48.12 325 PHE A C 1
ATOM 2681 O O . PHE A 1 325 ? -3.911 4.655 -13.352 1.00 48.12 325 PHE A O 1
ATOM 2688 N N . TYR A 1 326 ? -4.733 6.481 -12.333 1.00 54.91 326 TYR A N 1
ATOM 2689 C CA . TYR A 1 326 ? -5.523 6.923 -13.486 1.00 54.91 326 TYR A CA 1
ATOM 2690 C C . TYR A 1 326 ? -5.046 8.265 -14.029 1.00 54.91 326 TYR A C 1
ATOM 2692 O O . TYR A 1 326 ? -4.709 8.358 -15.209 1.00 54.91 326 TYR A O 1
ATOM 2700 N N . ASN A 1 327 ? -4.927 9.287 -13.177 1.00 64.69 327 ASN A N 1
ATOM 2701 C CA . ASN A 1 327 ? -4.530 10.616 -13.647 1.00 64.69 327 ASN A CA 1
ATOM 2702 C C . ASN A 1 327 ? -3.037 10.679 -13.981 1.00 64.69 327 ASN A C 1
ATOM 2704 O O . ASN A 1 327 ? -2.668 11.159 -15.045 1.00 64.69 327 ASN A O 1
ATOM 2708 N N . TRP A 1 328 ? -2.169 10.150 -13.120 1.00 63.38 328 TRP A N 1
ATOM 2709 C CA . TRP A 1 328 ? -0.719 10.224 -13.284 1.00 63.38 328 TRP A CA 1
ATOM 2710 C C . TRP A 1 328 ? -0.233 9.518 -14.560 1.00 63.38 328 TRP A C 1
ATOM 2712 O O . TRP A 1 328 ? 0.551 10.127 -15.287 1.00 63.38 328 TRP A O 1
ATOM 2722 N N . PRO A 1 329 ? -0.717 8.313 -14.935 1.00 66.00 329 PRO A N 1
ATOM 2723 C CA . PRO A 1 329 ? -0.339 7.698 -16.208 1.00 66.00 329 PRO A CA 1
ATOM 2724 C C . PRO A 1 329 ? -0.815 8.490 -17.431 1.00 66.00 329 PRO A C 1
ATOM 2726 O O . PRO A 1 329 ? -0.077 8.594 -18.412 1.00 66.00 329 PRO A O 1
ATOM 2729 N N . LEU A 1 330 ? -2.019 9.074 -17.383 1.00 66.38 330 LEU A N 1
ATOM 2730 C CA . LEU A 1 330 ? -2.544 9.915 -18.466 1.00 66.38 330 LEU A CA 1
ATOM 2731 C C . LEU A 1 330 ? -1.739 11.213 -18.605 1.00 66.38 330 LEU A C 1
ATOM 2733 O O . LEU A 1 330 ? -1.355 11.579 -19.717 1.00 66.38 330 LEU A O 1
ATOM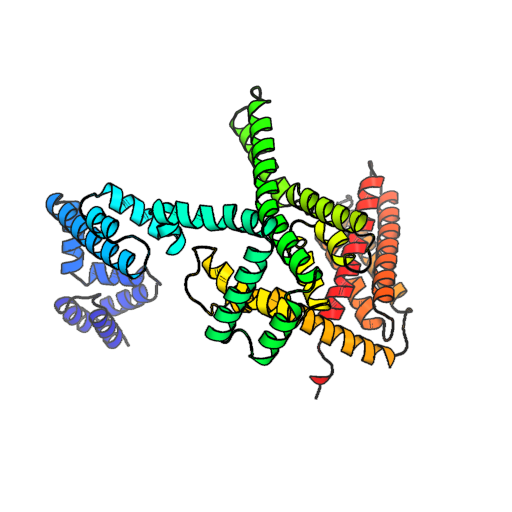 2737 N N . THR A 1 331 ? -1.418 11.855 -17.483 1.00 72.69 331 THR A N 1
ATOM 2738 C CA . THR A 1 331 ? -0.587 13.060 -17.417 1.00 72.69 331 THR A CA 1
ATOM 2739 C C . THR A 1 331 ? 0.828 12.775 -17.916 1.00 72.69 331 THR A C 1
ATOM 2741 O O . THR A 1 331 ? 1.290 13.461 -18.825 1.00 72.69 331 THR A O 1
ATOM 2744 N N . ILE A 1 332 ? 1.483 11.704 -17.438 1.00 72.31 332 ILE A N 1
ATOM 2745 C CA . ILE A 1 332 ? 2.783 11.241 -17.957 1.00 72.31 332 ILE A CA 1
ATOM 2746 C C . ILE A 1 332 ? 2.716 11.049 -19.471 1.00 72.31 332 ILE A C 1
ATOM 2748 O O . ILE A 1 332 ? 3.591 11.526 -20.191 1.00 72.31 332 ILE A O 1
ATOM 2752 N N . ARG A 1 333 ? 1.690 10.354 -19.975 1.00 74.12 333 ARG A N 1
ATOM 2753 C CA . ARG A 1 333 ? 1.552 10.090 -21.411 1.00 74.12 333 ARG A CA 1
ATOM 2754 C C . ARG A 1 333 ? 1.411 11.388 -22.204 1.00 74.12 333 ARG A C 1
ATOM 2756 O O . ARG A 1 333 ? 2.052 11.532 -23.243 1.00 74.12 333 ARG A O 1
ATOM 2763 N N . GLY A 1 334 ? 0.612 12.334 -21.710 1.00 75.12 334 GLY A N 1
ATOM 2764 C CA . GLY A 1 334 ? 0.484 13.672 -22.285 1.00 75.12 334 GLY A CA 1
ATOM 2765 C C . GLY A 1 334 ? 1.828 14.401 -22.351 1.00 75.12 334 GLY A C 1
ATOM 2766 O O . GLY A 1 334 ? 2.229 14.848 -23.428 1.00 75.12 334 GLY A O 1
ATOM 2767 N N . HIS A 1 335 ? 2.565 14.433 -21.237 1.00 77.75 335 HIS A N 1
ATOM 2768 C CA . HIS A 1 335 ? 3.906 15.023 -21.163 1.00 77.75 335 HIS A CA 1
ATOM 2769 C C . HIS A 1 335 ? 4.887 14.362 -22.139 1.00 77.75 335 HIS A C 1
ATOM 2771 O O . HIS A 1 335 ? 5.558 15.050 -22.909 1.00 77.75 335 HIS A O 1
ATOM 2777 N N . MET A 1 336 ? 4.938 13.027 -22.173 1.00 78.62 336 MET A N 1
ATOM 2778 C CA . MET A 1 336 ? 5.824 12.275 -23.067 1.00 78.62 336 MET A CA 1
ATOM 2779 C C . MET A 1 336 ? 5.507 12.519 -24.548 1.00 78.62 336 MET A C 1
ATOM 2781 O O . MET A 1 336 ? 6.427 12.628 -25.363 1.00 78.62 336 MET A O 1
ATOM 2785 N N . ASN A 1 337 ? 4.228 12.647 -24.910 1.00 81.12 337 ASN A N 1
ATOM 2786 C CA . ASN A 1 337 ? 3.820 12.952 -26.280 1.00 81.12 337 ASN A CA 1
ATOM 2787 C C . ASN A 1 337 ? 4.257 14.364 -26.691 1.00 81.12 337 ASN A C 1
ATOM 2789 O O . ASN A 1 337 ? 4.943 14.512 -27.701 1.00 81.12 337 ASN A O 1
ATOM 2793 N N . ARG A 1 338 ? 3.962 15.389 -25.877 1.00 81.56 338 ARG A N 1
ATOM 2794 C CA . ARG A 1 338 ? 4.407 16.776 -26.130 1.00 81.56 338 ARG A CA 1
ATOM 2795 C C . ARG A 1 338 ? 5.929 16.871 -26.243 1.00 81.56 338 ARG A C 1
ATOM 2797 O O . ARG A 1 338 ? 6.462 17.532 -27.134 1.00 81.56 338 ARG A O 1
ATOM 2804 N N . ARG A 1 339 ? 6.645 16.152 -25.373 1.00 80.31 339 ARG A N 1
ATOM 2805 C CA . ARG A 1 339 ? 8.108 16.008 -25.416 1.00 80.31 339 ARG A CA 1
ATOM 2806 C C . ARG A 1 339 ? 8.611 15.415 -26.714 1.00 80.31 339 ARG A C 1
ATOM 2808 O O . ARG A 1 339 ? 9.575 15.924 -27.286 1.00 80.31 339 ARG A O 1
ATOM 2815 N N . THR A 1 340 ? 7.960 14.354 -27.168 1.00 82.94 340 THR A N 1
ATOM 2816 C CA . THR A 1 340 ? 8.301 13.698 -28.425 1.00 82.94 340 THR A CA 1
ATOM 2817 C C . THR A 1 340 ? 8.118 14.660 -29.596 1.00 82.94 340 THR A C 1
ATOM 2819 O O . THR A 1 340 ? 9.030 14.769 -30.410 1.00 82.94 340 THR A O 1
ATOM 2822 N N . GLU A 1 341 ? 7.021 15.421 -29.639 1.00 84.38 341 GLU A N 1
ATOM 2823 C CA . GLU A 1 341 ? 6.781 16.412 -30.699 1.00 84.38 341 GLU A CA 1
ATOM 2824 C C . GLU A 1 341 ? 7.840 17.522 -30.730 1.00 84.38 341 GLU A C 1
ATOM 2826 O O . GLU A 1 341 ? 8.397 17.809 -31.786 1.00 84.38 341 GLU A O 1
ATOM 2831 N N . MET A 1 342 ? 8.230 18.088 -29.587 1.00 83.38 342 MET A N 1
ATOM 2832 C CA . MET A 1 342 ? 9.321 19.073 -29.580 1.00 83.38 342 MET A CA 1
ATOM 2833 C C . MET A 1 342 ? 10.668 18.491 -29.989 1.00 83.38 342 MET A C 1
ATOM 2835 O O . MET A 1 342 ? 11.447 19.145 -30.680 1.00 83.38 342 MET A O 1
ATOM 2839 N N . ARG A 1 343 ? 10.993 17.280 -29.519 1.00 83.44 343 ARG A N 1
ATOM 2840 C CA . ARG A 1 343 ? 12.272 16.649 -29.851 1.00 83.44 343 ARG A CA 1
ATOM 2841 C C . ARG A 1 343 ? 12.345 16.339 -31.349 1.00 83.44 343 ARG A C 1
ATOM 2843 O O . ARG A 1 343 ? 13.436 16.436 -31.897 1.00 83.44 343 ARG A O 1
ATOM 2850 N N . LYS A 1 344 ? 11.223 16.085 -32.041 1.00 85.06 344 LYS A N 1
ATOM 2851 C CA . LYS A 1 344 ? 11.207 15.969 -33.516 1.00 85.06 344 LYS A CA 1
ATOM 2852 C C . LYS A 1 344 ? 11.715 17.233 -34.222 1.00 85.06 344 LYS A C 1
ATOM 2854 O O . LYS A 1 344 ? 12.299 17.114 -35.293 1.00 85.06 344 LYS A O 1
ATOM 2859 N N . ALA A 1 345 ? 11.543 18.417 -33.629 1.00 84.94 345 ALA A N 1
ATOM 2860 C CA . ALA A 1 345 ? 12.044 19.676 -34.189 1.00 84.94 345 ALA A CA 1
ATOM 2861 C C . ALA A 1 345 ? 13.560 19.883 -33.985 1.00 84.94 345 ALA A C 1
ATOM 2863 O O . ALA A 1 345 ? 14.150 20.803 -34.551 1.00 84.94 345 ALA A O 1
ATOM 2864 N N . GLN A 1 346 ? 14.216 19.044 -33.179 1.00 85.75 346 GLN A N 1
ATOM 2865 C CA . GLN A 1 346 ? 15.649 19.123 -32.908 1.00 85.75 346 GLN A CA 1
ATOM 2866 C C . GLN A 1 346 ? 16.421 18.062 -33.696 1.00 85.75 346 GLN A C 1
ATOM 2868 O O . GLN A 1 346 ? 15.928 16.971 -33.970 1.00 85.75 346 GLN A O 1
ATOM 2873 N N . ARG A 1 347 ? 17.693 18.334 -34.004 1.00 87.88 347 ARG A N 1
ATOM 2874 C CA . ARG A 1 347 ? 18.575 17.313 -34.591 1.00 87.88 347 ARG A CA 1
ATOM 2875 C C . ARG A 1 347 ? 18.980 16.282 -33.522 1.00 87.88 347 ARG A C 1
ATOM 2877 O O . ARG A 1 347 ? 19.321 16.685 -32.404 1.00 87.88 347 ARG A O 1
ATOM 2884 N N . PRO A 1 348 ? 18.960 14.970 -33.820 1.00 89.38 348 PRO A N 1
ATOM 2885 C CA . PRO A 1 348 ? 19.424 13.943 -32.891 1.00 89.38 348 PRO A CA 1
ATOM 2886 C C . PRO A 1 348 ? 20.939 14.055 -32.685 1.00 89.38 348 PRO A C 1
ATOM 2888 O O . PRO A 1 348 ? 21.686 14.244 -33.644 1.00 89.38 348 PRO A O 1
ATOM 2891 N N . ARG A 1 349 ? 21.405 13.938 -31.436 1.00 88.75 349 ARG A N 1
ATOM 2892 C CA . ARG A 1 349 ? 22.832 14.046 -31.086 1.00 88.75 349 ARG A CA 1
ATOM 2893 C C . ARG A 1 349 ? 23.280 12.799 -30.332 1.00 88.75 349 ARG A C 1
ATOM 2895 O O . ARG A 1 349 ? 22.785 12.539 -29.243 1.00 88.75 349 ARG A O 1
ATOM 2902 N N . LEU A 1 350 ? 24.216 12.043 -30.908 1.00 88.12 350 LEU A N 1
ATOM 2903 C CA . LEU A 1 350 ? 24.816 10.860 -30.269 1.00 88.12 350 LEU A CA 1
ATOM 2904 C C . LEU A 1 350 ? 26.218 11.137 -29.702 1.00 88.12 350 LEU A C 1
ATOM 2906 O O . LEU A 1 350 ? 26.659 10.448 -28.790 1.00 88.12 350 LEU A O 1
ATOM 2910 N N . TRP A 1 351 ? 26.892 12.175 -30.202 1.00 84.56 351 TRP A N 1
ATOM 2911 C CA . TRP A 1 351 ? 28.264 12.519 -29.818 1.00 84.56 351 TRP A CA 1
ATOM 2912 C C . TRP A 1 351 ? 28.508 12.719 -28.304 1.00 84.56 351 TRP A C 1
ATOM 2914 O O . TRP A 1 351 ? 29.617 12.413 -27.872 1.00 84.56 351 TRP A O 1
ATOM 2924 N N . PRO A 1 352 ? 27.541 13.165 -27.465 1.00 88.25 352 PRO A N 1
ATOM 2925 C CA . PRO A 1 352 ? 27.792 13.308 -26.030 1.00 88.25 352 PRO A CA 1
ATOM 2926 C C . PRO A 1 352 ? 27.919 11.965 -25.297 1.00 88.25 352 PRO A C 1
ATOM 2928 O O . PRO A 1 352 ? 28.499 11.911 -24.217 1.00 88.25 352 PRO A O 1
ATOM 2931 N N . ALA A 1 353 ? 27.382 10.873 -25.855 1.00 88.50 353 ALA A N 1
ATOM 2932 C CA . ALA A 1 353 ? 27.367 9.579 -25.178 1.00 88.50 353 ALA A CA 1
ATOM 2933 C C . ALA A 1 353 ? 28.784 9.018 -24.925 1.00 88.50 353 ALA A C 1
ATOM 2935 O O . ALA A 1 353 ? 29.066 8.700 -23.770 1.00 88.50 353 ALA A O 1
ATOM 2936 N N . PRO A 1 354 ? 29.706 8.973 -25.912 1.00 91.25 354 PRO A N 1
ATOM 2937 C CA . PRO A 1 354 ? 31.106 8.614 -25.668 1.00 91.25 354 PRO A CA 1
ATOM 2938 C C . PRO A 1 354 ? 31.782 9.433 -24.561 1.00 91.25 354 PRO A C 1
ATOM 2940 O O . PRO A 1 354 ? 32.496 8.867 -23.740 1.00 91.25 354 PRO A O 1
ATOM 2943 N N . LEU A 1 355 ? 31.522 10.745 -24.488 1.00 93.06 355 LEU A N 1
ATOM 2944 C CA . LEU A 1 355 ? 32.102 11.615 -23.460 1.00 93.06 355 LEU A CA 1
ATOM 2945 C C . LEU A 1 355 ? 31.655 11.196 -22.051 1.00 93.06 355 LEU A C 1
ATOM 2947 O O . LEU A 1 355 ? 32.486 11.038 -21.161 1.00 93.06 355 LEU A O 1
ATOM 2951 N N . PHE A 1 356 ? 30.354 10.972 -21.848 1.00 92.69 356 PHE A N 1
ATOM 2952 C CA . PHE A 1 356 ? 29.837 10.552 -20.543 1.00 92.69 356 PHE A CA 1
ATOM 2953 C C . PHE A 1 356 ? 30.248 9.123 -20.171 1.00 92.69 356 PHE A C 1
ATOM 2955 O O . PHE A 1 356 ? 30.482 8.860 -18.994 1.00 92.69 356 PHE A O 1
ATOM 2962 N N . ILE A 1 357 ? 30.398 8.225 -21.151 1.00 93.31 357 ILE A N 1
ATOM 2963 C CA . ILE A 1 357 ? 30.945 6.874 -20.940 1.00 93.31 357 ILE A CA 1
ATOM 2964 C C . ILE A 1 357 ? 32.394 6.957 -20.444 1.00 93.31 357 ILE A C 1
ATOM 2966 O O . ILE A 1 357 ? 32.747 6.286 -19.473 1.00 93.31 357 ILE A O 1
ATOM 2970 N N . LEU A 1 358 ? 33.223 7.807 -21.061 1.00 93.69 358 LEU A N 1
ATOM 2971 C CA . LEU A 1 358 ? 34.615 8.010 -20.653 1.00 93.69 358 LEU A CA 1
ATOM 2972 C C . LEU A 1 358 ? 34.717 8.612 -19.248 1.00 93.69 358 LEU A C 1
ATOM 2974 O O . LEU A 1 358 ? 35.457 8.087 -18.422 1.00 93.69 358 LEU A O 1
ATOM 2978 N N . ILE A 1 359 ? 33.939 9.658 -18.953 1.00 93.62 359 ILE A N 1
ATOM 2979 C CA . ILE A 1 359 ? 33.909 10.287 -17.621 1.00 93.62 359 ILE A CA 1
ATOM 2980 C C . ILE A 1 359 ? 33.480 9.272 -16.557 1.00 93.62 359 ILE A C 1
ATOM 2982 O O . ILE A 1 359 ? 34.134 9.144 -15.526 1.00 93.62 359 ILE A O 1
ATOM 2986 N N . CYS A 1 360 ? 32.403 8.525 -16.809 1.00 92.62 360 CYS A N 1
ATOM 2987 C CA . CYS A 1 360 ? 31.892 7.522 -15.876 1.00 92.62 360 CYS A CA 1
ATOM 2988 C C . CYS A 1 360 ? 32.926 6.410 -15.624 1.00 92.62 360 CYS A C 1
ATOM 2990 O O . CYS A 1 360 ? 33.182 6.055 -14.476 1.00 92.62 360 CYS A O 1
ATOM 2992 N N . SER A 1 361 ? 33.588 5.927 -16.682 1.00 92.62 361 SER A N 1
ATOM 2993 C CA . SER A 1 361 ? 34.660 4.926 -16.575 1.00 92.62 361 SER A CA 1
ATOM 2994 C C . SER A 1 361 ? 35.856 5.449 -15.778 1.00 92.62 361 SER A C 1
ATOM 2996 O O . SER A 1 361 ? 36.357 4.755 -14.897 1.00 92.62 361 SER A O 1
ATOM 2998 N N . ALA A 1 362 ? 36.285 6.687 -16.040 1.00 92.62 362 ALA A N 1
ATOM 2999 C CA . ALA A 1 362 ? 37.390 7.321 -15.328 1.00 92.62 362 ALA A CA 1
ATOM 3000 C C . ALA A 1 362 ? 37.085 7.518 -13.836 1.00 92.62 362 ALA A C 1
ATOM 3002 O O . ALA A 1 362 ? 37.976 7.348 -13.011 1.00 92.62 362 ALA A O 1
ATOM 3003 N N . LEU A 1 363 ? 35.835 7.831 -13.477 1.00 91.81 363 LEU A N 1
ATOM 3004 C CA . LEU A 1 363 ? 35.419 7.964 -12.079 1.00 91.81 363 LEU A CA 1
ATOM 3005 C C . LEU A 1 363 ? 35.471 6.629 -11.331 1.00 91.81 363 LEU A C 1
ATOM 3007 O O . LEU A 1 363 ? 35.999 6.599 -10.225 1.00 91.81 363 LEU A O 1
ATOM 3011 N N . PHE A 1 364 ? 34.987 5.537 -11.933 1.00 88.62 364 PHE A N 1
ATOM 3012 C CA . PHE A 1 364 ? 35.059 4.200 -11.330 1.00 88.62 364 PHE A CA 1
ATOM 3013 C C . PHE A 1 364 ? 36.500 3.690 -11.192 1.00 88.62 364 PHE A C 1
ATOM 3015 O O . PHE A 1 364 ? 36.898 3.192 -10.140 1.00 88.62 364 PHE A O 1
ATOM 3022 N N . VAL A 1 365 ? 37.310 3.839 -12.242 1.00 88.62 365 VAL A N 1
ATOM 3023 C CA . VAL A 1 365 ? 38.725 3.438 -12.204 1.00 88.62 365 VAL A CA 1
ATOM 3024 C C . VAL A 1 365 ? 39.506 4.309 -11.218 1.00 88.62 365 VAL A C 1
ATOM 3026 O O . VAL A 1 365 ? 40.282 3.795 -10.418 1.00 88.62 365 VAL A O 1
ATOM 3029 N N . GLY A 1 366 ? 39.274 5.622 -11.228 1.00 87.12 366 GLY A N 1
ATOM 3030 C CA . GLY A 1 366 ? 39.922 6.570 -10.327 1.00 87.12 366 GLY A CA 1
ATOM 3031 C C . GLY A 1 366 ? 39.553 6.353 -8.860 1.00 87.12 366 GLY A C 1
ATOM 3032 O O . GLY A 1 366 ? 40.430 6.456 -8.002 1.00 87.12 366 GLY A O 1
ATOM 3033 N N . SER A 1 367 ? 38.295 6.005 -8.557 1.00 84.75 367 SER A N 1
ATOM 3034 C CA . SER A 1 367 ? 37.879 5.685 -7.187 1.00 84.75 367 SER A CA 1
ATOM 3035 C C . SER A 1 367 ? 38.580 4.439 -6.658 1.00 84.75 367 SER A C 1
ATOM 3037 O O . SER A 1 367 ? 39.091 4.468 -5.538 1.00 84.75 367 SER A O 1
ATOM 3039 N N . ASP A 1 368 ? 38.675 3.384 -7.471 1.00 83.12 368 ASP A N 1
ATOM 3040 C CA . ASP A 1 368 ? 39.399 2.168 -7.093 1.00 83.12 368 ASP A CA 1
ATOM 3041 C C . ASP A 1 368 ? 40.902 2.428 -6.975 1.00 83.12 368 ASP A C 1
ATOM 3043 O O . ASP A 1 368 ? 41.532 1.957 -6.034 1.00 83.12 368 ASP A O 1
ATOM 3047 N N . HIS A 1 369 ? 41.483 3.213 -7.886 1.00 84.19 369 HIS A N 1
ATOM 3048 C CA . HIS A 1 369 ? 42.902 3.562 -7.847 1.00 84.19 369 HIS A CA 1
ATOM 3049 C C . HIS A 1 369 ? 43.268 4.367 -6.593 1.00 84.19 369 HIS A C 1
ATOM 3051 O O . HIS A 1 369 ? 44.260 4.068 -5.931 1.00 84.19 369 HIS A O 1
ATOM 3057 N N . PHE A 1 370 ? 42.452 5.359 -6.222 1.00 84.44 370 PHE A N 1
ATOM 3058 C CA . PHE A 1 370 ? 42.645 6.137 -4.997 1.00 84.44 370 PHE A CA 1
ATOM 3059 C C . PHE A 1 370 ? 42.517 5.266 -3.742 1.00 84.44 370 PHE A C 1
ATOM 3061 O O . PHE A 1 370 ? 43.304 5.399 -2.802 1.00 84.44 370 PHE A O 1
ATOM 3068 N N . PHE A 1 371 ? 41.535 4.363 -3.728 1.00 81.50 371 PHE A N 1
ATOM 3069 C CA . PHE A 1 371 ? 41.313 3.457 -2.607 1.00 81.50 371 PHE A CA 1
ATOM 3070 C C . PHE A 1 371 ? 42.467 2.455 -2.457 1.00 81.50 371 PHE A C 1
ATOM 3072 O O . PHE A 1 371 ? 42.995 2.298 -1.356 1.00 81.50 371 PHE A O 1
ATOM 3079 N N . MET A 1 372 ? 42.952 1.903 -3.572 1.00 81.19 372 MET A N 1
ATOM 3080 C CA . MET A 1 372 ? 44.157 1.073 -3.624 1.00 81.19 372 MET A CA 1
ATOM 3081 C C . MET A 1 372 ? 45.396 1.815 -3.127 1.00 81.19 372 MET A C 1
ATOM 3083 O O . MET A 1 372 ? 46.108 1.306 -2.266 1.00 81.19 372 MET A O 1
ATOM 3087 N N . ALA A 1 373 ? 45.636 3.039 -3.603 1.00 82.19 373 ALA A N 1
ATOM 3088 C CA . ALA A 1 373 ? 46.801 3.827 -3.206 1.00 82.19 373 ALA A CA 1
ATOM 3089 C C . ALA A 1 373 ? 46.834 4.119 -1.695 1.00 82.19 373 ALA A C 1
ATOM 3091 O O . ALA A 1 373 ? 47.908 4.188 -1.099 1.00 82.19 373 ALA A O 1
ATOM 3092 N N . LYS A 1 374 ? 45.661 4.278 -1.066 1.00 83.50 374 LYS A N 1
ATOM 3093 C CA . LYS A 1 374 ? 45.540 4.639 0.351 1.00 83.50 374 LYS A CA 1
ATOM 3094 C C . LYS A 1 374 ? 45.446 3.439 1.298 1.00 83.50 374 LYS A C 1
ATOM 3096 O O . LYS A 1 374 ? 45.968 3.516 2.406 1.00 83.50 374 LYS A O 1
ATOM 3101 N N . TYR A 1 375 ? 44.771 2.366 0.889 1.00 78.81 375 TYR A N 1
ATOM 3102 C CA . TYR A 1 375 ? 44.421 1.238 1.762 1.00 78.81 375 TYR A CA 1
ATOM 3103 C C . TYR A 1 375 ? 44.988 -0.110 1.298 1.00 78.81 375 TYR A C 1
ATOM 3105 O O . TYR A 1 375 ? 44.794 -1.100 1.995 1.00 78.81 375 TYR A O 1
ATOM 3113 N N . GLN A 1 376 ? 45.689 -0.158 0.156 1.00 75.62 376 GLN A N 1
ATOM 3114 C CA . GLN A 1 376 ? 46.259 -1.380 -0.439 1.00 75.62 376 GLN A CA 1
ATOM 3115 C C . GLN A 1 376 ? 45.217 -2.495 -0.673 1.00 75.62 376 GLN A C 1
ATOM 3117 O O . GLN A 1 376 ? 45.547 -3.678 -0.704 1.00 75.62 376 GLN A O 1
ATOM 3122 N N . LEU A 1 377 ? 43.946 -2.113 -0.827 1.00 72.19 377 LEU A N 1
ATOM 3123 C CA . LEU A 1 377 ? 42.794 -2.992 -1.028 1.00 72.19 377 LEU A CA 1
ATOM 3124 C C . LEU A 1 377 ? 41.896 -2.404 -2.121 1.00 72.19 377 LEU A C 1
ATOM 3126 O O . LEU A 1 377 ? 41.767 -1.182 -2.210 1.00 72.19 377 LEU A O 1
ATOM 3130 N N . LEU A 1 378 ? 41.273 -3.257 -2.945 1.00 69.81 378 LEU A N 1
ATOM 3131 C CA . LEU A 1 378 ? 40.238 -2.826 -3.893 1.00 69.81 378 LEU A CA 1
ATOM 3132 C C . LEU A 1 378 ? 38.949 -2.535 -3.142 1.00 69.81 378 LEU A C 1
ATOM 3134 O O . LEU A 1 378 ? 38.641 -3.166 -2.134 1.00 69.81 378 LEU A O 1
ATOM 3138 N N . MET A 1 379 ? 38.176 -1.598 -3.673 1.00 70.00 379 MET A N 1
ATOM 3139 C CA . MET A 1 379 ? 36.883 -1.230 -3.125 1.00 70.00 379 MET A CA 1
ATOM 3140 C C . MET A 1 379 ? 35.858 -2.336 -3.435 1.00 70.00 379 MET A C 1
ATOM 3142 O O . MET A 1 379 ? 35.539 -2.558 -4.607 1.00 70.00 379 MET A O 1
ATOM 3146 N N . PRO A 1 380 ? 35.299 -3.047 -2.437 1.00 69.19 380 PRO A N 1
ATOM 3147 C CA . PRO A 1 380 ? 34.277 -4.045 -2.713 1.00 69.19 380 PRO A CA 1
ATOM 3148 C C . PRO A 1 380 ? 32.997 -3.331 -3.155 1.00 69.19 380 PRO A C 1
ATOM 3150 O O . PRO A 1 380 ? 32.443 -2.522 -2.409 1.00 69.19 380 PRO A O 1
ATOM 3153 N N . ILE A 1 381 ? 32.455 -3.663 -4.333 1.00 66.69 381 ILE A N 1
ATOM 3154 C CA . ILE A 1 381 ? 31.195 -3.059 -4.818 1.00 66.69 381 ILE A CA 1
ATOM 3155 C C . ILE A 1 381 ? 30.053 -3.229 -3.813 1.00 66.69 381 ILE A C 1
ATOM 3157 O O . ILE A 1 381 ? 29.181 -2.370 -3.721 1.00 66.69 381 ILE A O 1
ATOM 3161 N N . LYS A 1 382 ? 30.049 -4.321 -3.042 1.00 68.56 382 LYS A N 1
ATOM 3162 C CA . LYS A 1 382 ? 29.041 -4.560 -1.998 1.00 68.56 382 LYS A CA 1
ATOM 3163 C C . LYS A 1 382 ? 29.062 -3.485 -0.909 1.00 68.56 382 LYS A C 1
ATOM 3165 O O . LYS A 1 382 ? 28.006 -3.116 -0.405 1.00 68.56 382 LYS A O 1
ATOM 3170 N N . GLU A 1 383 ? 30.238 -2.969 -0.572 1.00 73.31 383 GLU A N 1
ATOM 3171 C CA . GLU A 1 383 ? 30.403 -1.913 0.430 1.00 73.31 383 GLU A CA 1
ATOM 3172 C C . GLU A 1 383 ? 30.093 -0.533 -0.154 1.00 73.31 383 GLU A C 1
ATOM 3174 O O . GLU A 1 383 ? 29.625 0.361 0.551 1.00 73.31 383 GLU A O 1
ATOM 3179 N N . VAL A 1 384 ? 30.271 -0.379 -1.468 1.00 74.25 384 VAL A N 1
ATOM 3180 C CA . VAL A 1 384 ? 30.116 0.898 -2.174 1.00 74.25 384 VAL A CA 1
ATOM 3181 C C . VAL A 1 384 ? 29.043 0.809 -3.262 1.00 74.25 384 VAL A C 1
ATOM 3183 O O . VAL A 1 384 ? 29.142 1.351 -4.364 1.00 74.25 384 VAL A O 1
ATOM 3186 N N . TRP A 1 385 ? 27.950 0.135 -2.906 1.00 79.88 385 TRP A N 1
ATOM 3187 C CA . TRP A 1 385 ? 26.798 -0.121 -3.770 1.00 79.88 385 TRP A CA 1
ATOM 3188 C C . TRP A 1 385 ? 26.172 1.174 -4.309 1.00 79.88 385 TRP A C 1
ATOM 3190 O O . TRP A 1 385 ? 25.668 1.211 -5.431 1.00 79.88 385 TRP A O 1
ATOM 3200 N N . TRP A 1 386 ? 26.254 2.261 -3.539 1.00 83.94 386 TRP A N 1
ATOM 3201 C CA . TRP A 1 386 ? 25.736 3.576 -3.907 1.00 83.94 386 TRP A CA 1
ATOM 3202 C C . TRP A 1 386 ? 26.461 4.177 -5.120 1.00 83.94 386 TRP A C 1
ATOM 3204 O O . TRP A 1 386 ? 25.812 4.805 -5.953 1.00 83.94 386 TRP A O 1
ATOM 3214 N N . LEU A 1 387 ? 27.768 3.939 -5.285 1.00 84.56 387 LEU A N 1
ATOM 3215 C CA . LEU A 1 387 ? 28.537 4.393 -6.455 1.00 84.56 387 LEU A CA 1
ATOM 3216 C C . LEU A 1 387 ? 28.082 3.661 -7.723 1.00 84.56 387 LEU A C 1
ATOM 3218 O O . LEU A 1 387 ? 27.841 4.293 -8.754 1.00 84.56 387 LEU A O 1
ATOM 3222 N N . GLY A 1 388 ? 27.857 2.347 -7.602 1.00 83.69 388 GLY A N 1
ATOM 3223 C CA . GLY A 1 388 ? 27.291 1.499 -8.655 1.00 83.69 388 GLY A CA 1
ATOM 3224 C C . GLY A 1 388 ? 25.866 1.880 -9.073 1.00 83.69 388 GLY A C 1
ATOM 3225 O O . GLY A 1 388 ? 25.441 1.533 -10.171 1.00 83.69 388 GLY A O 1
ATOM 3226 N N . MET A 1 389 ? 25.135 2.623 -8.236 1.00 87.00 389 MET A N 1
ATOM 3227 C CA . MET A 1 389 ? 23.807 3.154 -8.559 1.00 87.00 389 MET A CA 1
ATOM 3228 C C . MET A 1 389 ? 23.867 4.577 -9.121 1.00 87.00 389 MET A C 1
ATOM 3230 O O . MET A 1 389 ? 23.248 4.866 -10.145 1.00 87.00 389 MET A O 1
ATOM 3234 N N . ILE A 1 390 ? 24.609 5.472 -8.464 1.00 91.56 390 ILE A N 1
ATOM 3235 C CA . ILE A 1 390 ? 24.605 6.909 -8.762 1.00 91.56 390 ILE A CA 1
ATOM 3236 C C . ILE A 1 390 ? 25.299 7.205 -10.090 1.00 91.56 390 ILE A C 1
ATOM 3238 O O . ILE A 1 390 ? 24.737 7.935 -10.903 1.00 91.56 390 ILE A O 1
ATOM 3242 N N . LEU A 1 391 ? 26.488 6.650 -10.346 1.00 92.00 391 LEU A N 1
ATOM 3243 C CA . LEU A 1 391 ? 27.238 6.994 -11.558 1.00 92.00 391 LEU A CA 1
ATOM 3244 C C . LEU A 1 391 ? 26.518 6.563 -12.848 1.00 92.00 391 LEU A C 1
ATOM 3246 O O . LEU A 1 391 ? 26.351 7.413 -13.730 1.00 92.00 391 LEU A O 1
ATOM 3250 N N . PRO A 1 392 ? 25.996 5.323 -12.974 1.00 93.94 392 PRO A N 1
ATOM 3251 C CA . PRO A 1 392 ? 25.222 4.943 -14.152 1.00 93.94 392 PRO A CA 1
ATOM 3252 C C . PRO A 1 392 ? 23.929 5.755 -14.283 1.00 93.94 392 PRO A C 1
ATOM 3254 O O . PRO A 1 392 ? 23.585 6.180 -15.386 1.00 93.94 392 PRO A O 1
ATOM 3257 N N . PHE A 1 393 ? 23.244 6.044 -13.169 1.00 94.25 393 PHE A N 1
ATOM 3258 C CA . PHE A 1 393 ? 22.044 6.885 -13.156 1.00 94.25 393 PHE A CA 1
ATOM 3259 C C . PHE A 1 393 ? 22.313 8.301 -13.686 1.00 94.25 393 PHE A C 1
ATOM 3261 O O . PHE A 1 393 ? 21.603 8.795 -14.568 1.00 94.25 393 PHE A O 1
ATOM 3268 N N . VAL A 1 394 ? 23.361 8.951 -13.182 1.00 94.19 394 VAL A N 1
ATOM 3269 C CA . VAL A 1 394 ? 23.781 10.294 -13.595 1.00 94.19 394 VAL A CA 1
ATOM 3270 C C . VAL A 1 394 ? 24.204 10.299 -15.065 1.00 94.19 394 VAL A C 1
ATOM 3272 O O . VAL A 1 394 ? 23.774 11.170 -15.823 1.00 94.19 394 VAL A O 1
ATOM 3275 N N . MET A 1 395 ? 24.957 9.289 -15.507 1.00 94.94 395 MET A N 1
ATOM 3276 C CA . MET A 1 395 ? 25.325 9.114 -16.914 1.00 94.94 395 MET A CA 1
ATOM 3277 C C . MET A 1 395 ? 24.084 9.015 -17.818 1.00 94.94 395 MET A C 1
ATOM 3279 O O . MET A 1 395 ? 23.982 9.750 -18.801 1.00 94.94 395 MET A O 1
ATOM 3283 N N . GLY A 1 396 ? 23.106 8.167 -17.478 1.00 92.25 396 GLY A N 1
ATOM 3284 C CA . GLY A 1 396 ? 21.853 8.042 -18.235 1.00 92.25 396 GLY A CA 1
ATOM 3285 C C . GLY A 1 396 ? 21.040 9.343 -18.282 1.00 92.25 396 GLY A C 1
ATOM 3286 O O . GLY A 1 396 ? 20.446 9.690 -19.311 1.00 92.25 396 GLY A O 1
ATOM 3287 N N . SER A 1 397 ? 21.080 10.112 -17.194 1.00 93.38 397 SER A N 1
ATOM 3288 C CA . SER A 1 397 ? 20.422 11.417 -17.081 1.00 93.38 397 SER A CA 1
ATOM 3289 C C . SER A 1 397 ? 21.066 12.455 -18.009 1.00 93.38 397 SER A C 1
ATOM 3291 O O . SER A 1 397 ? 20.381 13.092 -18.813 1.00 93.38 397 SER A O 1
ATOM 3293 N N . PHE A 1 398 ? 22.398 12.568 -17.994 1.00 93.50 398 PHE A N 1
ATOM 3294 C CA . PHE A 1 398 ? 23.136 13.490 -18.862 1.00 93.50 398 PHE A CA 1
ATOM 3295 C C . PHE A 1 398 ? 23.062 13.121 -20.346 1.00 93.50 398 PHE A C 1
ATOM 3297 O O . PHE A 1 398 ? 22.894 14.009 -21.189 1.00 93.50 398 PHE A O 1
ATOM 3304 N N . ILE A 1 399 ? 23.099 11.827 -20.683 1.00 92.44 399 ILE A N 1
ATOM 3305 C CA . ILE A 1 399 ? 22.844 11.352 -22.052 1.00 92.44 399 ILE A CA 1
ATOM 3306 C C . ILE A 1 399 ? 21.455 11.817 -22.511 1.00 92.44 399 ILE A C 1
ATOM 3308 O O . ILE A 1 399 ? 21.305 12.323 -23.618 1.00 92.44 399 ILE A O 1
ATOM 3312 N N . THR A 1 400 ? 20.437 11.745 -21.651 1.00 91.19 400 THR A N 1
ATOM 3313 C CA . THR A 1 400 ? 19.059 12.142 -21.999 1.00 91.19 400 THR A CA 1
ATOM 3314 C C . THR A 1 400 ? 18.889 13.645 -22.209 1.00 91.19 400 THR A C 1
ATOM 3316 O O . THR A 1 400 ? 18.189 14.063 -23.142 1.00 91.19 400 THR A O 1
ATOM 3319 N N . ILE A 1 401 ? 19.545 14.458 -21.377 1.00 90.31 401 ILE A N 1
ATOM 3320 C CA . ILE A 1 401 ? 19.547 15.924 -21.489 1.00 90.31 401 ILE A CA 1
ATOM 3321 C C . ILE A 1 401 ? 20.246 16.362 -22.783 1.00 90.31 401 ILE A C 1
ATOM 3323 O O . ILE A 1 401 ? 19.768 17.252 -23.484 1.00 90.31 401 ILE A O 1
ATOM 3327 N N . SER A 1 402 ? 21.349 15.704 -23.139 1.00 89.31 402 SER A N 1
ATOM 3328 C CA . SER A 1 402 ? 22.200 16.085 -24.274 1.00 89.31 402 SER A CA 1
ATOM 3329 C C . SER A 1 402 ? 21.802 15.458 -25.621 1.00 89.31 402 SER A C 1
ATOM 3331 O O . SER A 1 402 ? 22.243 15.933 -26.670 1.00 89.31 402 SER A O 1
ATOM 3333 N N . ALA A 1 403 ? 20.923 14.448 -25.624 1.00 86.06 403 ALA A N 1
ATOM 3334 C CA . ALA A 1 403 ? 20.546 13.674 -26.814 1.00 86.06 403 ALA A CA 1
ATOM 3335 C C . ALA A 1 403 ? 19.761 14.446 -27.901 1.00 86.06 403 ALA A C 1
ATOM 3337 O O . ALA A 1 403 ? 19.549 13.923 -29.003 1.00 86.06 403 ALA A O 1
ATOM 3338 N N . GLY A 1 404 ? 19.302 15.672 -27.617 1.00 86.44 404 GLY A N 1
ATOM 3339 C CA . GLY A 1 404 ? 18.534 16.493 -28.561 1.00 86.44 404 GLY A CA 1
ATOM 3340 C C . GLY A 1 404 ? 17.289 15.770 -29.090 1.00 86.44 404 GLY A C 1
ATOM 3341 O O . GLY A 1 404 ? 16.493 15.240 -28.312 1.00 86.44 404 GLY A O 1
ATOM 3342 N N . GLY A 1 405 ? 17.144 15.687 -30.416 1.00 86.25 405 GLY A N 1
ATOM 3343 C CA . GLY A 1 405 ? 15.984 15.070 -31.078 1.00 86.25 405 GLY A CA 1
ATOM 3344 C C . GLY A 1 405 ? 15.951 13.539 -31.147 1.00 86.25 405 GLY A C 1
ATOM 3345 O O . GLY A 1 405 ? 15.132 12.965 -31.859 1.00 86.25 405 GLY A O 1
ATOM 3346 N N . MET A 1 406 ? 16.853 12.840 -30.456 1.00 87.38 406 MET A N 1
ATOM 3347 C CA . MET A 1 406 ? 16.901 11.374 -30.485 1.00 87.38 406 MET A CA 1
ATOM 3348 C C . MET A 1 406 ? 15.612 10.760 -29.926 1.00 87.38 406 MET A C 1
ATOM 3350 O O . MET A 1 406 ? 15.150 11.191 -28.878 1.00 87.38 406 MET A O 1
ATOM 3354 N N . VAL A 1 407 ? 15.054 9.729 -30.570 1.00 88.88 407 VAL A N 1
ATOM 3355 C CA . VAL A 1 407 ? 13.849 9.020 -30.086 1.00 88.88 407 VAL A CA 1
ATOM 3356 C C . VAL A 1 407 ? 14.087 8.293 -28.754 1.00 88.88 407 VAL A C 1
ATOM 3358 O O . VAL A 1 407 ? 15.194 7.826 -28.489 1.00 88.88 407 VAL A O 1
ATOM 3361 N N . PHE A 1 408 ? 13.045 8.160 -27.924 1.00 86.69 408 PHE A N 1
ATOM 3362 C CA . PHE A 1 408 ? 13.149 7.661 -26.541 1.00 86.69 408 PHE A CA 1
ATOM 3363 C C . PHE A 1 408 ? 13.828 6.291 -26.413 1.00 86.69 408 PHE A C 1
ATOM 3365 O O . PHE A 1 408 ? 14.791 6.161 -25.662 1.00 86.69 408 PHE A O 1
ATOM 3372 N N . TRP A 1 409 ? 13.404 5.300 -27.204 1.00 84.56 409 TRP A N 1
ATOM 3373 C CA . TRP A 1 409 ? 14.023 3.968 -27.196 1.00 84.56 409 TRP A CA 1
ATOM 3374 C C . TRP A 1 409 ? 15.523 4.007 -27.531 1.00 84.56 409 TRP A C 1
ATOM 3376 O O . TRP A 1 409 ? 16.306 3.322 -26.883 1.00 84.56 409 TRP A O 1
ATOM 3386 N N . LYS A 1 410 ? 15.950 4.861 -28.476 1.00 88.06 410 LYS A N 1
ATOM 3387 C CA . LYS A 1 410 ? 17.375 5.011 -28.820 1.00 88.06 410 LYS A CA 1
ATOM 3388 C C . LYS A 1 410 ? 18.188 5.624 -27.678 1.00 88.06 410 LYS A C 1
ATOM 3390 O O . LYS A 1 410 ? 19.365 5.310 -27.541 1.00 88.06 410 LYS A O 1
ATOM 3395 N N . ARG A 1 411 ? 17.583 6.469 -26.838 1.00 90.56 411 ARG A N 1
ATOM 3396 C CA . ARG A 1 411 ? 18.246 7.007 -25.637 1.00 90.56 411 ARG A CA 1
ATOM 3397 C C . ARG A 1 411 ? 18.414 5.931 -24.572 1.00 90.56 411 ARG A C 1
ATOM 3399 O O . ARG A 1 411 ? 19.501 5.805 -24.021 1.00 90.56 411 ARG A O 1
ATOM 3406 N N . ILE A 1 412 ? 17.373 5.123 -24.353 1.00 91.12 412 ILE A N 1
ATOM 3407 C CA . ILE A 1 412 ? 17.431 3.954 -23.464 1.00 91.12 412 ILE A CA 1
ATOM 3408 C C . ILE A 1 412 ? 18.530 2.999 -23.930 1.00 91.12 412 ILE A C 1
ATOM 3410 O O . ILE A 1 412 ? 19.410 2.662 -23.144 1.00 91.12 412 ILE A O 1
ATOM 3414 N N . SER A 1 413 ? 18.534 2.622 -25.213 1.00 90.69 413 SER A N 1
ATOM 3415 C CA . SER A 1 413 ? 19.537 1.698 -25.745 1.00 90.69 413 SER A CA 1
ATOM 3416 C C . SER A 1 413 ? 20.949 2.277 -25.653 1.00 90.69 413 SER A C 1
ATOM 3418 O O . SER A 1 413 ? 21.866 1.570 -25.258 1.00 90.69 413 SER A O 1
ATOM 3420 N N . THR A 1 414 ? 21.136 3.565 -25.961 1.00 91.94 414 THR A N 1
ATOM 3421 C CA . THR A 1 414 ? 22.450 4.227 -25.881 1.00 91.94 414 THR A CA 1
ATOM 3422 C C . THR A 1 414 ? 22.972 4.278 -24.446 1.00 91.94 414 THR A C 1
ATOM 3424 O O . THR A 1 414 ? 24.139 3.979 -24.215 1.00 91.94 414 THR A O 1
ATOM 3427 N N . ALA A 1 415 ? 22.123 4.620 -23.474 1.00 93.38 415 ALA A N 1
ATOM 3428 C CA . ALA A 1 415 ? 22.513 4.649 -22.068 1.00 93.38 415 ALA A CA 1
ATOM 3429 C C . ALA A 1 415 ? 22.798 3.244 -21.518 1.00 93.38 415 ALA A C 1
ATOM 3431 O O . ALA A 1 415 ? 23.788 3.065 -20.816 1.00 93.38 415 ALA A O 1
ATOM 3432 N N . ALA A 1 416 ? 21.979 2.247 -21.869 1.00 92.81 416 ALA A N 1
ATOM 3433 C CA . ALA A 1 416 ? 22.181 0.861 -21.454 1.00 92.81 416 ALA A CA 1
ATOM 3434 C C . ALA A 1 416 ? 23.472 0.271 -22.043 1.00 92.81 416 ALA A C 1
ATOM 3436 O O . ALA A 1 416 ? 24.285 -0.277 -21.304 1.00 92.81 416 ALA A O 1
ATOM 3437 N N . ILE A 1 417 ? 23.706 0.443 -23.350 1.00 93.88 417 ILE A N 1
ATOM 3438 C CA . ILE A 1 417 ? 24.943 0.001 -24.015 1.00 93.88 417 ILE A CA 1
ATOM 3439 C C . ILE A 1 417 ? 26.151 0.749 -23.442 1.00 93.88 417 ILE A C 1
ATOM 3441 O O . ILE A 1 417 ? 27.172 0.133 -23.154 1.00 93.88 417 ILE A O 1
ATOM 3445 N N . GLY A 1 418 ? 26.035 2.060 -23.213 1.00 92.38 418 GLY A N 1
ATOM 3446 C CA . GLY A 1 418 ? 27.092 2.851 -22.587 1.00 92.38 418 GLY A CA 1
ATOM 3447 C C . GLY A 1 418 ? 27.446 2.358 -21.186 1.00 92.38 418 GLY A C 1
ATOM 3448 O O . GLY A 1 418 ? 28.619 2.203 -20.870 1.00 92.38 418 GLY A O 1
ATOM 3449 N N . ALA A 1 419 ? 26.443 2.028 -20.373 1.00 93.12 419 ALA A N 1
ATOM 3450 C CA . ALA A 1 419 ? 26.637 1.481 -19.034 1.00 93.12 419 ALA A CA 1
ATOM 3451 C C . ALA A 1 419 ? 27.295 0.095 -19.047 1.00 93.12 419 ALA A C 1
ATOM 3453 O O . ALA A 1 419 ? 28.136 -0.188 -18.198 1.00 93.12 419 ALA A O 1
ATOM 3454 N N . ILE A 1 420 ? 26.956 -0.734 -20.038 1.00 92.94 420 ILE A N 1
ATOM 3455 C CA . ILE A 1 420 ? 27.603 -2.028 -20.276 1.00 92.94 420 ILE A CA 1
ATOM 3456 C C . ILE A 1 420 ? 29.085 -1.837 -20.630 1.00 92.94 420 ILE A C 1
ATOM 3458 O O . ILE A 1 420 ? 29.946 -2.542 -20.108 1.00 92.94 420 ILE A O 1
ATOM 3462 N N . ILE A 1 421 ? 29.410 -0.856 -21.475 1.00 93.88 421 ILE A N 1
ATOM 3463 C CA . ILE A 1 421 ? 30.804 -0.536 -21.817 1.00 93.88 421 ILE A CA 1
ATOM 3464 C C . ILE A 1 421 ? 31.570 -0.079 -20.567 1.00 93.88 421 ILE A C 1
ATOM 3466 O O . ILE A 1 421 ? 32.671 -0.568 -20.319 1.00 93.88 421 ILE A O 1
ATOM 3470 N N . VAL A 1 422 ? 30.974 0.788 -19.739 1.00 92.88 422 VAL A N 1
ATOM 3471 C CA . VAL A 1 422 ? 31.565 1.202 -18.453 1.00 92.88 422 VAL A CA 1
ATOM 3472 C C . VAL A 1 422 ? 31.811 -0.009 -17.548 1.00 92.88 422 VAL A C 1
ATOM 3474 O O . VAL A 1 422 ? 32.897 -0.127 -16.984 1.00 92.88 422 VAL A O 1
ATOM 3477 N N . SER A 1 423 ? 30.849 -0.934 -17.426 1.00 90.00 423 SER A N 1
ATOM 3478 C CA . SER A 1 423 ? 31.030 -2.129 -16.593 1.00 90.00 423 SER A CA 1
ATOM 3479 C C . SER A 1 423 ? 32.136 -3.042 -17.116 1.00 90.00 423 SER A C 1
ATOM 3481 O O . SER A 1 423 ? 32.895 -3.568 -16.311 1.00 90.00 423 SER A O 1
ATOM 3483 N N . VAL A 1 424 ? 32.277 -3.192 -18.440 1.00 89.88 424 VAL A N 1
ATOM 3484 C CA . VAL A 1 424 ? 33.384 -3.950 -19.051 1.00 89.88 424 VAL A CA 1
ATOM 3485 C C . VAL A 1 424 ? 34.725 -3.329 -18.675 1.00 89.88 424 VAL A C 1
ATOM 3487 O O . VAL A 1 424 ? 35.587 -4.025 -18.148 1.00 89.88 424 VAL A O 1
ATOM 3490 N N . ILE A 1 425 ? 34.892 -2.025 -18.918 1.00 89.75 425 ILE A N 1
ATOM 3491 C CA . ILE A 1 425 ? 36.149 -1.308 -18.655 1.00 89.75 425 ILE A CA 1
ATOM 3492 C C . ILE A 1 425 ? 36.516 -1.415 -17.174 1.00 89.75 425 ILE A C 1
ATOM 3494 O O . ILE A 1 425 ? 37.646 -1.763 -16.832 1.00 89.75 425 ILE A O 1
ATOM 3498 N N . TYR A 1 426 ? 35.544 -1.170 -16.296 1.00 87.44 426 TYR A N 1
ATOM 3499 C CA . TYR A 1 426 ? 35.753 -1.238 -14.858 1.00 87.44 426 TYR A CA 1
ATOM 3500 C C . TYR A 1 426 ? 36.104 -2.653 -14.385 1.00 87.44 426 TYR A C 1
ATOM 3502 O O . TYR A 1 426 ? 37.019 -2.833 -13.588 1.00 87.44 426 TYR A O 1
ATOM 3510 N N . SER A 1 427 ? 35.431 -3.678 -14.907 1.00 85.31 427 SER A N 1
ATOM 3511 C CA . SER A 1 427 ? 35.736 -5.066 -14.569 1.00 85.31 427 SER A CA 1
ATOM 3512 C C . SER A 1 427 ? 37.095 -5.538 -15.078 1.00 85.31 427 SER A C 1
ATOM 3514 O O . SER A 1 427 ? 37.758 -6.283 -14.363 1.00 85.31 427 SER A O 1
ATOM 3516 N N . ILE A 1 428 ? 37.535 -5.104 -16.265 1.00 86.12 428 ILE A N 1
ATOM 3517 C CA . ILE A 1 428 ? 38.890 -5.393 -16.764 1.00 86.12 428 ILE A CA 1
ATOM 3518 C C . ILE A 1 428 ? 39.934 -4.771 -15.829 1.00 86.12 428 ILE A C 1
ATOM 3520 O O . ILE A 1 428 ? 40.902 -5.436 -15.466 1.00 86.12 428 ILE A O 1
ATOM 3524 N N . TYR A 1 429 ? 39.704 -3.532 -15.381 1.00 84.50 429 TYR A N 1
ATOM 3525 C CA . TYR A 1 429 ? 40.571 -2.879 -14.403 1.00 84.50 429 TYR A CA 1
ATOM 3526 C C . TYR A 1 429 ? 40.602 -3.645 -13.072 1.00 84.50 429 TYR A C 1
ATOM 3528 O O . TYR A 1 429 ? 41.677 -4.003 -12.603 1.00 84.50 429 TYR A O 1
ATOM 3536 N N . SER A 1 430 ? 39.446 -3.986 -12.488 1.00 78.94 430 SER A N 1
ATOM 3537 C CA . SER A 1 430 ? 39.400 -4.769 -11.242 1.00 78.94 430 SER A CA 1
ATOM 3538 C C . SER A 1 430 ? 40.066 -6.149 -11.380 1.00 78.94 430 SER A C 1
ATOM 3540 O O . SER A 1 430 ? 40.651 -6.642 -10.418 1.00 78.94 430 SER A O 1
ATOM 3542 N N . TRP A 1 431 ? 40.001 -6.773 -12.562 1.00 77.50 431 TRP A N 1
ATOM 3543 C CA . TR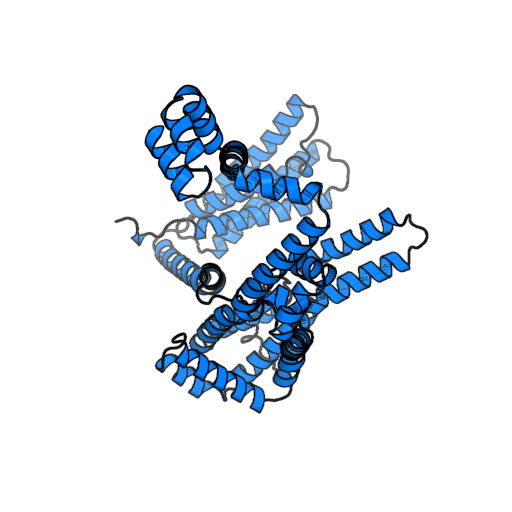P A 1 431 ? 40.648 -8.059 -12.831 1.00 77.50 431 TRP A CA 1
ATOM 3544 C C . TRP A 1 431 ? 42.177 -7.956 -12.800 1.00 77.50 431 TRP A C 1
ATOM 3546 O O . TRP A 1 431 ? 42.829 -8.784 -12.165 1.00 77.50 431 TRP A O 1
ATOM 3556 N N . GLN A 1 432 ? 42.748 -6.914 -13.412 1.00 77.81 432 GLN A N 1
ATOM 3557 C CA . GLN A 1 432 ? 44.199 -6.706 -13.471 1.00 77.81 432 GLN A CA 1
ATOM 3558 C C . GLN A 1 432 ? 44.849 -6.553 -12.084 1.00 77.81 432 GLN A C 1
ATOM 3560 O O . GLN A 1 432 ? 46.026 -6.867 -11.922 1.00 77.81 432 GLN A O 1
ATOM 3565 N N . TYR A 1 433 ? 44.086 -6.109 -11.083 1.00 72.38 433 TYR A N 1
ATOM 3566 C CA . TYR A 1 433 ? 44.567 -5.848 -9.724 1.00 72.38 433 TYR A CA 1
ATOM 3567 C C . TYR A 1 433 ? 44.140 -6.903 -8.683 1.00 72.38 433 TYR A C 1
ATOM 3569 O O . TYR A 1 433 ? 44.246 -6.653 -7.484 1.00 72.38 433 TYR A O 1
ATOM 3577 N N . GLY A 1 434 ? 43.728 -8.100 -9.123 1.00 63.31 434 GLY A N 1
ATOM 3578 C CA . GLY A 1 434 ? 43.758 -9.300 -8.275 1.00 63.31 434 GLY A CA 1
ATOM 3579 C C . GLY A 1 434 ? 42.454 -9.703 -7.580 1.00 63.31 434 GLY A C 1
ATOM 3580 O O . GLY A 1 434 ? 42.496 -10.169 -6.445 1.00 63.31 434 GLY A O 1
ATOM 3581 N N . PHE A 1 435 ? 41.299 -9.596 -8.242 1.00 57.09 435 PHE A N 1
ATOM 3582 C CA . PHE A 1 435 ? 40.091 -10.288 -7.767 1.00 57.09 435 PHE A CA 1
ATOM 3583 C C . PHE A 1 435 ? 40.211 -11.814 -7.966 1.00 57.09 435 PHE A C 1
ATOM 3585 O O . PHE A 1 435 ? 40.244 -12.297 -9.099 1.00 57.09 435 PHE A O 1
ATOM 3592 N N . THR A 1 436 ? 40.248 -12.571 -6.865 1.00 50.28 436 THR A N 1
ATOM 3593 C CA . THR A 1 436 ? 40.150 -14.039 -6.818 1.00 50.28 436 THR A CA 1
ATOM 3594 C C . THR A 1 436 ? 38.703 -14.476 -6.523 1.00 50.28 436 THR A C 1
ATOM 3596 O O . THR A 1 436 ? 38.172 -14.178 -5.464 1.00 50.28 436 THR A O 1
ATOM 3599 N N . ASP A 1 437 ? 38.095 -15.166 -7.498 1.00 51.72 437 ASP A N 1
ATOM 3600 C CA . ASP A 1 437 ? 36.859 -15.985 -7.523 1.00 51.72 437 ASP A CA 1
ATOM 3601 C C . ASP A 1 437 ? 35.530 -15.572 -6.825 1.00 51.72 437 ASP A C 1
ATOM 3603 O O . ASP A 1 437 ? 35.508 -15.138 -5.676 1.00 51.72 437 ASP A O 1
ATOM 3607 N N . PRO A 1 438 ? 34.354 -15.867 -7.439 1.00 53.34 438 PRO A N 1
ATOM 3608 C CA . PRO A 1 438 ? 34.103 -16.164 -8.847 1.00 53.34 438 PRO A CA 1
ATOM 3609 C C . PRO A 1 438 ? 33.822 -14.862 -9.614 1.00 53.34 438 PRO A C 1
ATOM 3611 O O . PRO A 1 438 ? 32.912 -14.094 -9.298 1.00 53.34 438 PRO A O 1
ATOM 3614 N N . ILE A 1 439 ? 34.602 -14.645 -10.671 1.00 59.69 439 ILE A N 1
ATOM 3615 C CA . ILE A 1 439 ? 34.648 -13.417 -11.485 1.00 59.69 439 ILE A CA 1
ATOM 3616 C C . ILE A 1 439 ? 33.346 -13.206 -12.279 1.00 59.69 439 ILE A C 1
ATOM 3618 O O . ILE A 1 439 ? 32.899 -12.080 -12.498 1.00 59.69 439 ILE A O 1
ATOM 3622 N N . ILE A 1 440 ? 32.706 -14.302 -12.694 1.00 65.00 440 ILE A N 1
ATOM 3623 C CA . ILE A 1 440 ? 31.570 -14.279 -13.623 1.00 65.00 440 ILE A CA 1
ATOM 3624 C C . ILE A 1 440 ? 30.292 -13.726 -12.967 1.00 65.00 440 ILE A C 1
ATOM 3626 O O . ILE A 1 440 ? 29.692 -12.824 -13.551 1.00 65.00 440 ILE A O 1
ATOM 3630 N N . PRO A 1 441 ? 29.859 -14.175 -11.769 1.00 68.75 441 PRO A N 1
ATOM 3631 C CA . PRO A 1 441 ? 28.681 -13.605 -11.120 1.00 68.75 441 PRO A CA 1
ATOM 3632 C C . PRO A 1 441 ? 28.803 -12.103 -10.869 1.00 68.75 441 PRO A C 1
ATOM 3634 O O . PRO A 1 441 ? 27.849 -11.370 -11.112 1.00 68.75 441 PRO A O 1
ATOM 3637 N N . GLU A 1 442 ? 29.963 -11.623 -10.417 1.00 70.94 442 GLU A N 1
ATOM 3638 C CA . GLU A 1 442 ? 30.143 -10.202 -10.114 1.00 70.94 442 GLU A CA 1
ATOM 3639 C C . GLU A 1 442 ? 30.182 -9.344 -11.382 1.00 70.94 442 GLU A C 1
ATOM 3641 O O . GLU A 1 442 ? 29.569 -8.278 -11.427 1.00 70.94 442 GLU A O 1
ATOM 3646 N N . PHE A 1 443 ? 30.811 -9.846 -12.446 1.00 75.06 443 PHE A N 1
ATOM 3647 C CA . PHE A 1 443 ? 30.751 -9.245 -13.774 1.00 75.06 443 PHE A CA 1
ATOM 3648 C C . PHE A 1 443 ? 29.305 -9.138 -14.273 1.00 75.06 443 PHE A C 1
ATOM 3650 O O . PHE A 1 443 ? 28.839 -8.051 -14.605 1.00 75.06 443 PHE A O 1
ATOM 3657 N N . VAL A 1 444 ? 28.551 -10.240 -14.237 1.00 77.06 444 VAL A N 1
ATOM 3658 C CA . VAL A 1 444 ? 27.142 -10.272 -14.663 1.00 77.06 444 VAL A CA 1
ATOM 3659 C C . VAL A 1 444 ? 26.287 -9.304 -13.837 1.00 77.06 444 VAL A C 1
ATOM 3661 O O . VAL A 1 444 ? 25.456 -8.583 -14.394 1.00 77.06 444 VAL A O 1
ATOM 3664 N N . TRP A 1 445 ? 26.524 -9.218 -12.525 1.00 78.44 445 TRP A N 1
ATOM 3665 C CA . TRP A 1 445 ? 25.835 -8.262 -11.658 1.00 78.44 445 TRP A CA 1
ATOM 3666 C C . TRP A 1 445 ? 26.177 -6.808 -11.988 1.00 78.44 445 TRP A C 1
ATOM 3668 O O . TRP A 1 445 ? 25.262 -5.988 -12.049 1.00 78.44 445 TRP A O 1
ATOM 3678 N N . ARG A 1 446 ? 27.447 -6.475 -12.255 1.00 83.56 446 ARG A N 1
ATOM 3679 C CA . ARG A 1 446 ? 27.865 -5.119 -12.662 1.00 83.56 446 ARG A CA 1
ATOM 3680 C C . ARG A 1 446 ? 27.178 -4.693 -13.959 1.00 83.56 446 ARG A C 1
ATOM 3682 O O . ARG A 1 446 ? 26.622 -3.599 -14.015 1.00 83.56 446 ARG A O 1
ATOM 3689 N N . PHE A 1 447 ? 27.135 -5.576 -14.957 1.00 85.12 447 PHE A N 1
ATOM 3690 C CA . PHE A 1 447 ? 26.437 -5.333 -16.226 1.00 85.12 447 PHE A CA 1
ATOM 3691 C C . PHE A 1 447 ? 24.962 -5.026 -16.008 1.00 85.12 447 PHE A C 1
ATOM 3693 O O . PHE A 1 447 ? 24.441 -4.032 -16.514 1.00 85.12 447 PHE A O 1
ATOM 3700 N N . PHE A 1 448 ? 24.294 -5.892 -15.244 1.00 83.88 448 PHE A N 1
ATOM 3701 C CA . PHE A 1 448 ? 22.870 -5.771 -14.990 1.00 83.88 448 PHE A CA 1
ATOM 3702 C C . PHE A 1 448 ? 22.550 -4.492 -14.211 1.00 83.88 448 PHE A C 1
ATOM 3704 O O . PHE A 1 448 ? 21.717 -3.698 -14.646 1.00 83.88 448 PHE A O 1
ATOM 3711 N N . ILE A 1 449 ? 23.247 -4.252 -13.098 1.00 85.69 449 ILE A N 1
ATOM 3712 C CA . ILE A 1 449 ? 23.027 -3.090 -12.230 1.00 85.69 449 ILE A CA 1
ATOM 3713 C C . ILE A 1 449 ? 23.284 -1.797 -13.008 1.00 85.69 449 ILE A C 1
ATOM 3715 O O . ILE A 1 449 ? 22.427 -0.913 -13.015 1.00 85.69 449 ILE A O 1
ATOM 3719 N N . PHE A 1 450 ? 24.409 -1.687 -13.719 1.00 91.69 450 PHE A N 1
ATOM 3720 C CA . PHE A 1 450 ? 24.763 -0.445 -14.406 1.00 91.69 450 PHE A CA 1
ATOM 3721 C C . PHE A 1 450 ? 23.776 -0.144 -15.539 1.00 91.69 450 PHE A C 1
ATOM 3723 O O . PHE A 1 450 ? 23.306 0.990 -15.657 1.00 91.69 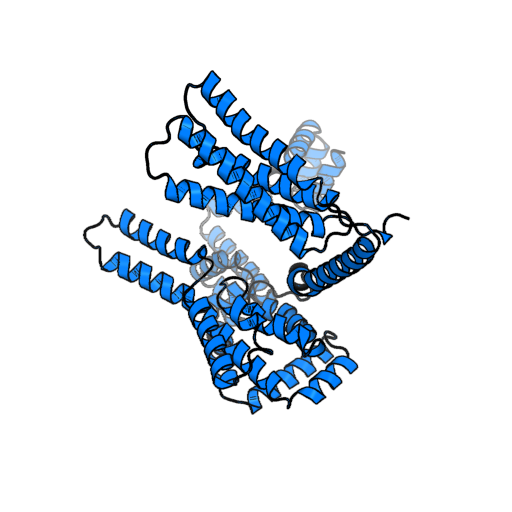450 PHE A O 1
ATOM 3730 N N . ALA A 1 451 ? 23.387 -1.153 -16.327 1.00 90.81 451 ALA A N 1
ATOM 3731 C CA . ALA A 1 451 ? 22.394 -0.990 -17.388 1.00 90.81 451 ALA A CA 1
ATOM 3732 C C . ALA A 1 451 ? 21.013 -0.587 -16.843 1.00 90.81 451 ALA A C 1
ATOM 3734 O O . ALA A 1 451 ? 20.362 0.303 -17.403 1.00 90.81 451 ALA A O 1
ATOM 3735 N N . VAL A 1 452 ? 20.576 -1.197 -15.735 1.00 89.56 452 VAL A N 1
ATOM 3736 C CA . VAL A 1 452 ? 19.302 -0.872 -15.078 1.00 89.56 452 VAL A CA 1
ATOM 3737 C C . VAL A 1 452 ? 19.312 0.566 -14.570 1.00 89.56 452 VAL A C 1
ATOM 3739 O O . VAL A 1 452 ? 18.415 1.333 -14.917 1.00 89.56 452 VAL A O 1
ATOM 3742 N N . PHE A 1 453 ? 20.332 0.975 -13.811 1.00 90.81 453 PHE A N 1
ATOM 3743 C CA . PHE A 1 453 ? 20.379 2.326 -13.247 1.00 90.81 453 PHE A CA 1
ATOM 3744 C C . PHE A 1 453 ? 20.569 3.413 -14.303 1.00 90.81 453 PHE A C 1
ATOM 3746 O O . PHE A 1 453 ? 19.930 4.460 -14.203 1.00 90.81 453 PHE A O 1
ATOM 3753 N N . ALA A 1 454 ? 21.337 3.155 -15.364 1.00 92.75 454 ALA A N 1
ATOM 3754 C CA . ALA A 1 454 ? 21.413 4.069 -16.501 1.00 92.75 454 ALA A CA 1
ATOM 3755 C C . ALA A 1 454 ? 20.062 4.223 -17.210 1.00 92.75 454 ALA A C 1
ATOM 3757 O O . ALA A 1 454 ? 19.656 5.340 -17.532 1.00 92.75 454 ALA A O 1
ATOM 3758 N N . THR A 1 455 ? 19.319 3.128 -17.385 1.00 91.00 455 THR A N 1
ATOM 3759 C CA . THR A 1 455 ? 17.968 3.170 -17.962 1.00 91.00 455 THR A CA 1
ATOM 3760 C C . THR A 1 455 ? 16.994 3.932 -17.062 1.00 91.00 455 THR A C 1
ATOM 3762 O O . THR A 1 455 ? 16.236 4.770 -17.550 1.00 91.00 455 THR A O 1
ATOM 3765 N N . ILE A 1 456 ? 17.041 3.709 -15.746 1.00 90.00 456 ILE A N 1
ATOM 3766 C CA . ILE A 1 456 ? 16.240 4.463 -14.769 1.00 90.00 456 ILE A CA 1
ATOM 3767 C C . ILE A 1 456 ? 16.580 5.958 -14.835 1.00 90.00 456 ILE A C 1
ATOM 3769 O O . ILE A 1 456 ? 15.669 6.783 -14.833 1.00 90.00 456 ILE A O 1
ATOM 3773 N N . GLY A 1 457 ? 17.863 6.309 -14.968 1.00 90.62 457 GLY A N 1
ATOM 3774 C CA . GLY A 1 457 ? 18.326 7.683 -15.182 1.00 90.62 457 GLY A CA 1
ATOM 3775 C C . GLY A 1 457 ? 17.695 8.335 -16.406 1.00 90.62 457 GLY A C 1
ATOM 3776 O O . GLY A 1 457 ? 17.185 9.452 -16.319 1.00 90.62 457 GLY A O 1
ATOM 3777 N N . VAL A 1 458 ? 17.640 7.612 -17.529 1.00 91.56 458 VAL A N 1
ATOM 3778 C CA . VAL A 1 458 ? 16.968 8.082 -18.752 1.00 91.56 458 VAL A CA 1
ATOM 3779 C C . VAL A 1 458 ? 15.480 8.324 -18.513 1.00 91.56 458 VAL A C 1
ATOM 3781 O O . VAL A 1 458 ? 14.962 9.385 -18.862 1.00 91.56 458 VAL A O 1
ATOM 3784 N N . VAL A 1 459 ? 14.787 7.349 -17.919 1.00 88.19 459 VAL A N 1
ATOM 3785 C CA . VAL A 1 459 ? 13.334 7.403 -17.708 1.00 88.19 459 VAL A CA 1
ATOM 3786 C C . VAL A 1 459 ? 12.966 8.533 -16.750 1.00 88.19 459 VAL A C 1
ATOM 3788 O O . VAL A 1 459 ? 12.149 9.380 -17.099 1.00 88.19 459 VAL A O 1
ATOM 3791 N N . LEU A 1 460 ? 13.586 8.588 -15.568 1.00 88.06 460 LEU A N 1
ATOM 3792 C CA . LEU A 1 460 ? 13.273 9.604 -14.561 1.00 88.06 460 LEU A CA 1
ATOM 3793 C C . LEU A 1 460 ? 13.629 11.010 -15.037 1.00 88.06 460 LEU A C 1
ATOM 3795 O O . LEU A 1 460 ? 12.873 11.944 -14.782 1.00 88.06 460 LEU A O 1
ATOM 3799 N N . THR A 1 461 ? 14.728 11.166 -15.774 1.00 89.62 461 THR A N 1
ATOM 3800 C CA . THR A 1 461 ? 15.079 12.466 -16.352 1.00 89.62 461 THR A CA 1
ATOM 3801 C C . THR A 1 461 ? 14.058 12.897 -17.395 1.00 89.62 461 THR A C 1
ATOM 3803 O O . THR A 1 461 ? 13.612 14.038 -17.366 1.00 89.62 461 THR A O 1
ATOM 3806 N N . GLU A 1 462 ? 13.619 12.002 -18.283 1.00 86.38 462 GLU A N 1
ATOM 3807 C CA . GLU A 1 462 ? 12.602 12.358 -19.279 1.00 86.38 462 GLU A CA 1
ATOM 3808 C C . GLU A 1 462 ? 11.260 12.739 -18.636 1.00 86.38 462 GLU A C 1
ATOM 3810 O O . GLU A 1 462 ? 10.599 13.653 -19.125 1.00 86.38 462 GLU A O 1
ATOM 3815 N N . LEU A 1 463 ? 10.888 12.076 -17.535 1.00 82.88 463 LEU A N 1
ATOM 3816 C CA . LEU A 1 463 ? 9.663 12.362 -16.783 1.00 82.88 463 LEU A CA 1
ATOM 3817 C C . LEU A 1 463 ? 9.735 13.677 -15.991 1.00 82.88 463 LEU A C 1
ATOM 3819 O O . LEU A 1 463 ? 8.727 14.368 -15.883 1.00 82.88 463 LEU A O 1
ATOM 3823 N N . ASN A 1 464 ? 10.906 14.024 -15.448 1.00 83.81 464 ASN A N 1
ATOM 3824 C CA . ASN A 1 464 ? 11.081 15.191 -14.576 1.00 83.81 464 ASN A CA 1
ATOM 3825 C C . ASN A 1 464 ? 11.501 16.469 -15.310 1.00 83.81 464 ASN A C 1
ATOM 3827 O O . ASN A 1 464 ? 11.453 17.555 -14.731 1.00 83.81 464 ASN A O 1
ATOM 3831 N N . LEU A 1 465 ? 11.936 16.384 -16.569 1.00 80.69 465 LEU A N 1
ATOM 3832 C CA . LEU A 1 465 ? 12.168 17.580 -17.371 1.00 80.69 465 LEU A CA 1
ATOM 3833 C C . LEU A 1 465 ? 10.822 18.330 -17.497 1.00 80.69 465 LEU A C 1
ATOM 3835 O O . LEU A 1 465 ? 9.873 17.794 -18.068 1.00 80.69 465 LEU A O 1
ATOM 3839 N N . GLY A 1 466 ? 10.745 19.582 -17.028 1.00 66.00 466 GLY A N 1
ATOM 3840 C CA . GLY A 1 466 ? 9.491 20.353 -16.925 1.00 66.00 466 GLY A CA 1
ATOM 3841 C C . GLY A 1 466 ? 8.858 20.787 -18.254 1.00 66.00 466 GLY A C 1
ATOM 3842 O O . GLY A 1 466 ? 9.564 21.047 -19.232 1.00 66.00 466 GLY A O 1
ATOM 3843 N N . ASP A 1 467 ? 7.526 20.875 -18.292 1.00 62.28 467 ASP A N 1
ATOM 3844 C CA . ASP A 1 467 ? 6.776 21.166 -19.517 1.00 62.28 467 ASP A CA 1
ATOM 3845 C C . ASP A 1 467 ? 7.187 22.513 -20.155 1.00 62.28 467 ASP A C 1
ATOM 3847 O O . ASP A 1 467 ? 7.421 23.498 -19.455 1.00 62.28 467 ASP A O 1
ATOM 3851 N N . PRO A 1 468 ? 7.279 22.593 -21.489 1.00 56.69 468 PRO A N 1
ATOM 3852 C CA . PRO A 1 468 ? 7.807 23.767 -22.201 1.00 56.69 468 PRO A CA 1
ATOM 3853 C C . PRO A 1 468 ? 6.861 24.959 -22.169 1.00 56.69 468 PRO A C 1
ATOM 3855 O O . PRO A 1 468 ? 7.310 26.094 -22.260 1.00 56.69 468 PRO A O 1
ATOM 3858 N N . GLU A 1 469 ? 5.560 24.698 -22.060 1.00 54.28 469 GLU A N 1
ATOM 3859 C CA . GLU A 1 469 ? 4.518 25.726 -22.088 1.00 54.28 469 GLU A CA 1
ATOM 3860 C C . GLU A 1 469 ? 4.455 26.537 -20.784 1.00 54.28 469 GLU A C 1
ATOM 3862 O O . GLU A 1 469 ? 3.856 27.604 -20.765 1.00 54.28 469 GLU A O 1
ATOM 3867 N N . LEU A 1 470 ? 5.136 26.088 -19.720 1.00 45.75 470 LEU A N 1
ATOM 3868 C CA . LEU A 1 470 ? 5.278 26.817 -18.452 1.00 45.75 470 LEU A CA 1
ATOM 3869 C C . LEU A 1 470 ? 6.497 27.756 -18.416 1.00 45.75 470 LEU A C 1
ATOM 3871 O O . LEU A 1 470 ? 6.774 28.363 -17.385 1.00 45.75 470 LEU A O 1
ATOM 3875 N N . LYS A 1 471 ? 7.229 27.896 -19.529 1.00 40.50 471 LYS A N 1
ATOM 3876 C CA . LYS A 1 471 ? 8.205 28.977 -19.729 1.00 40.50 471 LYS A CA 1
ATOM 3877 C C . LYS A 1 471 ? 7.600 30.056 -20.630 1.00 40.50 471 LYS A C 1
ATOM 3879 O O . LYS A 1 471 ? 8.021 30.218 -21.774 1.00 40.50 471 LYS A O 1
ATOM 3884 N N . LYS A 1 472 ? 6.599 30.765 -20.116 1.00 35.31 472 LYS A N 1
ATOM 3885 C CA . LYS A 1 472 ? 6.242 32.110 -20.572 1.00 35.31 472 LYS A CA 1
ATOM 3886 C C . LYS A 1 472 ? 6.318 33.057 -19.394 1.00 35.31 472 LYS A C 1
ATOM 3888 O O . LYS A 1 472 ? 5.793 32.672 -18.327 1.00 35.31 472 LYS A O 1
#

Radius of gyration: 32.16 Å; chains: 1; bounding box: 74×68×82 Å

Sequence (472 aa):
MLSSAVTGWKVRNLISQKTEVKLQKNRFITFWLFLISIIPIIGKYIIKFCGNRSWRTHYFKMLYNWKYLARTIKASSAEKAINWLRQDRISDEAALAIPKSFFLFLIHLILSILPAGLHKFVTNFSYFKKRLWFIFIRPFQLYFDSQLRKDWLLDMLKEGKKKHILSDDDAEIIESQLNEPFIQKYLKSLAVHVLTLPITQIVSVAIAWIFVITHPEMPKAQSWGIGVGIIALFQVTPISPGSLARGLYVLYLVIKERDFKNYNIAVFLGFFKYIGYLAFPIQMTYKYPALARFMAGHWATEAVHIVPVFGEGGALLEHWIFGLFYNWPLTIRGHMNRRTEMRKAQRPRLWPAPLFILICSALFVGSDHFFMAKYQLLMPIKEVWWLGMILPFVMGSFITISAGGMVFWKRISTAAIGAIIVSVIYSIYSWQYGFTDPIIPEFVWRFFIFAVFATIGVVLTELNLGDPELKK